Protein AF-A0A2E7UTF9-F1 (afdb_monomer)

Secondary structure (DSSP, 8-state):
-PPEEEE-S--PPPSSPPPP-------------S-------SS-EEEHHHHHHHHHSSHHHIIIIIHHHHHHHHHHHHHHT-HHHHHHHHHHHHHHHHHHTTHHHHHHHHHHS--HHHHHHHHHHHHHHHHHH--PBPTTSS-B---HHHHHHHH-S--TTTEEEEES-TTSSHHHHHHHHT--EEE-PPP-PPSEEEE-TTTHHHHHHHHHHHHHTTS-SEEEESSPPP-SHHHHHHHHHHHHH-TTHHHHHHHTTHHHH-TT---HHHH--PPPP---PPP-TT-BEEESSEEEEESS-HHHHTTT----EEEEE-SSS---EEE-HHHHHHHHH--SSSBHHHHHHHHT--HHHHHHHHHHHHHTTSEEE-

Nearest PDB structures (foldseek):
  5myp-assembly1_B  TM=1.744E-01  e=9.513E-02  Trypanosoma brucei
  5tgz-assembly1_A  TM=2.271E-01  e=2.728E+00  Homo sapiens

Sequence (374 aa):
MSLRFILPPGPFPPVDPPEPDTEDELSDDFDLPEPETEFVPAGERLDLGAVFRDRLYTGHHLDGPARSALQSRLKEALESGDMAKGAEVLAAWADTWSLSAMVDDANEQWSTDPDGVSLSVLTRAAEVIELALGWKTGPNGPWPWPDAAALRAAVGAIDPERDCVLARHPLDGAEQLAEALGIPLQVGNPLALPPHVLVAPEELVERRAELGAALAEGTYTAVVLLGEPPDMPATALARGELRLEGDAQVAVDRHGLAGLLAPDAPAWTAVRAPAPVAADAPPTLDTVLDAACDGALVPGPPGRIRRGDLDTVGVLLWVGPHPPVWVAPVAVHVLRGLNGTRSLGQLAEAMGAPPDALLEVATELLRVGAAVRV

Mean predicted aligned error: 7.33 Å

Structure (mmCIF, N/CA/C/O backbone):
data_AF-A0A2E7UTF9-F1
#
_entry.id   AF-A0A2E7UTF9-F1
#
loop_
_atom_site.group_PDB
_atom_site.id
_atom_site.type_symbol
_atom_site.label_atom_id
_atom_site.label_alt_id
_atom_site.label_comp_id
_atom_site.label_asym_id
_atom_site.label_entity_id
_atom_site.label_seq_id
_atom_site.pdbx_PDB_ins_code
_atom_site.Cartn_x
_atom_site.Cartn_y
_atom_site.Cartn_z
_atom_site.occupancy
_atom_site.B_iso_or_equiv
_atom_site.auth_seq_id
_atom_site.auth_comp_id
_atom_site.auth_asym_id
_atom_site.auth_atom_id
_atom_site.pdbx_PDB_model_num
ATOM 1 N N . MET A 1 1 ? 5.833 19.556 -37.700 1.00 64.31 1 MET A N 1
ATOM 2 C CA . MET A 1 1 ? 4.759 19.386 -36.698 1.00 64.31 1 MET A CA 1
ATOM 3 C C . MET A 1 1 ? 5.425 18.835 -35.453 1.00 64.31 1 MET A C 1
ATOM 5 O O . MET A 1 1 ? 6.304 18.000 -35.624 1.00 64.31 1 MET A O 1
ATOM 9 N N . SER A 1 2 ? 5.114 19.361 -34.266 1.00 80.38 2 SER A N 1
ATOM 10 C CA . SER A 1 2 ? 5.706 18.850 -33.022 1.00 80.38 2 SER A CA 1
ATOM 11 C C . SER A 1 2 ? 5.034 17.532 -32.643 1.00 80.38 2 SER A C 1
ATOM 13 O O . SER A 1 2 ? 3.817 17.420 -32.805 1.00 80.38 2 SER A O 1
ATOM 15 N N . LEU A 1 3 ? 5.818 16.549 -32.203 1.00 85.00 3 LEU A N 1
ATOM 16 C CA . LEU A 1 3 ? 5.296 15.302 -31.644 1.00 85.00 3 LEU A CA 1
ATOM 17 C C . LEU A 1 3 ? 4.885 15.532 -30.183 1.00 85.00 3 LEU A C 1
ATOM 19 O O . LEU A 1 3 ? 5.520 16.321 -29.483 1.00 85.00 3 LEU A O 1
ATOM 23 N N . ARG A 1 4 ? 3.848 14.828 -29.726 1.00 89.00 4 ARG A N 1
ATOM 24 C CA . ARG A 1 4 ? 3.503 14.671 -28.310 1.00 89.00 4 ARG A CA 1
ATOM 25 C C . ARG A 1 4 ? 4.021 13.314 -27.837 1.00 89.00 4 ARG A C 1
ATOM 27 O O . ARG A 1 4 ? 3.777 12.284 -28.470 1.00 89.00 4 ARG A O 1
ATOM 34 N N . PHE A 1 5 ? 4.754 13.320 -26.733 1.00 90.06 5 PHE A N 1
ATOM 35 C CA . PHE A 1 5 ? 5.394 12.136 -26.170 1.00 90.06 5 PHE A CA 1
ATOM 36 C C . PHE A 1 5 ? 4.621 11.652 -24.952 1.00 90.06 5 PHE A C 1
ATOM 38 O O . PHE A 1 5 ? 4.411 12.419 -24.020 1.00 90.06 5 PHE A O 1
ATOM 45 N N . ILE A 1 6 ? 4.228 10.383 -24.928 1.00 90.12 6 ILE A N 1
ATOM 46 C CA . ILE A 1 6 ? 3.490 9.786 -23.811 1.00 90.12 6 ILE A CA 1
ATOM 47 C C . ILE A 1 6 ? 4.409 8.804 -23.085 1.00 90.12 6 ILE A C 1
ATOM 49 O O . ILE A 1 6 ? 5.001 7.923 -23.711 1.00 90.12 6 ILE A O 1
ATOM 53 N N . LEU A 1 7 ? 4.549 8.953 -21.769 1.00 88.62 7 LEU A N 1
ATOM 54 C CA . LEU A 1 7 ? 5.307 8.016 -20.942 1.00 88.62 7 LEU A CA 1
ATOM 55 C C . LEU A 1 7 ? 4.388 7.002 -20.250 1.00 88.62 7 LEU A C 1
ATOM 57 O O . LEU A 1 7 ? 3.245 7.339 -19.938 1.00 88.62 7 LEU A O 1
ATOM 61 N N . PRO A 1 8 ? 4.886 5.787 -19.962 1.00 86.06 8 PRO A N 1
ATOM 62 C CA . PRO A 1 8 ? 4.161 4.779 -19.190 1.00 86.06 8 PRO A CA 1
ATOM 63 C C . PRO A 1 8 ? 3.726 5.246 -17.790 1.00 86.06 8 PRO A C 1
ATOM 65 O O . PRO A 1 8 ? 4.415 6.068 -17.192 1.00 86.06 8 PRO A O 1
ATOM 68 N N . PRO A 1 9 ? 2.661 4.653 -17.210 1.00 74.69 9 PRO A N 1
ATOM 69 C CA . PRO A 1 9 ? 2.166 4.925 -15.852 1.00 74.69 9 PRO A CA 1
ATOM 70 C C . PRO A 1 9 ? 3.121 4.496 -14.712 1.00 74.69 9 PRO A C 1
ATOM 72 O O . PRO A 1 9 ? 2.737 4.496 -13.546 1.00 74.69 9 PRO A O 1
ATOM 75 N N . GLY A 1 10 ? 4.368 4.128 -15.025 1.00 69.94 10 GLY A N 1
ATOM 76 C CA . GLY A 1 10 ? 5.372 3.746 -14.038 1.00 69.94 10 GLY A CA 1
ATOM 77 C C . GLY A 1 10 ? 5.818 4.954 -13.203 1.00 69.94 10 GLY A C 1
ATOM 78 O O . GLY A 1 10 ? 6.117 6.007 -13.763 1.00 69.94 10 GLY A O 1
ATOM 79 N N . PRO A 1 11 ? 5.932 4.835 -11.876 1.00 62.16 11 PRO A N 1
ATOM 80 C CA . PRO A 1 11 ? 6.293 5.913 -10.987 1.00 62.16 11 PRO A CA 1
ATOM 81 C C . PRO A 1 11 ? 7.797 5.984 -10.829 1.00 62.16 11 PRO A C 1
ATOM 83 O O . PRO A 1 11 ? 8.332 5.963 -9.730 1.00 62.16 11 PRO A O 1
ATOM 86 N N . PHE A 1 12 ? 8.502 6.043 -11.946 1.00 74.00 12 PHE A N 1
ATOM 87 C CA . PHE A 1 12 ? 9.840 6.588 -11.863 1.00 74.00 12 PHE A CA 1
ATOM 88 C C . PHE A 1 12 ? 9.707 8.083 -11.573 1.00 74.00 12 PHE A C 1
ATOM 90 O O . PHE A 1 12 ? 8.769 8.708 -12.093 1.00 74.00 12 PHE A O 1
ATOM 97 N N . PRO A 1 13 ? 10.603 8.655 -10.752 1.00 67.06 13 PRO A N 1
ATOM 98 C CA . PRO A 1 13 ? 10.677 10.100 -10.635 1.00 67.06 13 PRO A CA 1
ATOM 99 C C . PRO A 1 13 ? 10.783 10.702 -12.043 1.00 67.06 13 PRO A C 1
ATOM 101 O O . PRO A 1 13 ? 11.397 10.098 -12.943 1.00 67.06 13 PRO A O 1
ATOM 104 N N . PRO A 1 14 ? 10.140 11.852 -12.285 1.00 63.16 14 PRO A N 1
ATOM 105 C CA . PRO A 1 14 ? 10.307 12.539 -13.550 1.00 63.16 14 PRO A CA 1
ATOM 106 C C . PRO A 1 14 ? 11.804 12.830 -13.751 1.00 63.16 14 PRO A C 1
ATOM 108 O O . PRO A 1 14 ? 12.527 13.154 -12.818 1.00 63.16 14 PRO A O 1
ATOM 111 N N . VAL A 1 15 ? 12.294 12.634 -14.980 1.00 58.62 15 VAL A N 1
ATOM 112 C CA . VAL A 1 15 ? 13.733 12.798 -15.299 1.00 58.62 15 VAL A CA 1
ATOM 113 C C . VAL A 1 15 ? 14.166 14.264 -15.211 1.00 58.62 15 VAL A C 1
ATOM 115 O O . VAL A 1 15 ? 15.341 14.529 -14.995 1.00 58.62 15 VAL A O 1
ATOM 118 N N . ASP A 1 16 ? 13.203 15.177 -15.313 1.00 55.31 16 ASP A N 1
ATOM 119 C CA . ASP A 1 16 ? 13.348 16.585 -14.981 1.00 55.31 16 ASP A CA 1
ATOM 120 C C . ASP A 1 16 ? 12.218 16.889 -13.987 1.00 55.31 16 ASP A C 1
ATOM 122 O O . ASP A 1 16 ? 11.053 16.712 -14.368 1.00 55.31 16 ASP A O 1
ATOM 126 N N . PRO A 1 17 ? 12.493 17.258 -12.722 1.00 45.97 17 PRO A N 1
ATOM 127 C CA . PRO A 1 17 ? 11.436 17.807 -11.884 1.00 45.97 17 PRO A CA 1
ATOM 128 C C . PRO A 1 17 ? 10.841 19.011 -12.629 1.00 45.97 17 PRO A C 1
ATOM 130 O O . PRO A 1 17 ? 11.601 19.727 -13.291 1.00 45.97 17 PRO A O 1
ATOM 133 N N . PRO A 1 18 ? 9.515 19.242 -12.582 1.00 46.97 18 PRO A N 1
ATOM 134 C CA . PRO A 1 18 ? 8.992 20.524 -13.028 1.00 46.97 18 PRO A CA 1
ATOM 135 C C . PRO A 1 18 ? 9.799 21.601 -12.301 1.00 46.97 18 PRO A C 1
ATOM 137 O O . PRO A 1 18 ? 9.942 21.539 -11.076 1.00 46.97 18 PRO A O 1
ATOM 140 N N . GLU A 1 19 ? 10.415 22.519 -13.052 1.00 43.94 19 GLU A N 1
ATOM 141 C CA . GLU A 1 19 ? 10.974 23.709 -12.421 1.00 43.94 19 GLU A CA 1
ATOM 142 C C . GLU A 1 19 ? 9.816 24.319 -11.625 1.00 43.94 19 GLU A C 1
ATOM 144 O O . GLU A 1 19 ? 8.736 24.486 -12.196 1.00 43.94 19 GLU A O 1
ATOM 149 N N . PRO A 1 20 ? 9.958 24.539 -10.305 1.00 43.59 20 PRO A N 1
ATOM 150 C CA . PRO A 1 20 ? 8.900 25.204 -9.573 1.00 43.59 20 PRO A CA 1
ATOM 151 C C . PRO A 1 20 ? 8.690 26.546 -10.267 1.00 43.59 20 PRO A C 1
ATOM 153 O O . PRO A 1 20 ? 9.646 27.317 -10.378 1.00 43.59 20 PRO A O 1
ATOM 156 N N . ASP A 1 21 ? 7.476 26.801 -10.760 1.00 46.59 21 ASP A N 1
ATOM 157 C CA . ASP A 1 21 ? 7.073 28.112 -11.263 1.00 46.59 21 ASP A CA 1
ATOM 158 C C . ASP A 1 21 ? 7.162 29.094 -10.087 1.00 46.59 21 ASP A C 1
ATOM 160 O O . ASP A 1 21 ? 6.212 29.363 -9.359 1.00 46.59 21 ASP A O 1
ATOM 164 N N . THR A 1 22 ? 8.365 29.608 -9.840 1.00 44.31 22 THR A N 1
ATOM 165 C CA . THR A 1 22 ? 8.630 30.659 -8.854 1.00 44.31 22 THR A CA 1
ATOM 166 C C . THR A 1 22 ? 8.310 32.048 -9.407 1.00 44.31 22 THR A C 1
ATOM 168 O O . THR A 1 22 ? 8.806 33.043 -8.885 1.00 44.31 22 THR A O 1
ATOM 171 N N . GLU A 1 23 ? 7.468 32.137 -10.436 1.00 42.16 23 GLU A N 1
ATOM 172 C CA . GLU A 1 23 ? 6.983 33.401 -10.992 1.00 42.16 23 GLU A CA 1
ATOM 173 C C . GLU A 1 23 ? 5.450 33.475 -11.018 1.00 42.16 23 GLU A C 1
ATOM 175 O O . GLU A 1 23 ? 4.877 33.930 -11.998 1.00 42.16 23 GLU A O 1
ATOM 180 N N . ASP A 1 24 ? 4.778 33.110 -9.921 1.00 44.81 24 ASP A N 1
ATOM 181 C CA . ASP A 1 24 ? 3.466 33.696 -9.627 1.00 44.81 24 ASP A CA 1
ATOM 182 C C . ASP A 1 24 ? 3.610 34.742 -8.521 1.00 44.81 24 ASP A C 1
ATOM 184 O O . ASP A 1 24 ? 3.692 34.472 -7.317 1.00 44.81 24 ASP A O 1
ATOM 188 N N . GLU A 1 25 ? 3.682 35.990 -8.980 1.00 42.88 25 GLU A N 1
ATOM 189 C CA . GLU A 1 25 ? 3.392 37.166 -8.181 1.00 42.88 25 GLU A CA 1
ATOM 190 C C . GLU A 1 25 ? 2.034 36.959 -7.497 1.00 42.88 25 GLU A C 1
ATOM 192 O O . GLU A 1 25 ? 0.995 36.886 -8.151 1.00 42.88 25 GLU A O 1
ATOM 197 N N . LEU A 1 26 ? 2.059 36.863 -6.165 1.00 40.53 26 LEU A N 1
ATOM 198 C CA . LEU A 1 26 ? 0.889 36.868 -5.290 1.00 40.53 26 LEU A CA 1
ATOM 199 C C . LEU A 1 26 ? -0.087 37.977 -5.717 1.00 40.53 26 LEU A C 1
ATOM 201 O O . LEU A 1 26 ? 0.104 39.147 -5.373 1.00 40.53 26 LEU A O 1
ATOM 205 N N . SER A 1 27 ? -1.134 37.612 -6.455 1.00 45.28 27 SER A N 1
ATOM 206 C CA . SER A 1 27 ? -2.299 38.464 -6.661 1.00 45.28 27 SER A CA 1
ATOM 207 C C . SER A 1 27 ? -3.422 37.978 -5.747 1.00 45.28 27 SER A C 1
ATOM 209 O O . SER A 1 27 ? -3.901 36.850 -5.836 1.00 45.28 27 SER A O 1
ATOM 211 N N . ASP A 1 28 ? -3.769 38.843 -4.793 1.00 47.09 28 ASP A N 1
ATOM 212 C CA . ASP A 1 28 ? -4.840 38.668 -3.814 1.00 47.09 28 ASP A CA 1
ATOM 213 C C . ASP A 1 28 ? -6.215 38.744 -4.502 1.00 47.09 28 ASP A C 1
ATOM 215 O O . ASP A 1 28 ? -6.864 39.785 -4.448 1.00 47.09 28 ASP A O 1
ATOM 219 N N . ASP A 1 29 ? -6.689 37.667 -5.127 1.00 45.34 29 ASP A N 1
ATOM 220 C CA . ASP A 1 29 ? -8.114 37.529 -5.460 1.00 45.34 29 ASP A CA 1
ATOM 221 C C . ASP A 1 29 ? -8.593 36.087 -5.211 1.00 45.34 29 ASP A C 1
ATOM 223 O O . ASP A 1 29 ? -8.527 35.193 -6.053 1.00 45.34 29 ASP A O 1
ATOM 227 N N . PHE A 1 30 ? -9.083 35.874 -3.987 1.00 50.28 30 PHE A N 1
ATOM 228 C CA . PHE A 1 30 ? -9.843 34.702 -3.559 1.00 50.28 30 PHE A CA 1
ATOM 229 C C . PHE A 1 30 ? -11.292 34.825 -4.047 1.00 50.28 30 PHE A C 1
ATOM 231 O O . PHE A 1 30 ? -12.032 35.646 -3.511 1.00 50.28 30 PHE A O 1
ATOM 238 N N . ASP A 1 31 ? -11.680 34.017 -5.038 1.00 52.69 31 ASP A N 1
ATOM 239 C CA . ASP A 1 31 ? -12.990 33.338 -5.144 1.00 52.69 31 ASP A CA 1
ATOM 240 C C . ASP A 1 31 ? -13.211 32.828 -6.580 1.00 52.69 31 ASP A C 1
ATOM 242 O O . ASP A 1 31 ? -13.802 33.551 -7.372 1.00 52.69 31 ASP A O 1
ATOM 246 N N . LEU A 1 32 ? -12.824 31.585 -6.920 1.00 39.00 32 LEU A N 1
ATOM 247 C CA . LEU A 1 32 ? -13.447 30.801 -8.009 1.00 39.00 32 LEU A CA 1
ATOM 248 C C . LEU A 1 32 ? -13.238 29.266 -7.836 1.00 39.00 32 LEU A C 1
ATOM 250 O O . LEU A 1 32 ? -12.340 28.857 -7.101 1.00 39.00 32 LEU A O 1
ATOM 254 N N . PRO A 1 33 ? -14.127 28.427 -8.421 1.00 39.59 33 PRO A N 1
ATOM 255 C CA . PRO A 1 33 ? -14.438 27.059 -7.981 1.00 39.59 33 PRO A CA 1
ATOM 256 C C . PRO A 1 33 ? -13.636 25.951 -8.689 1.00 39.59 33 PRO A C 1
ATOM 258 O O . PRO A 1 33 ? -13.218 26.162 -9.815 1.00 39.59 33 PRO A O 1
ATOM 261 N N . GLU A 1 34 ? -13.553 24.787 -8.014 1.00 38.00 34 GLU A N 1
ATOM 262 C CA . GLU A 1 34 ? -13.114 23.420 -8.412 1.00 38.00 34 GLU A CA 1
ATOM 263 C C . GLU A 1 34 ? -11.896 23.273 -9.355 1.00 38.00 34 GLU A C 1
ATOM 265 O O . GLU A 1 34 ? -11.823 23.938 -10.380 1.00 38.00 34 GLU A O 1
ATOM 270 N N . PRO A 1 35 ? -10.947 22.349 -9.079 1.00 34.47 35 PRO A N 1
ATOM 271 C CA . PRO A 1 35 ? -9.748 22.208 -9.900 1.00 34.47 35 PRO A CA 1
ATOM 272 C C . PRO A 1 35 ? -10.126 21.741 -11.310 1.00 34.47 35 PRO A C 1
ATOM 274 O O . PRO A 1 35 ? -10.440 20.570 -11.543 1.00 34.47 35 PRO A O 1
ATOM 277 N N . GLU A 1 36 ? -10.100 22.677 -12.257 1.00 32.84 36 GLU A N 1
ATOM 278 C CA . GLU A 1 36 ? -10.098 22.370 -13.676 1.00 32.84 36 GLU A CA 1
ATOM 279 C C . GLU A 1 36 ? -8.862 21.508 -13.947 1.00 32.84 36 GLU A C 1
ATOM 281 O O . GLU A 1 36 ? -7.738 21.863 -13.602 1.00 32.84 36 GLU A O 1
ATOM 286 N N . THR A 1 37 ? -9.067 20.326 -14.526 1.00 37.50 37 THR A N 1
ATOM 287 C CA . THR A 1 37 ? -7.974 19.521 -15.068 1.00 37.50 37 THR A CA 1
ATOM 288 C C . THR A 1 37 ? -7.291 20.337 -16.160 1.00 37.50 37 THR A C 1
ATOM 290 O O . THR A 1 37 ? -7.779 20.360 -17.293 1.00 37.50 37 THR A O 1
ATOM 293 N N . GLU A 1 38 ? -6.206 21.027 -15.816 1.00 34.22 38 GLU A N 1
ATOM 294 C CA . GLU A 1 38 ? -5.393 21.765 -16.773 1.00 34.22 38 GLU A CA 1
ATOM 295 C C . GLU A 1 38 ? -4.889 20.800 -17.849 1.00 34.22 38 GLU A C 1
ATOM 297 O O . GLU A 1 38 ? -4.169 19.830 -17.603 1.00 34.22 38 GLU A O 1
ATOM 302 N N . PHE A 1 39 ? -5.364 21.035 -19.069 1.00 38.59 39 PHE A N 1
ATOM 303 C CA . PHE A 1 39 ? -4.923 20.333 -20.259 1.00 38.59 39 PHE A CA 1
ATOM 304 C C . PHE A 1 39 ? -3.578 20.908 -20.700 1.00 38.59 39 PHE A C 1
ATOM 306 O O . PHE A 1 39 ? -3.478 22.090 -21.019 1.00 38.59 39 PHE A O 1
ATOM 313 N N . VAL A 1 40 ? -2.575 20.039 -20.772 1.00 38.22 40 VAL A N 1
ATOM 314 C CA . VAL A 1 40 ? -1.217 20.334 -21.246 1.00 38.22 40 VAL A CA 1
ATOM 315 C C . VAL A 1 40 ? -1.287 20.665 -22.777 1.00 38.22 40 VAL A C 1
ATOM 317 O O . VAL A 1 40 ? -1.868 19.862 -23.526 1.00 38.22 40 VAL A O 1
ATOM 320 N N . PRO A 1 41 ? -0.843 21.861 -23.257 1.00 32.25 41 PRO A N 1
ATOM 321 C CA . PRO A 1 41 ? -0.810 22.309 -24.681 1.00 32.25 41 PRO A CA 1
ATOM 322 C C . PRO A 1 41 ? 0.391 21.925 -25.623 1.00 32.25 41 PRO A C 1
ATOM 324 O O . PRO A 1 41 ? 1.443 22.550 -25.649 1.00 32.25 41 PRO A O 1
ATOM 327 N N . ALA A 1 42 ? 0.201 20.975 -26.548 1.00 30.52 42 ALA A N 1
ATOM 328 C CA . ALA A 1 42 ? 0.994 20.653 -27.764 1.00 30.52 42 ALA A CA 1
ATOM 329 C C . ALA A 1 42 ? 2.494 21.078 -27.892 1.00 30.52 42 ALA A C 1
ATOM 331 O O . ALA A 1 42 ? 2.847 22.133 -28.422 1.00 30.52 42 ALA A O 1
ATOM 332 N N . GLY A 1 43 ? 3.380 20.115 -27.628 1.00 46.25 43 GLY A N 1
ATOM 333 C CA . GLY A 1 43 ? 4.849 20.187 -27.759 1.00 46.25 43 GLY A CA 1
ATOM 334 C C . GLY A 1 43 ? 5.554 19.262 -26.760 1.00 46.25 43 GLY A C 1
ATOM 335 O O . GLY A 1 43 ? 6.712 19.460 -26.410 1.00 46.25 43 GLY A O 1
ATOM 336 N N . GLU A 1 44 ? 4.807 18.286 -26.255 1.00 69.69 44 GLU A N 1
ATOM 337 C CA . GLU A 1 44 ? 4.678 18.077 -24.823 1.00 69.69 44 GLU A CA 1
ATOM 338 C C . GLU A 1 44 ? 4.844 16.633 -24.441 1.00 69.69 44 GLU A C 1
ATOM 340 O O . GLU A 1 44 ? 4.441 15.710 -25.154 1.00 69.69 44 GLU A O 1
ATOM 345 N N . ARG A 1 45 ? 5.421 16.467 -23.264 1.00 79.75 45 ARG A N 1
ATOM 346 C CA . ARG A 1 45 ? 5.606 15.187 -22.627 1.00 79.75 45 ARG A CA 1
ATOM 347 C C . ARG A 1 45 ? 4.468 14.985 -21.635 1.00 79.75 45 ARG A C 1
ATOM 349 O O . ARG A 1 45 ? 4.405 15.670 -20.624 1.00 79.75 45 ARG A O 1
ATOM 356 N N . LEU A 1 46 ? 3.590 14.034 -21.923 1.00 84.62 46 LEU A N 1
ATOM 357 C CA . LEU A 1 46 ? 2.583 13.550 -20.991 1.00 84.62 46 LEU A CA 1
ATOM 358 C C . LEU A 1 46 ? 3.175 12.384 -20.198 1.00 84.62 46 LEU A C 1
ATOM 360 O O . LEU A 1 46 ? 3.308 11.275 -20.720 1.00 84.62 46 LEU A O 1
ATOM 364 N N . ASP A 1 47 ? 3.534 12.624 -18.942 1.00 85.62 47 ASP A N 1
ATOM 365 C CA . ASP A 1 47 ? 3.961 11.560 -18.037 1.00 85.62 47 ASP A CA 1
ATOM 366 C C . ASP A 1 47 ? 2.735 10.934 -17.364 1.00 85.62 47 ASP A C 1
ATOM 368 O O . ASP A 1 47 ? 2.208 11.468 -16.389 1.00 85.62 47 ASP A O 1
ATOM 372 N N . LEU A 1 48 ? 2.244 9.805 -17.896 1.00 84.12 48 LEU A N 1
ATOM 373 C CA . LEU A 1 48 ? 1.097 9.130 -17.282 1.00 84.12 48 LEU A CA 1
ATOM 374 C C . LEU A 1 48 ? 1.422 8.646 -15.872 1.00 84.12 48 LEU A C 1
ATOM 376 O O . LEU A 1 48 ? 0.515 8.564 -15.051 1.00 84.12 48 LEU A O 1
ATOM 380 N N . GLY A 1 49 ? 2.692 8.356 -15.577 1.00 81.12 49 GLY A N 1
ATOM 381 C CA . GLY A 1 49 ? 3.131 8.050 -14.226 1.00 81.12 49 GLY A CA 1
ATOM 382 C C . GLY A 1 49 ? 2.778 9.202 -13.299 1.00 81.12 49 GLY A C 1
ATOM 383 O O . GLY A 1 49 ? 2.077 8.976 -12.322 1.00 81.12 49 GLY A O 1
ATOM 384 N N . ALA A 1 50 ? 3.192 10.427 -13.627 1.00 80.81 50 ALA A N 1
ATOM 385 C CA . ALA A 1 50 ? 2.850 11.613 -12.836 1.00 80.81 50 ALA A CA 1
ATOM 386 C C . ALA A 1 50 ? 1.328 11.804 -12.721 1.00 80.81 50 ALA A C 1
ATOM 388 O O . ALA A 1 50 ? 0.798 11.843 -11.616 1.00 80.81 50 ALA A O 1
ATOM 389 N N . VAL A 1 51 ? 0.602 11.760 -13.845 1.00 83.62 51 VAL A N 1
ATOM 390 C CA . VAL A 1 51 ? -0.862 11.947 -13.865 1.00 83.62 51 VAL A CA 1
ATOM 391 C C . VAL A 1 51 ? -1.597 10.953 -12.965 1.00 83.62 51 VAL A C 1
ATOM 393 O O . VAL A 1 51 ? -2.538 11.323 -12.263 1.00 83.62 51 VAL A O 1
ATOM 396 N N . PHE A 1 52 ? -1.222 9.672 -13.003 1.00 83.19 52 PHE A N 1
ATOM 397 C CA . PHE A 1 52 ? -1.846 8.677 -12.135 1.00 83.19 52 PHE A CA 1
ATOM 398 C C . PHE A 1 52 ? -1.381 8.816 -10.692 1.00 83.19 52 PHE A C 1
ATOM 400 O O . PHE A 1 52 ? -2.196 8.590 -9.797 1.00 83.19 52 PHE A O 1
ATOM 407 N N . ARG A 1 53 ? -0.131 9.227 -10.442 1.00 82.06 53 ARG A N 1
ATOM 408 C CA . ARG A 1 53 ? 0.323 9.472 -9.075 1.00 82.06 53 ARG A CA 1
ATOM 409 C C . ARG A 1 53 ? -0.464 10.595 -8.410 1.00 82.06 53 ARG A C 1
ATOM 411 O O . ARG A 1 53 ? -1.057 10.354 -7.364 1.00 82.06 53 ARG A O 1
ATOM 418 N N . ASP A 1 54 ? -0.594 11.734 -9.078 1.00 81.00 54 ASP A N 1
ATOM 419 C CA . ASP A 1 54 ? -1.285 12.920 -8.556 1.00 81.00 54 ASP A CA 1
ATOM 420 C C . ASP A 1 54 ? -2.783 12.682 -8.311 1.00 81.00 54 ASP A C 1
ATOM 422 O O . ASP A 1 54 ? -3.435 13.403 -7.561 1.00 81.00 54 ASP A O 1
ATOM 426 N N . ARG A 1 55 ? -3.359 11.649 -8.938 1.00 84.06 55 ARG A N 1
ATOM 427 C CA . ARG A 1 55 ? -4.772 11.279 -8.769 1.00 84.06 55 ARG A CA 1
ATOM 428 C C . ARG A 1 55 ? -4.999 10.172 -7.747 1.00 84.06 55 ARG A C 1
ATOM 430 O O . ARG A 1 55 ? -6.042 10.166 -7.094 1.00 84.06 55 ARG A O 1
ATOM 437 N N . LEU A 1 56 ? -4.097 9.195 -7.674 1.00 85.25 56 LEU A N 1
ATOM 438 C CA . LEU A 1 56 ? -4.311 7.952 -6.924 1.00 85.25 56 LEU A CA 1
ATOM 439 C C . LEU A 1 56 ? -3.522 7.901 -5.618 1.00 85.25 56 LEU A C 1
ATOM 441 O O . LEU A 1 56 ? -4.004 7.332 -4.641 1.00 85.25 56 LEU A O 1
ATOM 445 N N . TYR A 1 57 ? -2.323 8.479 -5.591 1.00 86.56 57 TYR A N 1
ATOM 446 C CA . TYR A 1 57 ? -1.461 8.521 -4.412 1.00 86.56 57 TYR A CA 1
ATOM 447 C C . TYR A 1 57 ? -1.685 9.813 -3.642 1.00 86.56 57 TYR A C 1
ATOM 449 O O . TYR A 1 57 ? -0.743 10.542 -3.358 1.00 86.56 57 TYR A O 1
ATOM 457 N N . THR A 1 58 ? -2.951 10.072 -3.315 1.00 91.50 58 THR A N 1
ATOM 458 C CA . THR A 1 58 ? -3.332 11.208 -2.481 1.00 91.50 58 THR A CA 1
ATOM 459 C C . THR A 1 58 ? -4.011 10.756 -1.207 1.00 91.50 58 THR A C 1
ATOM 461 O O . THR A 1 58 ? -4.714 9.734 -1.197 1.00 91.50 58 THR A O 1
ATOM 464 N N . GLY A 1 59 ? -3.851 11.534 -0.134 1.00 93.12 59 GLY A N 1
ATOM 465 C CA . GLY A 1 59 ? -4.542 11.275 1.127 1.00 93.12 59 GLY A CA 1
ATOM 466 C C . GLY A 1 59 ? -6.051 11.110 0.926 1.00 93.12 59 GLY A C 1
ATOM 467 O O . GLY A 1 59 ? -6.648 10.129 1.381 1.00 93.12 59 GLY A O 1
ATOM 468 N N . HIS A 1 60 ? -6.626 12.001 0.113 1.00 93.62 60 HIS A N 1
ATOM 469 C CA . HIS A 1 60 ? -8.042 12.014 -0.248 1.00 93.62 60 HIS A CA 1
ATOM 470 C C . HIS A 1 60 ? -8.502 10.773 -1.035 1.00 93.62 60 HIS A C 1
ATOM 472 O O . HIS A 1 60 ? -9.600 10.249 -0.833 1.00 93.62 60 HIS A O 1
ATOM 478 N N . HIS A 1 61 ? -7.682 10.269 -1.962 1.00 93.38 61 HIS A N 1
ATOM 479 C CA . HIS A 1 61 ? -8.047 9.063 -2.703 1.00 93.38 61 HIS A CA 1
ATOM 480 C C . HIS A 1 61 ? -8.114 7.841 -1.775 1.00 93.38 61 HIS A C 1
ATOM 482 O O . HIS A 1 61 ? -9.017 7.001 -1.891 1.00 93.38 61 HIS A O 1
ATOM 488 N N . LEU A 1 62 ? -7.162 7.747 -0.843 1.00 94.88 62 LEU A N 1
ATOM 489 C CA . LEU A 1 62 ? -7.052 6.621 0.076 1.00 94.88 62 LEU A CA 1
ATOM 490 C C . LEU A 1 62 ? -8.125 6.641 1.166 1.00 94.88 62 LEU A C 1
ATOM 492 O O . LEU A 1 62 ? -8.663 5.580 1.493 1.00 94.88 62 LEU A O 1
ATOM 496 N N . ASP A 1 63 ? -8.480 7.813 1.697 1.00 93.50 63 ASP A N 1
ATOM 497 C CA . ASP A 1 63 ? -9.493 7.936 2.749 1.00 93.50 63 ASP A CA 1
ATOM 498 C C . ASP A 1 63 ? -10.952 7.904 2.245 1.00 93.50 63 ASP A C 1
ATOM 500 O O . ASP A 1 63 ? -11.855 7.548 3.016 1.00 93.50 63 ASP A O 1
ATOM 504 N N . GLY A 1 64 ? -11.186 8.187 0.960 1.00 93.81 64 GLY A N 1
ATOM 505 C CA . GLY A 1 64 ? -12.513 8.223 0.347 1.00 93.81 64 GLY A CA 1
ATOM 506 C C . GLY A 1 64 ? -12.758 7.090 -0.662 1.00 93.81 64 GLY A C 1
ATOM 507 O O . GLY A 1 64 ? -13.286 6.031 -0.280 1.00 93.81 64 GLY A O 1
ATOM 508 N N . PRO A 1 65 ? -12.446 7.289 -1.960 1.00 95.31 65 PRO A N 1
ATOM 509 C CA . PRO A 1 65 ? -12.730 6.324 -3.025 1.00 95.31 65 PRO A CA 1
ATOM 510 C C . PRO A 1 65 ? -12.177 4.915 -2.778 1.00 95.31 65 PRO A C 1
ATOM 512 O O . PRO A 1 65 ? -12.943 3.946 -2.831 1.00 95.31 65 PRO A O 1
ATOM 515 N N . ALA A 1 66 ? -10.882 4.778 -2.466 1.00 95.38 66 ALA A N 1
ATOM 516 C CA . ALA A 1 66 ? -10.253 3.469 -2.286 1.00 95.38 66 ALA A CA 1
ATOM 517 C C . ALA A 1 66 ? -10.861 2.720 -1.093 1.00 95.38 66 ALA A C 1
ATOM 519 O O . ALA A 1 66 ? -11.239 1.551 -1.206 1.00 95.38 66 ALA A O 1
ATOM 520 N N . ARG A 1 67 ? -11.048 3.412 0.036 1.00 96.19 67 ARG A N 1
ATOM 521 C CA . ARG A 1 67 ? -11.686 2.858 1.236 1.00 96.19 67 ARG A CA 1
ATOM 522 C C . ARG A 1 67 ? -13.096 2.334 0.948 1.00 96.19 67 ARG A C 1
ATOM 524 O O . ARG A 1 67 ? -13.435 1.229 1.377 1.00 96.19 67 ARG A O 1
ATOM 531 N N . SER A 1 68 ? -13.899 3.089 0.200 1.00 97.19 68 SER A N 1
ATOM 532 C CA . SER A 1 68 ? -15.274 2.713 -0.165 1.00 97.19 68 SER A CA 1
ATOM 533 C C . SER A 1 68 ? -15.318 1.503 -1.106 1.00 97.19 68 SER A C 1
ATOM 535 O O . SER A 1 68 ? -16.130 0.586 -0.931 1.00 97.19 68 SER A O 1
ATOM 537 N N . ALA A 1 69 ? -14.408 1.458 -2.083 1.00 97.25 69 ALA A N 1
ATOM 538 C CA . ALA A 1 69 ? -14.262 0.315 -2.976 1.00 97.25 69 ALA A CA 1
ATOM 539 C C . ALA A 1 69 ? -13.855 -0.949 -2.200 1.00 97.25 69 ALA A C 1
ATOM 541 O O . ALA A 1 69 ? -14.495 -1.990 -2.347 1.00 97.25 69 ALA A O 1
ATOM 542 N N . LEU A 1 70 ? -12.872 -0.852 -1.298 1.00 98.06 70 LEU A N 1
ATOM 543 C CA . LEU A 1 70 ? -12.432 -1.974 -0.463 1.00 98.06 70 LEU A CA 1
ATOM 544 C C . LEU A 1 70 ? -13.538 -2.503 0.456 1.00 98.06 70 LEU A C 1
ATOM 546 O O . LEU A 1 70 ? -13.644 -3.712 0.635 1.00 98.06 70 LEU A O 1
ATOM 550 N N . GLN A 1 71 ? -14.404 -1.643 1.001 1.00 96.56 71 GLN A N 1
ATOM 551 C CA . GLN A 1 71 ? -15.572 -2.099 1.770 1.00 96.56 71 GLN A CA 1
ATOM 552 C C . GLN A 1 71 ? -16.520 -2.951 0.919 1.00 96.56 71 GLN A C 1
ATOM 554 O O . GLN A 1 71 ? -16.981 -4.004 1.366 1.00 96.56 71 GLN A O 1
ATOM 559 N N . SER A 1 72 ? -16.777 -2.524 -0.319 1.00 97.25 72 SER A N 1
ATOM 560 C CA . SER A 1 72 ? -17.611 -3.274 -1.263 1.00 97.25 72 SER A CA 1
ATOM 561 C C . SER A 1 72 ? -16.960 -4.612 -1.631 1.00 97.25 72 SER A C 1
ATOM 563 O O . SER A 1 72 ? -17.607 -5.655 -1.556 1.00 97.25 72 SER A O 1
ATOM 565 N N . ARG A 1 73 ? -15.651 -4.611 -1.910 1.00 97.25 73 ARG A N 1
ATOM 566 C CA . ARG A 1 73 ? -14.861 -5.822 -2.194 1.00 97.25 73 ARG A CA 1
ATOM 567 C C . ARG A 1 73 ? -14.804 -6.788 -1.017 1.00 97.25 73 ARG A C 1
ATOM 569 O O . ARG A 1 73 ? -14.862 -7.997 -1.216 1.00 97.25 73 ARG A O 1
ATOM 576 N N . LEU A 1 74 ? -14.708 -6.276 0.208 1.00 97.38 74 LEU A N 1
ATOM 577 C CA . LEU A 1 74 ? -14.712 -7.101 1.412 1.00 97.38 74 LEU A CA 1
ATOM 578 C C . LEU A 1 74 ? -16.045 -7.835 1.536 1.00 97.38 74 LEU A C 1
ATOM 580 O O . LEU A 1 74 ? -16.065 -9.038 1.785 1.00 97.38 74 LEU A O 1
ATOM 584 N N . LYS A 1 75 ? -17.154 -7.123 1.316 1.00 96.81 75 LYS A N 1
ATOM 585 C CA . LYS A 1 75 ? -18.486 -7.724 1.295 1.00 96.81 75 LYS A CA 1
ATOM 586 C C . LYS A 1 75 ? -18.586 -8.818 0.226 1.00 96.81 75 LYS A C 1
ATOM 588 O O . LYS A 1 75 ? -18.975 -9.932 0.561 1.00 96.81 75 LYS A O 1
ATOM 593 N N . GLU A 1 76 ? -18.172 -8.536 -1.010 1.00 97.44 76 GLU A N 1
ATOM 594 C CA . GLU A 1 76 ? -18.161 -9.515 -2.112 1.00 97.44 76 GLU A CA 1
ATOM 595 C C . GLU A 1 76 ? -17.335 -10.770 -1.772 1.00 97.44 76 GLU A C 1
ATOM 597 O O . GLU A 1 76 ? -17.780 -11.900 -1.992 1.00 97.44 76 GLU A O 1
ATOM 602 N N . ALA A 1 77 ? -16.140 -10.595 -1.201 1.00 96.81 77 ALA A N 1
ATOM 603 C CA . ALA A 1 77 ? -15.262 -11.701 -0.818 1.00 96.81 77 ALA A CA 1
ATOM 604 C C . ALA A 1 77 ? -15.888 -12.580 0.278 1.00 96.81 77 ALA A C 1
ATOM 606 O O . ALA A 1 77 ? -15.845 -13.808 0.203 1.00 96.81 77 ALA A O 1
ATOM 607 N N . LEU A 1 78 ? -16.526 -11.967 1.277 1.00 95.62 78 LEU A N 1
ATOM 608 C CA . LEU A 1 78 ? -17.196 -12.701 2.351 1.00 95.62 78 LEU A CA 1
ATOM 609 C C . LEU A 1 78 ? -18.454 -13.426 1.857 1.00 95.62 78 LEU A C 1
ATOM 611 O O . LEU A 1 78 ? -18.674 -14.575 2.235 1.00 95.62 78 LEU A O 1
ATOM 615 N N . GLU A 1 79 ? -19.250 -12.794 0.991 1.00 96.44 79 GLU A N 1
ATOM 616 C CA . GLU A 1 79 ? -20.457 -13.393 0.401 1.00 96.44 79 GLU A CA 1
ATOM 617 C C . GLU A 1 79 ? -20.130 -14.560 -0.543 1.00 96.44 79 GLU A C 1
ATOM 619 O O . GLU A 1 79 ? -20.870 -15.543 -0.590 1.00 96.44 79 GLU A O 1
ATOM 624 N N . SER A 1 80 ? -19.007 -14.485 -1.261 1.00 96.94 80 SER A N 1
ATOM 625 C CA . SER A 1 80 ? -18.525 -15.555 -2.147 1.00 96.94 80 SER A CA 1
ATOM 626 C C . SER A 1 80 ? -17.768 -16.676 -1.426 1.00 96.94 80 SER A C 1
ATOM 628 O O . SER A 1 80 ? -17.497 -17.715 -2.028 1.00 96.94 80 SER A O 1
ATOM 630 N N . GLY A 1 81 ? -17.448 -16.506 -0.140 1.00 96.56 81 GLY A N 1
ATOM 631 C CA . GLY A 1 81 ? -16.703 -17.490 0.645 1.00 96.56 81 GLY A CA 1
ATOM 632 C C . GLY A 1 81 ? -15.181 -17.450 0.446 1.00 96.56 81 GLY A C 1
ATOM 633 O O . GLY A 1 81 ? -14.486 -18.312 0.989 1.00 96.56 81 GLY A O 1
ATOM 634 N N . ASP A 1 82 ? -14.642 -16.466 -0.281 1.00 97.38 82 ASP A N 1
ATOM 635 C CA . ASP A 1 82 ? -13.197 -16.292 -0.462 1.00 97.38 82 ASP A CA 1
ATOM 636 C C . ASP A 1 82 ? -12.569 -15.605 0.761 1.00 97.38 82 ASP A C 1
ATOM 638 O O . ASP A 1 82 ? -12.321 -14.397 0.815 1.00 97.38 82 ASP A O 1
ATOM 642 N N . MET A 1 83 ? -12.311 -16.414 1.786 1.00 96.62 83 MET A N 1
ATOM 643 C CA . MET A 1 83 ? -11.758 -15.958 3.060 1.00 96.62 83 MET A CA 1
ATOM 644 C C . MET A 1 83 ? -10.321 -15.433 2.944 1.00 96.62 83 MET A C 1
ATOM 646 O O . MET A 1 83 ? -9.918 -14.547 3.703 1.00 96.62 83 MET A O 1
ATOM 650 N N . ALA A 1 84 ? -9.532 -15.965 2.007 1.00 96.81 84 ALA A N 1
ATOM 651 C CA . ALA A 1 84 ? -8.177 -15.479 1.770 1.00 96.81 84 ALA A CA 1
ATOM 652 C C . ALA A 1 84 ? -8.227 -14.045 1.237 1.00 96.81 84 ALA A C 1
ATOM 654 O O . ALA A 1 84 ? -7.555 -13.166 1.790 1.00 96.81 84 ALA A O 1
ATOM 655 N N . LYS A 1 85 ? -9.100 -13.799 0.251 1.00 96.56 85 LYS A N 1
ATOM 656 C CA . LYS A 1 85 ? -9.321 -12.462 -0.291 1.00 96.56 85 LYS A CA 1
ATOM 657 C C . LYS A 1 85 ? -9.932 -11.516 0.732 1.00 96.56 85 LYS A C 1
ATOM 659 O O . LYS A 1 85 ? -9.455 -10.396 0.880 1.00 96.56 85 LYS A O 1
ATOM 664 N N . GLY A 1 86 ? -10.927 -11.967 1.497 1.00 97.19 86 GLY A N 1
ATOM 665 C CA . GLY A 1 86 ? -11.550 -11.157 2.548 1.00 97.19 86 GLY A CA 1
ATOM 666 C C . GLY A 1 86 ? -10.534 -10.657 3.581 1.00 97.19 86 GLY A C 1
ATOM 667 O O . GLY A 1 86 ? -10.543 -9.486 3.955 1.00 97.19 86 GLY A O 1
ATOM 668 N N . ALA A 1 87 ? -9.596 -11.511 3.997 1.00 97.38 87 ALA A N 1
ATOM 669 C CA . ALA A 1 87 ? -8.538 -11.120 4.924 1.00 97.38 87 ALA A CA 1
ATOM 670 C C . ALA A 1 87 ? -7.550 -10.103 4.330 1.00 97.38 87 ALA A C 1
ATOM 672 O O . ALA A 1 87 ? -7.102 -9.199 5.036 1.00 97.38 87 ALA A O 1
ATOM 673 N N . GLU A 1 88 ? -7.189 -10.263 3.056 1.00 97.25 88 GLU A N 1
ATOM 674 C CA . GLU A 1 88 ? -6.321 -9.334 2.330 1.00 97.25 88 GLU A CA 1
ATOM 675 C C . GLU A 1 88 ? -6.981 -7.955 2.183 1.00 97.25 88 GLU A C 1
ATOM 677 O O . GLU A 1 88 ? -6.389 -6.942 2.559 1.00 97.25 88 GLU A O 1
ATOM 682 N N . VAL A 1 89 ? -8.238 -7.927 1.732 1.00 97.81 89 VAL A N 1
ATOM 683 C CA . VAL A 1 89 ? -9.012 -6.694 1.544 1.00 97.81 89 VAL A CA 1
ATOM 684 C C . VAL A 1 89 ? -9.252 -5.980 2.875 1.00 97.81 89 VAL A C 1
ATOM 686 O O . VAL A 1 89 ? -9.129 -4.760 2.933 1.00 97.81 89 VAL A O 1
ATOM 689 N N . LEU A 1 90 ? -9.529 -6.703 3.968 1.00 97.94 90 LEU A N 1
ATOM 690 C CA . LEU A 1 90 ? -9.680 -6.078 5.285 1.00 97.94 90 LEU A CA 1
ATOM 691 C C . LEU A 1 90 ? -8.375 -5.435 5.777 1.00 97.94 90 LEU A C 1
ATOM 693 O O . LEU A 1 90 ? -8.408 -4.350 6.356 1.00 97.94 90 LEU A O 1
ATOM 697 N N . ALA A 1 91 ? -7.230 -6.090 5.563 1.00 97.44 91 ALA A N 1
ATOM 698 C CA . ALA A 1 91 ? -5.935 -5.523 5.931 1.00 97.44 91 ALA A CA 1
ATOM 699 C C . ALA A 1 91 ? -5.631 -4.251 5.122 1.00 97.44 91 ALA A C 1
ATOM 701 O O . ALA A 1 91 ? -5.218 -3.248 5.696 1.00 97.44 91 ALA A O 1
ATOM 702 N N . ALA A 1 92 ? -5.890 -4.277 3.811 1.00 97.50 92 ALA A N 1
ATOM 703 C CA . ALA A 1 92 ? -5.778 -3.110 2.937 1.00 97.50 92 ALA A CA 1
ATOM 704 C C . ALA A 1 92 ? -6.705 -1.968 3.377 1.00 97.50 92 ALA A C 1
ATOM 706 O O . ALA A 1 92 ? -6.272 -0.826 3.477 1.00 97.50 92 ALA A O 1
ATOM 707 N N . TRP A 1 93 ? -7.956 -2.287 3.714 1.00 98.00 93 TRP A N 1
ATOM 708 C CA . TRP A 1 93 ? -8.930 -1.311 4.195 1.00 98.00 93 TRP A CA 1
ATOM 709 C C . TRP A 1 93 ? -8.473 -0.629 5.490 1.00 98.00 93 TRP A C 1
ATOM 711 O O . TRP A 1 93 ? -8.535 0.596 5.589 1.00 98.00 93 TRP A O 1
ATOM 721 N N . ALA A 1 94 ? -7.964 -1.396 6.457 1.00 97.06 94 ALA A N 1
ATOM 722 C CA . ALA A 1 94 ? -7.472 -0.850 7.721 1.00 97.06 94 ALA A CA 1
ATOM 723 C C . ALA A 1 94 ? -6.217 0.024 7.540 1.00 97.06 94 ALA A C 1
ATOM 725 O O . ALA A 1 94 ? -6.053 1.015 8.247 1.00 97.06 94 ALA A O 1
ATOM 726 N N . ASP A 1 95 ? -5.357 -0.305 6.572 1.00 97.50 95 ASP A N 1
ATOM 727 C CA . ASP A 1 95 ? -4.154 0.476 6.270 1.00 97.50 95 ASP A CA 1
ATOM 728 C C . ASP A 1 95 ? -4.459 1.840 5.621 1.00 97.50 95 ASP A C 1
ATOM 730 O O . ASP A 1 95 ? -3.591 2.712 5.637 1.00 97.50 95 ASP A O 1
ATOM 734 N N . THR A 1 96 ? -5.676 2.069 5.100 1.00 97.62 96 THR A N 1
ATOM 735 C CA . THR A 1 96 ? -6.030 3.344 4.438 1.00 97.62 96 THR A CA 1
ATOM 736 C C . THR A 1 96 ? -5.886 4.566 5.342 1.00 97.62 96 THR A C 1
ATOM 738 O O . THR A 1 96 ? -5.600 5.638 4.833 1.00 97.62 96 THR A O 1
ATOM 741 N N . TRP A 1 97 ? -6.040 4.424 6.663 1.00 96.31 97 TRP A N 1
ATOM 742 C CA . TRP A 1 97 ? -5.842 5.517 7.625 1.00 96.31 97 TRP A CA 1
ATOM 743 C C . TRP A 1 97 ? -4.378 5.938 7.754 1.00 96.31 97 TRP A C 1
ATOM 745 O O . TRP A 1 97 ? -4.077 7.129 7.773 1.00 96.31 97 TRP A O 1
ATOM 755 N N . SER A 1 98 ? -3.462 4.965 7.829 1.00 96.31 98 SER A N 1
ATOM 756 C CA . SER A 1 98 ? -2.036 5.285 7.885 1.00 96.31 98 SER A CA 1
ATOM 757 C C . SER A 1 98 ? -1.556 5.835 6.556 1.00 96.31 98 SER A C 1
ATOM 759 O O . SER A 1 98 ? -0.810 6.803 6.526 1.00 96.31 98 SER A O 1
ATOM 761 N N . LEU A 1 99 ? -1.991 5.227 5.452 1.00 96.88 99 LEU A N 1
ATOM 762 C CA . LEU A 1 99 ? -1.555 5.661 4.135 1.00 96.88 99 LEU A CA 1
ATOM 763 C C . LEU A 1 99 ? -2.097 7.045 3.784 1.00 96.88 99 LEU A C 1
ATOM 765 O O . LEU A 1 99 ? -1.345 7.841 3.235 1.00 96.88 99 LEU A O 1
ATOM 769 N N . SER A 1 100 ? -3.347 7.370 4.136 1.00 96.56 100 SER A N 1
ATOM 770 C CA . SER A 1 100 ? -3.900 8.695 3.842 1.00 96.56 100 SER A CA 1
ATOM 771 C C . SER A 1 100 ? -3.126 9.827 4.519 1.00 96.56 100 SER A C 1
ATOM 773 O O . SER A 1 100 ? -3.159 10.948 4.041 1.00 96.56 100 SER A O 1
ATOM 775 N N . ALA A 1 101 ? -2.430 9.536 5.622 1.00 95.62 101 ALA A N 1
ATOM 776 C CA . ALA A 1 101 ? -1.601 10.496 6.343 1.00 95.62 101 ALA A CA 1
ATOM 777 C C . ALA A 1 101 ? -0.135 10.540 5.876 1.00 95.62 101 ALA A C 1
ATOM 779 O O . ALA A 1 101 ? 0.622 11.354 6.390 1.00 95.62 101 ALA A O 1
ATOM 780 N N . MET A 1 102 ? 0.294 9.635 4.989 1.00 96.94 102 MET A N 1
ATOM 781 C CA . MET A 1 102 ? 1.707 9.480 4.604 1.00 96.94 102 MET A CA 1
ATOM 782 C C . MET A 1 102 ? 1.950 9.563 3.097 1.00 96.94 102 MET A C 1
ATOM 784 O O . MET A 1 102 ? 3.086 9.753 2.676 1.00 96.94 102 MET A O 1
ATOM 788 N N . VAL A 1 103 ? 0.924 9.324 2.276 1.00 95.81 103 VAL A N 1
ATOM 789 C CA . VAL A 1 103 ? 1.108 9.109 0.837 1.00 95.81 103 VAL A CA 1
ATOM 790 C C . VAL A 1 103 ? 1.484 10.385 0.089 1.00 95.81 103 VAL A C 1
ATOM 792 O O . VAL A 1 103 ? 2.285 10.296 -0.835 1.00 95.81 103 VAL A O 1
ATOM 795 N N . ASP A 1 104 ? 0.963 11.541 0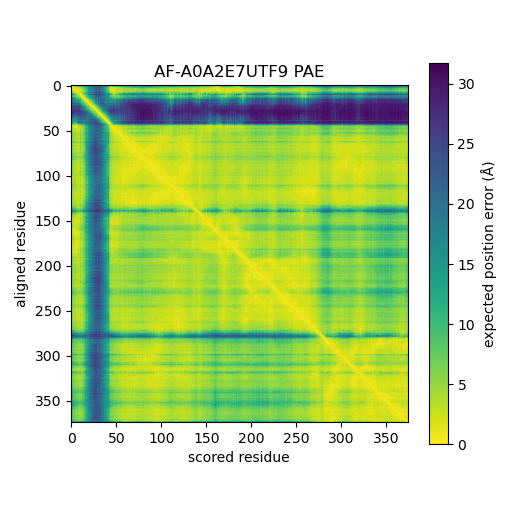.508 1.00 94.38 104 ASP A N 1
ATOM 796 C CA . ASP A 1 104 ? 1.255 12.831 -0.126 1.00 94.38 104 ASP A CA 1
ATOM 797 C C . ASP A 1 104 ? 2.747 13.174 0.038 1.00 94.38 104 ASP A C 1
ATOM 799 O O . ASP A 1 104 ? 3.460 13.302 -0.958 1.00 94.38 104 ASP A O 1
ATOM 803 N N . ASP A 1 105 ? 3.244 13.167 1.282 1.00 95.31 105 ASP A N 1
ATOM 804 C CA . ASP A 1 105 ? 4.662 13.384 1.610 1.00 95.31 105 ASP A CA 1
ATOM 805 C C . ASP A 1 105 ? 5.572 12.367 0.900 1.00 95.31 105 ASP A C 1
ATOM 807 O O . ASP A 1 105 ? 6.616 12.717 0.350 1.00 95.31 105 ASP A O 1
ATOM 811 N N . ALA A 1 106 ? 5.170 11.091 0.871 1.00 94.94 106 ALA A N 1
ATOM 812 C CA . ALA A 1 106 ? 5.926 10.049 0.182 1.00 94.94 106 ALA A CA 1
ATOM 813 C C . ALA A 1 106 ? 5.971 10.268 -1.338 1.00 94.94 106 ALA A C 1
ATOM 815 O O . ALA A 1 106 ? 6.986 9.972 -1.965 1.00 94.94 106 ALA A O 1
ATOM 816 N N . ASN A 1 107 ? 4.892 10.761 -1.951 1.00 91.62 107 ASN A N 1
ATOM 817 C CA . ASN A 1 107 ? 4.846 11.045 -3.384 1.00 91.62 107 ASN A CA 1
ATOM 818 C C . ASN A 1 107 ? 5.728 12.251 -3.751 1.00 91.62 107 ASN A C 1
ATOM 820 O O . ASN A 1 107 ? 6.441 12.207 -4.760 1.00 91.62 107 ASN A O 1
ATOM 824 N N . GLU A 1 108 ? 5.717 13.296 -2.921 1.00 91.00 108 GLU A N 1
ATOM 825 C CA . GLU A 1 108 ? 6.581 14.472 -3.072 1.00 91.00 108 GLU A CA 1
ATOM 826 C C . GLU A 1 108 ? 8.063 14.095 -2.927 1.00 91.00 108 GLU A C 1
ATOM 828 O O . GLU A 1 108 ? 8.868 14.363 -3.827 1.00 91.00 108 GLU A O 1
ATOM 833 N N . GLN A 1 109 ? 8.413 13.394 -1.844 1.00 93.00 109 GLN A N 1
ATOM 834 C CA . GLN A 1 109 ? 9.772 12.914 -1.593 1.00 93.00 109 GLN A CA 1
ATOM 835 C C . GLN A 1 109 ? 10.247 11.998 -2.724 1.00 93.00 109 GLN A C 1
ATOM 837 O O . GLN A 1 109 ? 11.337 12.178 -3.259 1.00 93.00 109 GLN A O 1
ATOM 842 N N . TRP A 1 110 ? 9.408 11.059 -3.169 1.00 90.69 110 TRP A N 1
ATOM 843 C CA . TRP A 1 110 ? 9.755 10.152 -4.261 1.00 90.69 110 TRP A CA 1
ATOM 844 C C . TRP A 1 110 ? 9.996 10.866 -5.592 1.00 90.69 110 TRP A C 1
ATOM 846 O O . TRP A 1 110 ? 10.789 10.403 -6.407 1.00 90.69 110 TRP A O 1
ATOM 856 N N . SER A 1 111 ? 9.316 11.985 -5.834 1.00 85.81 111 SER A N 1
ATOM 857 C CA . SER A 1 111 ? 9.472 12.753 -7.070 1.00 85.81 111 SER A CA 1
ATOM 858 C C . SER A 1 111 ? 10.720 13.641 -7.072 1.00 85.81 111 SER A C 1
ATOM 860 O O . SER A 1 111 ? 11.171 14.029 -8.148 1.00 85.81 111 SER A O 1
ATOM 862 N N . THR A 1 112 ? 11.277 13.950 -5.898 1.00 86.75 112 THR A N 1
ATOM 863 C CA . THR A 1 112 ? 12.398 14.887 -5.725 1.00 86.75 112 THR A CA 1
ATOM 864 C C . THR A 1 112 ? 13.707 14.184 -5.363 1.00 86.75 112 THR A C 1
ATOM 866 O O . THR A 1 112 ? 14.708 14.378 -6.050 1.00 86.75 112 THR A O 1
ATOM 869 N N . ASP A 1 113 ? 13.698 13.344 -4.330 1.00 89.94 113 ASP A N 1
ATOM 870 C CA . ASP A 1 113 ? 14.847 12.575 -3.842 1.00 89.94 113 ASP A CA 1
ATOM 871 C C . ASP A 1 113 ? 14.370 11.195 -3.335 1.00 89.94 113 ASP A C 1
ATOM 873 O O . ASP A 1 113 ? 14.052 11.033 -2.154 1.00 89.94 113 ASP A O 1
ATOM 877 N N . PRO A 1 114 ? 14.231 10.199 -4.235 1.00 91.44 114 PRO A N 1
ATOM 878 C CA . PRO A 1 114 ? 13.692 8.883 -3.901 1.00 91.44 114 PRO A CA 1
ATOM 879 C C . PRO A 1 114 ? 14.387 8.219 -2.705 1.00 91.44 114 PRO A C 1
ATOM 881 O O . PRO A 1 114 ? 15.598 8.012 -2.723 1.00 91.44 114 PRO A O 1
ATOM 884 N N . ASP A 1 115 ? 13.606 7.790 -1.708 1.00 94.88 115 ASP A N 1
ATOM 885 C CA . ASP A 1 115 ? 14.114 7.066 -0.539 1.00 94.88 115 ASP A CA 1
ATOM 886 C C . ASP A 1 115 ? 13.326 5.777 -0.228 1.00 94.88 115 ASP A C 1
ATOM 888 O O . ASP A 1 115 ? 12.250 5.498 -0.777 1.00 94.88 115 ASP A O 1
ATOM 892 N N . GLY A 1 116 ? 13.883 4.956 0.670 1.00 95.56 116 GLY A N 1
ATOM 893 C CA . GLY A 1 116 ? 13.293 3.681 1.076 1.00 95.56 116 GLY A CA 1
ATOM 894 C C . GLY A 1 116 ? 11.926 3.803 1.743 1.00 95.56 116 GLY A C 1
ATOM 895 O O . GLY A 1 116 ? 11.044 2.965 1.512 1.00 95.56 116 GLY A O 1
ATOM 896 N N . VAL A 1 117 ? 11.724 4.828 2.574 1.00 96.69 117 VAL A N 1
ATOM 897 C CA . VAL A 1 117 ? 10.468 5.028 3.311 1.00 96.69 117 VAL A CA 1
ATOM 898 C C . VAL A 1 117 ? 9.341 5.355 2.337 1.00 96.69 117 VAL A C 1
ATOM 900 O O . VAL A 1 117 ? 8.296 4.700 2.368 1.00 96.69 117 VAL A O 1
ATOM 903 N N . SER A 1 118 ? 9.586 6.286 1.424 1.00 95.50 118 SER A N 1
ATOM 904 C CA . SER A 1 118 ? 8.660 6.720 0.384 1.00 95.50 118 SER A CA 1
ATOM 905 C C . SER A 1 118 ? 8.294 5.565 -0.539 1.00 95.50 118 SER A C 1
ATOM 907 O O . SER A 1 118 ? 7.109 5.305 -0.754 1.00 95.50 118 SER A O 1
ATOM 909 N N . LEU A 1 119 ? 9.279 4.771 -0.986 1.00 95.06 119 LEU A N 1
ATOM 910 C CA . LEU A 1 119 ? 9.011 3.563 -1.775 1.00 95.06 119 LEU A CA 1
ATOM 911 C C . LEU A 1 119 ? 8.093 2.587 -1.034 1.00 95.06 119 LEU A C 1
ATOM 913 O O . LEU A 1 119 ? 7.188 2.000 -1.629 1.00 95.06 119 LEU A O 1
ATOM 917 N N . SER A 1 120 ? 8.313 2.407 0.266 1.00 95.81 120 SER A N 1
ATOM 918 C CA . SER A 1 120 ? 7.531 1.483 1.088 1.00 95.81 120 SER A CA 1
ATOM 919 C C . SER A 1 120 ? 6.078 1.938 1.240 1.00 95.81 120 SER A C 1
ATOM 921 O O . SER A 1 120 ? 5.167 1.112 1.137 1.00 95.81 120 SER A O 1
ATOM 923 N N . VAL A 1 121 ? 5.855 3.243 1.443 1.00 96.31 121 VAL A N 1
ATOM 924 C CA . VAL A 1 121 ? 4.516 3.855 1.492 1.00 96.31 121 VAL A CA 1
ATOM 925 C C . VAL A 1 121 ? 3.820 3.710 0.141 1.00 96.31 121 VAL A C 1
ATOM 927 O O . VAL A 1 121 ? 2.718 3.163 0.077 1.00 96.31 121 VAL A O 1
ATOM 930 N N . LEU A 1 122 ? 4.470 4.138 -0.944 1.00 94.50 122 LEU A N 1
ATOM 931 C CA . LEU A 1 122 ? 3.887 4.131 -2.286 1.00 94.50 122 LEU A CA 1
ATOM 932 C C . LEU A 1 122 ? 3.616 2.711 -2.787 1.00 94.50 122 LEU A C 1
ATOM 934 O O . LEU A 1 122 ? 2.576 2.464 -3.391 1.00 94.50 122 LEU A O 1
ATOM 938 N N . THR A 1 123 ? 4.495 1.752 -2.481 1.00 94.25 123 THR A N 1
ATOM 939 C CA . THR A 1 123 ? 4.259 0.330 -2.775 1.00 94.25 123 THR A CA 1
ATOM 940 C C . THR A 1 123 ? 3.011 -0.167 -2.062 1.00 94.25 123 THR A C 1
ATOM 942 O O . THR A 1 123 ? 2.153 -0.798 -2.677 1.00 94.25 123 THR A O 1
ATOM 945 N N . ARG A 1 124 ? 2.864 0.139 -0.768 1.00 96.12 124 ARG A N 1
ATOM 946 C CA . ARG A 1 124 ? 1.683 -0.302 -0.030 1.00 96.12 124 ARG A CA 1
ATOM 947 C C . ARG A 1 124 ? 0.409 0.383 -0.530 1.00 96.12 124 ARG A C 1
ATOM 949 O O . ARG A 1 124 ? -0.631 -0.266 -0.619 1.00 96.12 124 ARG A O 1
ATOM 956 N N . ALA A 1 125 ? 0.482 1.664 -0.886 1.00 95.25 125 ALA A N 1
ATOM 957 C CA . ALA A 1 125 ? -0.624 2.372 -1.520 1.00 95.25 125 ALA A CA 1
ATOM 958 C C . ALA A 1 125 ? -0.996 1.732 -2.867 1.00 95.25 125 ALA A C 1
ATOM 960 O O . ALA A 1 125 ? -2.175 1.554 -3.159 1.00 95.25 125 ALA A O 1
ATOM 961 N N . ALA A 1 126 ? -0.005 1.311 -3.653 1.00 93.12 126 ALA A N 1
ATOM 962 C CA . ALA A 1 126 ? -0.208 0.639 -4.927 1.00 93.12 126 ALA A CA 1
ATOM 963 C C . ALA A 1 126 ? -0.944 -0.704 -4.770 1.00 93.12 126 ALA A C 1
ATOM 965 O O . ALA A 1 126 ? -1.929 -0.937 -5.466 1.00 93.12 126 ALA A O 1
ATOM 966 N N . GLU A 1 127 ? -0.552 -1.527 -3.791 1.00 94.19 127 GLU A N 1
ATOM 967 C CA . GLU A 1 127 ? -1.266 -2.763 -3.429 1.00 94.19 127 GLU A CA 1
ATOM 968 C C . GLU A 1 127 ? -2.721 -2.479 -3.009 1.00 94.19 127 GLU A C 1
ATOM 970 O O . GLU A 1 127 ? -3.652 -3.188 -3.391 1.00 94.19 127 GLU A O 1
ATOM 975 N N . VAL A 1 128 ? -2.942 -1.419 -2.224 1.00 95.75 128 VAL A N 1
ATOM 976 C CA . VAL A 1 128 ? -4.282 -0.975 -1.809 1.00 95.75 128 VAL A CA 1
ATOM 977 C C . VAL A 1 128 ? -5.135 -0.568 -3.014 1.00 95.75 128 VAL A C 1
ATOM 979 O O . VAL A 1 128 ? -6.299 -0.968 -3.101 1.00 95.75 128 VAL A O 1
ATOM 982 N N . ILE A 1 129 ? -4.561 0.178 -3.958 1.00 93.38 129 ILE A N 1
ATOM 983 C CA . ILE A 1 129 ? -5.229 0.620 -5.188 1.00 93.38 129 ILE A CA 1
ATOM 984 C C . ILE A 1 129 ? -5.534 -0.569 -6.103 1.00 93.38 129 ILE A C 1
ATOM 986 O O . ILE A 1 129 ? -6.644 -0.651 -6.630 1.00 93.38 129 ILE A O 1
ATOM 990 N N . GLU A 1 130 ? -4.612 -1.523 -6.255 1.00 92.75 130 GLU A N 1
ATOM 991 C CA . GLU A 1 130 ? -4.859 -2.764 -6.999 1.00 92.75 130 GLU A CA 1
ATOM 992 C C . GLU A 1 130 ? -6.066 -3.513 -6.424 1.00 92.75 130 GLU A C 1
ATOM 994 O O . GLU A 1 130 ? -6.961 -3.922 -7.164 1.00 92.75 130 GLU A O 1
ATOM 999 N N . LEU A 1 131 ? -6.140 -3.654 -5.099 1.00 94.88 131 LEU A N 1
ATOM 1000 C CA . LEU A 1 131 ? -7.256 -4.332 -4.436 1.00 94.88 131 LEU A CA 1
ATOM 1001 C C . LEU A 1 131 ? -8.578 -3.567 -4.560 1.00 94.88 131 LEU A C 1
ATOM 1003 O O . LEU A 1 131 ? -9.639 -4.190 -4.654 1.00 94.88 131 LEU A O 1
ATOM 1007 N N . ALA A 1 132 ? -8.525 -2.235 -4.564 1.00 94.94 132 ALA A N 1
ATOM 1008 C CA . ALA A 1 132 ? -9.693 -1.376 -4.707 1.00 94.94 132 ALA A CA 1
ATOM 1009 C C . ALA A 1 132 ? -10.243 -1.386 -6.146 1.00 94.94 132 ALA A C 1
ATOM 1011 O O . ALA A 1 132 ? -11.435 -1.628 -6.357 1.00 94.94 132 ALA A O 1
ATOM 1012 N N . LEU A 1 133 ? -9.376 -1.152 -7.135 1.00 90.81 133 LEU A N 1
ATOM 1013 C CA . LEU A 1 133 ? -9.747 -0.919 -8.535 1.00 90.81 133 LEU A CA 1
ATOM 1014 C C . LEU A 1 133 ? -9.672 -2.181 -9.407 1.00 90.81 133 LEU A C 1
ATOM 1016 O O . LEU A 1 133 ? -10.327 -2.250 -10.445 1.00 90.81 133 LEU A O 1
ATOM 1020 N N . GLY A 1 134 ? -8.923 -3.202 -8.989 1.00 89.94 134 GLY A N 1
ATOM 1021 C CA . GLY A 1 134 ? -8.650 -4.406 -9.783 1.00 89.94 134 GLY A CA 1
ATOM 1022 C C . GLY A 1 134 ? -7.559 -4.218 -10.844 1.00 89.94 134 GLY A C 1
ATOM 1023 O O . GLY A 1 134 ? -7.440 -5.044 -11.751 1.00 89.94 134 GLY A O 1
ATOM 1024 N N . TRP A 1 135 ? -6.787 -3.132 -10.762 1.00 89.56 135 TRP A N 1
ATOM 1025 C CA . TRP A 1 135 ? -5.672 -2.845 -11.663 1.00 89.56 135 TRP A CA 1
ATOM 1026 C C . TRP A 1 135 ? -4.428 -3.597 -11.214 1.00 89.56 135 TRP A C 1
ATOM 1028 O O . TRP A 1 135 ? -3.836 -3.258 -10.196 1.00 89.56 135 TRP A O 1
ATOM 1038 N N . LYS A 1 136 ? -4.043 -4.617 -11.983 1.00 87.50 136 LYS A N 1
ATOM 1039 C CA . LYS A 1 136 ? -2.845 -5.418 -11.710 1.00 87.50 136 LYS A CA 1
ATOM 1040 C C . LYS A 1 136 ? -1.594 -4.555 -11.708 1.00 87.50 136 LYS A C 1
ATOM 1042 O O . LYS A 1 136 ? -1.549 -3.556 -12.422 1.00 87.50 136 LYS A O 1
ATOM 1047 N N . THR A 1 137 ? -0.563 -4.986 -10.998 1.00 82.62 137 THR A N 1
ATOM 1048 C CA . THR A 1 137 ? 0.746 -4.344 -11.097 1.00 82.62 137 THR A CA 1
ATOM 1049 C C . THR A 1 137 ? 1.326 -4.429 -12.511 1.00 82.62 137 THR A C 1
ATOM 1051 O O . THR A 1 137 ? 1.106 -5.391 -13.255 1.00 82.62 137 THR A O 1
ATOM 1054 N N . GLY A 1 138 ? 2.050 -3.383 -12.902 1.00 77.50 138 GLY A N 1
ATOM 1055 C CA . GLY A 1 138 ? 2.817 -3.356 -14.137 1.00 77.50 138 GLY A CA 1
ATOM 1056 C C . GLY A 1 138 ? 4.020 -4.309 -14.078 1.00 77.50 138 GLY A C 1
ATOM 1057 O O . GLY A 1 138 ? 4.437 -4.727 -12.999 1.00 77.50 138 GLY A O 1
ATOM 1058 N N . PRO A 1 139 ? 4.645 -4.614 -15.224 1.00 66.94 139 PRO A N 1
ATOM 1059 C CA . PRO A 1 139 ? 5.741 -5.589 -15.316 1.00 66.94 139 PRO A CA 1
ATOM 1060 C C . PRO A 1 139 ? 7.025 -5.223 -14.536 1.00 66.94 139 PRO A C 1
ATOM 1062 O O . PRO A 1 139 ? 7.977 -5.998 -14.507 1.00 66.94 139 PRO A O 1
ATOM 1065 N N . ASN A 1 140 ? 7.074 -4.048 -13.903 1.00 71.75 140 ASN A N 1
ATOM 1066 C CA . ASN A 1 140 ? 8.321 -3.349 -13.572 1.00 71.75 140 ASN A CA 1
ATOM 1067 C C . ASN A 1 140 ? 8.420 -2.933 -12.104 1.00 71.75 140 ASN A C 1
ATOM 1069 O O . ASN A 1 140 ? 9.352 -2.231 -11.712 1.00 71.75 140 ASN A O 1
ATOM 1073 N N . GLY A 1 141 ? 7.423 -3.288 -11.306 1.00 75.12 141 GLY A N 1
ATOM 1074 C CA . GLY A 1 141 ? 7.301 -2.843 -9.931 1.00 75.12 141 GLY A CA 1
ATOM 1075 C C . GLY A 1 141 ? 5.862 -2.934 -9.449 1.00 75.12 141 GLY A C 1
ATOM 1076 O O . GLY A 1 141 ? 4.982 -3.337 -10.206 1.00 75.12 141 GLY A O 1
ATOM 1077 N N . PRO A 1 142 ? 5.597 -2.546 -8.198 1.00 80.31 142 PRO A N 1
ATOM 1078 C CA . PRO A 1 142 ? 4.317 -2.778 -7.539 1.00 80.31 142 PRO A CA 1
ATOM 1079 C C . PRO A 1 142 ? 3.193 -1.864 -8.043 1.00 80.31 142 PRO A C 1
ATOM 1081 O O . PRO A 1 142 ? 2.144 -1.775 -7.427 1.00 80.31 142 PRO A O 1
ATOM 1084 N N . TRP A 1 143 ? 3.410 -1.145 -9.136 1.00 86.56 143 TRP A N 1
ATOM 1085 C CA . TRP A 1 143 ? 2.620 0.009 -9.539 1.00 86.56 143 TRP A CA 1
ATOM 1086 C C . TRP A 1 143 ? 1.380 -0.421 -10.306 1.00 86.56 143 TRP A C 1
ATOM 1088 O O . TRP A 1 143 ? 1.521 -1.210 -11.241 1.00 86.56 143 TRP A O 1
ATOM 1098 N N . PRO A 1 144 ? 0.183 0.079 -9.961 1.00 84.75 144 PRO A N 1
ATOM 1099 C CA . PRO A 1 144 ? -1.043 -0.353 -10.598 1.00 84.75 144 PRO A CA 1
ATOM 1100 C C . PRO A 1 144 ? -1.004 0.048 -12.071 1.00 84.75 144 PRO A C 1
ATOM 1102 O O . PRO A 1 144 ? -0.610 1.159 -12.423 1.00 84.75 144 PRO A O 1
ATOM 1105 N N . TRP A 1 145 ? -1.424 -0.867 -12.933 1.00 88.62 145 TRP A N 1
ATOM 1106 C CA . TRP A 1 145 ? -1.515 -0.667 -14.367 1.00 88.62 145 TRP A CA 1
ATOM 1107 C C . TRP A 1 145 ? -2.978 -0.435 -14.756 1.00 88.62 145 TRP A C 1
ATOM 1109 O O . TRP A 1 145 ? -3.770 -1.387 -14.751 1.00 88.62 145 TRP A O 1
ATOM 1119 N N . PRO A 1 146 ? -3.368 0.810 -15.086 1.00 88.19 146 PRO A N 1
ATOM 1120 C CA . PRO A 1 146 ? -4.746 1.125 -15.427 1.00 88.19 146 PRO A CA 1
ATOM 1121 C C . PRO A 1 146 ? -5.207 0.384 -16.682 1.00 88.19 146 PRO A C 1
ATOM 1123 O O . PRO A 1 146 ? -4.421 0.074 -17.582 1.00 88.19 146 PRO A O 1
ATOM 1126 N N . ASP A 1 147 ? -6.509 0.114 -16.765 1.00 88.69 147 ASP A N 1
ATOM 1127 C CA . ASP A 1 147 ? -7.084 -0.471 -17.973 1.00 88.69 147 ASP A CA 1
ATOM 1128 C C . ASP A 1 147 ? -7.038 0.502 -19.169 1.00 88.69 147 ASP A C 1
ATOM 1130 O O . ASP A 1 147 ? -6.826 1.710 -19.041 1.00 88.69 147 ASP A O 1
ATOM 1134 N N . ALA A 1 148 ? -7.265 -0.026 -20.374 1.00 88.19 148 ALA A N 1
ATOM 1135 C CA . ALA A 1 148 ? -7.204 0.769 -21.597 1.00 88.19 148 ALA A CA 1
ATOM 1136 C C . ALA A 1 148 ? -8.227 1.922 -21.637 1.00 88.19 148 ALA A C 1
ATOM 1138 O O . ALA A 1 148 ? -8.012 2.893 -22.362 1.00 88.19 148 ALA A O 1
ATOM 1139 N N . ALA A 1 149 ? -9.343 1.837 -20.903 1.00 89.12 149 ALA A N 1
ATOM 1140 C CA . ALA A 1 149 ? -10.317 2.922 -20.843 1.00 89.12 149 ALA A CA 1
ATOM 1141 C C . ALA A 1 149 ? -9.794 4.071 -19.971 1.00 89.12 149 ALA A C 1
ATOM 1143 O O . ALA A 1 149 ? -9.840 5.222 -20.405 1.00 89.12 149 ALA A O 1
ATOM 1144 N N . ALA A 1 150 ? -9.227 3.762 -18.803 1.00 88.56 150 ALA A N 1
ATOM 1145 C CA . ALA A 1 150 ? -8.580 4.733 -17.926 1.00 88.56 150 ALA A CA 1
ATOM 1146 C C . ALA A 1 150 ? -7.363 5.392 -18.596 1.00 88.56 150 ALA A C 1
ATOM 1148 O O . ALA A 1 150 ? -7.224 6.614 -18.542 1.00 88.56 150 ALA A O 1
ATOM 1149 N N . LEU A 1 151 ? -6.531 4.611 -19.298 1.00 89.88 151 LEU A N 1
ATOM 1150 C CA . LEU A 1 151 ? -5.399 5.133 -20.072 1.00 89.88 151 LEU A CA 1
ATOM 1151 C C . LEU A 1 151 ? -5.864 6.123 -21.152 1.00 89.88 151 LEU A C 1
ATOM 1153 O O . LEU A 1 151 ? -5.337 7.228 -21.240 1.00 89.88 151 LEU A O 1
ATOM 1157 N N . ARG A 1 152 ? -6.893 5.778 -21.937 1.00 88.50 152 ARG A N 1
ATOM 1158 C CA . ARG A 1 152 ? -7.447 6.683 -22.963 1.00 88.50 152 ARG A CA 1
ATOM 1159 C C . ARG A 1 152 ? -8.075 7.936 -22.360 1.00 88.50 152 ARG A C 1
ATOM 1161 O O . ARG A 1 152 ? -7.915 9.015 -22.918 1.00 88.50 152 ARG A O 1
ATOM 1168 N N . ALA A 1 153 ? -8.767 7.807 -21.229 1.00 88.06 153 ALA A N 1
ATOM 1169 C CA . ALA A 1 153 ? -9.340 8.951 -20.528 1.00 88.06 153 ALA A CA 1
ATOM 1170 C C . ALA A 1 153 ? -8.255 9.913 -20.016 1.00 88.06 153 ALA A C 1
ATOM 1172 O O . ALA A 1 153 ? -8.441 11.123 -20.088 1.00 88.06 153 ALA A O 1
ATOM 1173 N N . ALA A 1 154 ? -7.121 9.388 -19.539 1.00 87.31 154 ALA A N 1
ATOM 1174 C CA . ALA A 1 154 ? -5.988 10.198 -19.094 1.00 87.31 154 ALA A CA 1
ATOM 1175 C C . ALA A 1 154 ? -5.244 10.876 -20.259 1.00 87.31 154 ALA A C 1
ATOM 1177 O O . ALA A 1 154 ? -4.846 12.028 -20.136 1.00 87.31 154 ALA A O 1
ATOM 1178 N N . VAL A 1 155 ? -5.084 10.185 -21.393 1.00 87.44 155 VAL A N 1
ATOM 1179 C CA . VAL A 1 155 ? -4.401 10.719 -22.589 1.00 87.44 155 VAL A CA 1
ATOM 1180 C C . VAL A 1 155 ? -5.252 11.738 -23.359 1.00 87.44 155 VAL A C 1
ATOM 1182 O O . VAL A 1 155 ? -4.718 12.646 -24.006 1.00 87.44 155 VAL A O 1
ATOM 1185 N N . GLY A 1 156 ? -6.576 11.590 -23.315 1.00 88.31 156 GLY A N 1
ATOM 1186 C CA . GLY A 1 156 ? -7.504 12.394 -24.101 1.00 88.31 156 GLY A CA 1
ATOM 1187 C C . GLY A 1 156 ? -7.538 11.981 -25.576 1.00 88.31 156 GLY A C 1
ATOM 1188 O O . GLY A 1 156 ? -7.419 10.803 -25.916 1.00 88.31 156 GLY A O 1
ATOM 1189 N N . ALA A 1 157 ? -7.752 12.950 -26.472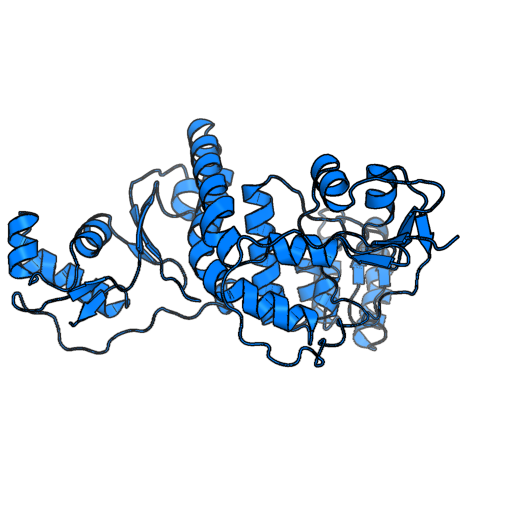 1.00 88.62 157 ALA A N 1
ATOM 1190 C CA . ALA A 1 157 ? -7.795 12.691 -27.911 1.00 88.62 157 ALA A CA 1
ATOM 1191 C C . ALA A 1 157 ? -6.421 12.232 -28.420 1.00 88.62 157 ALA A C 1
ATOM 1193 O O . ALA A 1 157 ? -5.408 12.842 -28.080 1.00 88.62 157 ALA A O 1
ATOM 1194 N N . ILE A 1 158 ? -6.400 11.175 -29.235 1.00 89.69 158 ILE A N 1
ATOM 1195 C CA . ILE A 1 158 ? -5.182 10.572 -29.787 1.00 89.69 158 ILE A CA 1
ATOM 1196 C C . ILE A 1 158 ? -5.095 10.864 -31.288 1.00 89.69 158 ILE A C 1
ATOM 1198 O O . ILE A 1 158 ? -6.046 10.603 -32.026 1.00 89.69 158 ILE A O 1
ATOM 1202 N N . ASP A 1 159 ? -3.943 11.359 -31.730 1.00 89.94 159 ASP A N 1
ATOM 1203 C CA . ASP A 1 159 ? -3.551 11.536 -33.126 1.00 89.94 159 ASP A CA 1
ATOM 1204 C C . ASP A 1 159 ? -2.338 10.632 -33.426 1.00 89.94 159 ASP A C 1
ATOM 12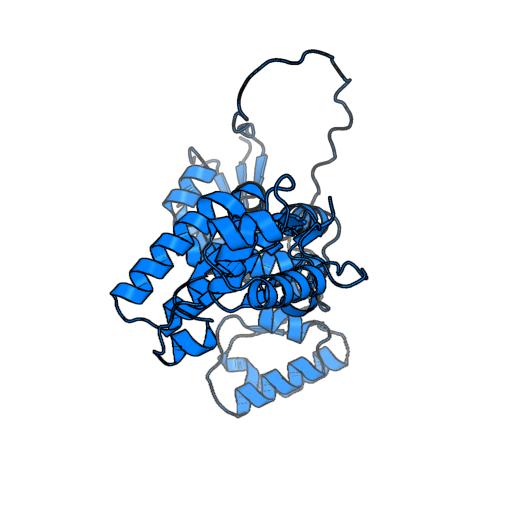06 O O . ASP A 1 159 ? -1.209 10.994 -33.093 1.00 89.94 159 ASP A O 1
ATOM 1210 N N . PRO A 1 160 ? -2.524 9.463 -34.068 1.00 87.44 160 PRO A N 1
ATOM 1211 C CA . PRO A 1 160 ? -1.429 8.534 -34.360 1.00 87.44 160 PRO A CA 1
ATOM 1212 C C . PRO A 1 160 ? -0.315 9.101 -35.256 1.00 87.44 160 PRO A C 1
ATOM 1214 O O . PRO A 1 160 ? 0.757 8.503 -35.334 1.00 87.44 160 PRO A O 1
ATOM 1217 N N . GLU A 1 161 ? -0.544 10.224 -35.951 1.00 88.31 161 GLU A N 1
ATOM 1218 C CA . GLU A 1 161 ? 0.486 10.901 -36.752 1.00 88.31 161 GLU A CA 1
ATOM 1219 C C . GLU A 1 161 ? 1.352 11.857 -35.913 1.00 88.31 161 GLU A C 1
ATOM 1221 O O . GLU A 1 161 ? 2.402 12.312 -36.379 1.00 88.31 161 GLU A O 1
ATOM 1226 N N . ARG A 1 162 ? 0.918 12.182 -34.689 1.00 89.44 162 ARG A N 1
ATOM 1227 C CA . ARG A 1 162 ? 1.564 13.164 -33.804 1.00 89.44 162 ARG A CA 1
ATOM 1228 C C . ARG A 1 162 ? 1.897 12.635 -32.417 1.00 89.44 162 ARG A C 1
ATOM 1230 O O . ARG A 1 162 ? 2.750 13.222 -31.758 1.00 89.44 162 ARG A O 1
ATOM 1237 N N . ASP A 1 163 ? 1.275 11.544 -32.000 1.00 92.44 163 ASP A N 1
ATOM 1238 C CA . ASP A 1 163 ? 1.467 10.930 -30.696 1.00 92.44 163 ASP A CA 1
ATOM 1239 C C . ASP A 1 163 ? 2.361 9.705 -30.799 1.00 92.44 163 ASP A C 1
ATOM 1241 O O . ASP A 1 163 ? 2.207 8.868 -31.689 1.00 92.44 163 ASP A O 1
ATOM 1245 N N . CYS A 1 164 ? 3.270 9.562 -29.843 1.00 93.44 164 CYS A N 1
ATOM 1246 C CA . CYS A 1 164 ? 4.033 8.334 -29.686 1.00 93.44 164 CYS A CA 1
ATOM 1247 C C . CYS A 1 164 ? 4.319 8.044 -28.215 1.00 93.44 164 CYS A C 1
ATOM 1249 O O . CYS A 1 164 ? 4.429 8.957 -27.394 1.00 93.44 164 CYS A O 1
ATOM 1251 N N . VAL A 1 165 ? 4.450 6.760 -27.888 1.00 93.75 165 VAL A N 1
ATOM 1252 C CA . VAL A 1 165 ? 4.959 6.336 -26.582 1.00 93.75 165 VAL A CA 1
ATOM 1253 C C . VAL A 1 165 ? 6.481 6.344 -26.615 1.00 93.75 165 VAL A C 1
ATOM 1255 O O . VAL A 1 165 ? 7.075 5.866 -27.582 1.00 93.75 165 VAL A O 1
ATOM 1258 N N . LEU A 1 166 ? 7.121 6.842 -25.556 1.00 91.56 166 LEU A N 1
ATOM 1259 C CA . LEU A 1 166 ? 8.570 6.726 -25.386 1.00 91.56 166 LEU A CA 1
ATOM 1260 C C . LEU A 1 166 ? 8.932 5.531 -24.497 1.00 91.56 166 LEU A C 1
ATOM 1262 O O . LEU A 1 166 ? 8.585 5.511 -23.318 1.00 91.56 166 LEU A O 1
ATOM 1266 N N . ALA A 1 167 ? 9.697 4.589 -25.050 1.00 90.94 167 ALA A N 1
ATOM 1267 C CA . ALA A 1 167 ? 10.398 3.547 -24.303 1.00 90.94 167 ALA A CA 1
ATOM 1268 C C . ALA A 1 167 ? 11.751 4.067 -23.808 1.00 90.94 167 ALA A C 1
ATOM 1270 O O . ALA A 1 167 ? 12.620 4.420 -24.605 1.00 90.94 167 ALA A O 1
ATOM 1271 N N . ARG A 1 168 ? 11.946 4.082 -22.493 1.00 88.00 168 ARG A N 1
ATOM 1272 C CA . ARG A 1 168 ? 13.190 4.443 -21.794 1.00 88.00 168 ARG A CA 1
ATOM 1273 C C . ARG A 1 168 ? 13.855 3.239 -21.126 1.00 88.00 168 ARG A C 1
ATOM 1275 O O . ARG A 1 168 ? 15.006 3.328 -20.708 1.00 88.00 168 ARG A O 1
ATOM 1282 N N . HIS A 1 169 ? 13.150 2.120 -21.009 1.00 89.69 169 HIS A N 1
ATOM 1283 C CA . HIS A 1 169 ? 13.687 0.878 -20.472 1.00 89.69 169 HIS A CA 1
ATOM 1284 C C . HIS A 1 169 ? 12.876 -0.318 -21.008 1.00 89.69 169 HIS A C 1
ATOM 1286 O O . HIS A 1 169 ? 11.666 -0.183 -21.152 1.00 89.69 169 HIS A O 1
ATOM 1292 N N . PRO A 1 170 ? 13.467 -1.502 -21.275 1.00 88.31 170 PRO A N 1
ATOM 1293 C CA . PRO A 1 170 ? 12.685 -2.682 -21.692 1.00 88.31 170 PRO A CA 1
ATOM 1294 C C . PRO A 1 170 ? 11.607 -3.047 -20.661 1.00 88.31 170 PRO A C 1
ATOM 1296 O O . PRO A 1 170 ? 10.507 -3.478 -20.980 1.00 88.31 170 PRO A O 1
ATOM 1299 N N . LEU A 1 171 ? 11.987 -2.832 -19.405 1.00 87.94 171 LEU A N 1
ATOM 1300 C CA . LEU A 1 171 ? 11.226 -2.839 -18.170 1.00 87.94 171 LEU A CA 1
ATOM 1301 C C . LEU A 1 171 ? 10.330 -1.621 -17.880 1.00 87.94 171 LEU A C 1
ATOM 1303 O O . LEU A 1 171 ? 10.267 -1.299 -16.708 1.00 87.94 171 LEU A O 1
ATOM 1307 N N . ASP A 1 172 ? 9.809 -0.804 -18.805 1.00 86.06 172 ASP A N 1
ATOM 1308 C CA . ASP A 1 172 ? 9.000 0.387 -18.413 1.00 86.06 172 ASP A CA 1
ATOM 1309 C C . ASP A 1 172 ? 7.518 0.330 -18.803 1.00 86.06 172 ASP A C 1
ATOM 1311 O O . ASP A 1 172 ? 6.734 1.165 -18.354 1.00 86.06 172 ASP A O 1
ATOM 1315 N N . GLY A 1 173 ? 7.103 -0.707 -19.534 1.00 88.50 173 GLY A N 1
ATOM 1316 C CA . GLY A 1 173 ? 5.713 -0.893 -19.956 1.00 88.50 173 GLY A CA 1
ATOM 1317 C C . GLY A 1 173 ? 5.325 -0.075 -21.192 1.00 88.50 173 GLY A C 1
ATOM 1318 O O . GLY A 1 173 ? 4.151 -0.047 -21.559 1.00 88.50 173 GLY A O 1
ATOM 1319 N N . ALA A 1 174 ? 6.275 0.577 -21.866 1.00 91.12 174 ALA A N 1
ATOM 1320 C CA . ALA A 1 174 ? 6.002 1.367 -23.062 1.00 91.12 174 ALA A CA 1
ATOM 1321 C C . ALA A 1 174 ? 5.390 0.551 -24.207 1.00 91.12 174 ALA A C 1
ATOM 1323 O O . ALA A 1 174 ? 4.478 1.037 -24.873 1.00 91.12 174 ALA A O 1
ATOM 1324 N N . GLU A 1 175 ? 5.811 -0.702 -24.398 1.00 91.56 175 GLU A N 1
ATOM 1325 C CA . GLU A 1 175 ? 5.201 -1.598 -25.390 1.00 91.56 175 GLU A CA 1
ATOM 1326 C C . GLU A 1 175 ? 3.719 -1.858 -25.086 1.00 91.56 175 GLU A C 1
ATOM 1328 O O . GLU A 1 175 ? 2.863 -1.669 -25.951 1.00 91.56 175 GLU A O 1
ATOM 1333 N N . GLN A 1 176 ? 3.404 -2.198 -23.831 1.00 90.94 176 GLN A N 1
ATOM 1334 C CA . GLN A 1 176 ? 2.035 -2.434 -23.369 1.00 90.94 176 GLN A CA 1
ATOM 1335 C C . GLN A 1 176 ? 1.162 -1.179 -23.517 1.00 90.94 176 GLN A C 1
ATOM 1337 O O . GLN A 1 176 ? -0.008 -1.267 -23.897 1.00 90.94 176 GLN A O 1
ATOM 1342 N N . LEU A 1 177 ? 1.720 0.002 -23.234 1.00 92.19 177 LEU A N 1
ATOM 1343 C CA . LEU A 1 177 ? 1.015 1.269 -23.404 1.00 92.19 177 LEU A CA 1
ATOM 1344 C C . LEU A 1 177 ? 0.760 1.585 -24.885 1.00 92.19 177 LEU A C 1
ATOM 1346 O O . LEU A 1 177 ? -0.357 1.960 -25.246 1.00 92.19 177 LEU A O 1
ATOM 1350 N N . ALA A 1 178 ? 1.773 1.423 -25.739 1.00 93.69 178 ALA A N 1
ATOM 1351 C CA . ALA A 1 178 ? 1.669 1.663 -27.176 1.00 93.69 178 ALA A CA 1
ATOM 1352 C C . ALA A 1 178 ? 0.597 0.765 -27.808 1.00 93.69 178 ALA A C 1
ATOM 1354 O O . ALA A 1 178 ? -0.236 1.245 -28.579 1.00 93.69 178 ALA A O 1
ATOM 1355 N N . GLU A 1 179 ? 0.556 -0.511 -27.412 1.00 93.06 179 GLU A N 1
ATOM 1356 C CA . GLU A 1 179 ? -0.484 -1.455 -27.821 1.00 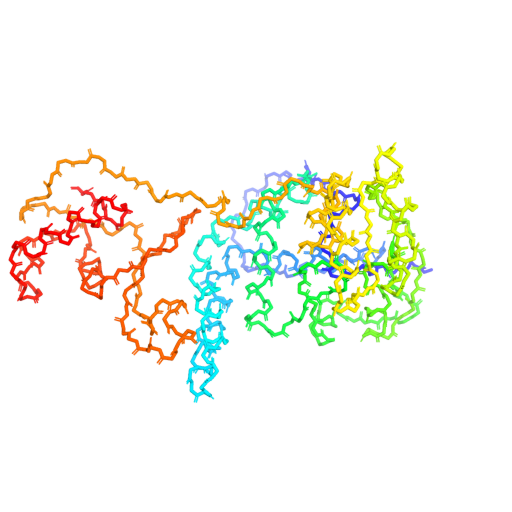93.06 179 GLU A CA 1
ATOM 1357 C C . GLU A 1 179 ? -1.879 -1.015 -27.342 1.00 93.06 179 GLU A C 1
ATOM 1359 O O . GLU A 1 179 ? -2.818 -0.958 -28.138 1.00 93.06 179 GLU A O 1
ATOM 1364 N N . ALA A 1 180 ? -2.026 -0.644 -26.065 1.00 91.44 180 ALA A N 1
ATOM 1365 C CA . ALA A 1 180 ? -3.315 -0.247 -25.492 1.00 91.44 180 ALA A CA 1
ATOM 1366 C C . ALA A 1 180 ? -3.913 1.013 -26.152 1.00 91.44 180 ALA A C 1
ATOM 1368 O O . ALA A 1 180 ? -5.138 1.122 -26.327 1.00 91.44 180 ALA A O 1
ATOM 1369 N N . LEU A 1 181 ? -3.049 1.964 -26.511 1.00 92.25 181 LEU A N 1
ATOM 1370 C CA . LEU A 1 181 ? -3.418 3.234 -27.134 1.00 92.25 181 LEU A CA 1
ATOM 1371 C C . LEU A 1 181 ? -3.469 3.167 -28.668 1.00 92.25 181 LEU A C 1
ATOM 1373 O O . LEU A 1 181 ? -4.108 4.018 -29.281 1.00 92.25 181 LEU A O 1
ATOM 1377 N N . GLY A 1 182 ? -2.847 2.159 -29.285 1.00 93.19 182 GLY A N 1
ATOM 1378 C CA . GLY A 1 182 ? -2.765 2.026 -30.740 1.00 93.19 182 GLY A CA 1
ATOM 1379 C C . GLY A 1 182 ? -1.902 3.104 -31.401 1.00 93.19 182 GLY A C 1
ATOM 1380 O O . GLY A 1 182 ? -2.222 3.544 -32.504 1.00 93.19 182 GLY A O 1
ATOM 1381 N N . ILE A 1 183 ? -0.837 3.547 -30.727 1.00 94.19 183 ILE A N 1
ATOM 1382 C CA . ILE A 1 183 ? 0.078 4.602 -31.198 1.00 94.19 183 ILE A CA 1
ATOM 1383 C C . ILE A 1 183 ? 1.509 4.071 -31.337 1.00 94.19 183 ILE A C 1
ATOM 1385 O O . ILE A 1 183 ? 1.864 3.095 -30.673 1.00 94.19 183 ILE A O 1
ATOM 1389 N N . PRO A 1 184 ? 2.348 4.675 -32.198 1.00 95.25 184 PRO A N 1
ATOM 1390 C CA . PRO A 1 184 ? 3.711 4.206 -32.407 1.00 95.25 184 PRO A CA 1
ATOM 1391 C C . PRO A 1 184 ? 4.578 4.311 -31.149 1.00 95.25 184 PRO A C 1
ATOM 1393 O O . PRO A 1 184 ? 4.444 5.230 -30.341 1.00 95.25 184 PRO A O 1
ATOM 1396 N N . LEU A 1 185 ? 5.523 3.379 -31.040 1.00 95.12 185 LEU A N 1
ATOM 1397 C CA . LEU A 1 185 ? 6.571 3.373 -30.029 1.00 95.12 185 LEU A CA 1
ATOM 1398 C C . LEU A 1 185 ? 7.846 4.022 -30.585 1.00 95.12 185 LEU A C 1
ATOM 1400 O O . LEU A 1 185 ? 8.251 3.738 -31.714 1.00 95.12 185 LEU A O 1
ATOM 1404 N N . GLN A 1 186 ? 8.506 4.852 -29.783 1.00 94.12 186 GLN A N 1
ATOM 1405 C CA . GLN A 1 186 ? 9.827 5.406 -30.066 1.00 94.12 186 GLN A CA 1
ATOM 1406 C C . GLN A 1 186 ? 10.787 5.128 -28.911 1.00 94.12 186 GLN A C 1
ATOM 1408 O O . GLN A 1 186 ? 10.393 5.094 -27.748 1.00 94.12 186 GLN A O 1
ATOM 1413 N N . VAL A 1 187 ? 12.066 4.948 -29.234 1.00 91.19 187 VAL A N 1
ATOM 1414 C CA . VAL A 1 187 ? 13.121 4.794 -28.227 1.00 91.19 187 VAL A CA 1
ATOM 1415 C C . VAL A 1 187 ? 13.509 6.181 -27.719 1.00 91.19 187 VAL A C 1
ATOM 1417 O O . VAL A 1 187 ? 13.945 7.029 -28.497 1.00 91.19 187 VAL A O 1
ATOM 1420 N N . GLY A 1 188 ? 13.319 6.407 -26.424 1.00 87.31 188 GLY A N 1
ATOM 1421 C CA . GLY A 1 188 ? 13.716 7.618 -25.717 1.00 87.31 188 GLY A CA 1
ATOM 1422 C C . GLY A 1 188 ? 15.070 7.479 -25.021 1.00 87.31 188 GLY A C 1
ATOM 1423 O O . GLY A 1 188 ? 15.759 6.463 -25.127 1.00 87.31 188 GLY A O 1
ATOM 1424 N N . ASN A 1 189 ? 15.445 8.519 -24.275 1.00 84.69 189 ASN A N 1
ATOM 1425 C CA . ASN A 1 189 ? 16.640 8.484 -23.434 1.00 84.69 189 ASN A CA 1
ATOM 1426 C C . ASN A 1 189 ? 16.467 7.451 -22.306 1.00 84.69 189 ASN A C 1
ATOM 1428 O O . ASN A 1 189 ? 15.425 7.478 -21.640 1.00 84.69 189 ASN A O 1
ATOM 1432 N N . PRO A 1 190 ? 17.462 6.577 -22.064 1.00 84.44 190 PRO A N 1
ATOM 1433 C CA . PRO A 1 190 ? 17.389 5.594 -20.994 1.00 84.44 190 PRO A CA 1
ATOM 1434 C C . PRO A 1 190 ? 17.157 6.221 -19.618 1.00 84.44 190 PRO A C 1
ATOM 1436 O O . PRO A 1 190 ? 17.646 7.318 -19.340 1.00 84.44 190 PRO A O 1
ATOM 1439 N N . LEU A 1 191 ? 16.442 5.510 -18.743 1.00 83.44 191 LEU A N 1
ATOM 1440 C CA . LEU A 1 191 ? 16.335 5.895 -17.334 1.00 83.44 191 LEU A CA 1
ATOM 1441 C C . LEU A 1 191 ? 17.719 5.868 -16.668 1.00 83.44 191 LEU A C 1
ATOM 1443 O O . LEU A 1 191 ? 18.492 4.929 -16.865 1.00 83.44 191 LEU A O 1
ATOM 1447 N N . ALA A 1 192 ? 18.009 6.874 -15.843 1.00 85.31 192 ALA A N 1
ATOM 1448 C CA . ALA A 1 192 ? 19.209 6.912 -15.014 1.00 85.31 192 ALA A CA 1
ATOM 1449 C C . ALA A 1 192 ? 19.041 5.974 -13.805 1.00 85.31 192 ALA A C 1
ATOM 1451 O O . ALA A 1 192 ? 18.747 6.411 -12.698 1.00 85.31 192 ALA A O 1
ATOM 1452 N N . LEU A 1 193 ? 19.168 4.668 -14.040 1.00 89.69 193 LEU A N 1
ATOM 1453 C CA . LEU A 1 193 ? 19.085 3.642 -13.001 1.00 89.69 193 LEU A CA 1
ATOM 1454 C C . LEU A 1 193 ? 20.487 3.173 -12.591 1.00 89.69 193 LEU A C 1
ATOM 1456 O O . LEU A 1 193 ? 21.388 3.135 -13.436 1.00 89.69 193 LEU A O 1
ATOM 1460 N N . PRO A 1 194 ? 20.674 2.755 -11.326 1.00 94.00 194 PRO A N 1
ATOM 1461 C CA . PRO A 1 194 ? 21.882 2.062 -10.902 1.00 94.00 194 PRO A CA 1
ATOM 1462 C C . PRO A 1 194 ? 22.226 0.863 -11.802 1.00 94.00 194 PRO A C 1
ATOM 1464 O O . PRO A 1 194 ? 21.317 0.255 -12.385 1.00 94.00 194 PRO A O 1
ATOM 1467 N N . PRO A 1 195 ? 23.520 0.510 -11.931 1.00 95.44 195 PRO A N 1
ATOM 1468 C CA . PRO A 1 195 ? 23.961 -0.588 -12.783 1.00 95.44 195 PRO A CA 1
ATOM 1469 C C . PRO A 1 195 ? 23.240 -1.891 -12.444 1.00 95.44 195 PRO A C 1
ATOM 1471 O O . PRO A 1 195 ? 23.316 -2.382 -11.324 1.00 95.44 195 PRO A O 1
ATOM 1474 N N . HIS A 1 196 ? 22.557 -2.473 -13.418 1.00 96.12 196 HIS A N 1
ATOM 1475 C CA . HIS A 1 196 ? 21.831 -3.725 -13.252 1.00 96.12 196 HIS A CA 1
ATOM 1476 C C . HIS A 1 196 ? 21.859 -4.515 -14.556 1.00 96.12 196 HIS A C 1
ATOM 1478 O O . HIS A 1 196 ? 22.188 -3.984 -15.621 1.00 96.12 196 HIS A O 1
ATOM 1484 N N . VAL A 1 197 ? 21.502 -5.792 -14.473 1.00 96.75 197 VAL A N 1
ATOM 1485 C CA . VAL A 1 197 ? 21.420 -6.678 -15.635 1.00 96.75 197 VAL A CA 1
ATOM 1486 C C . VAL A 1 197 ? 20.048 -7.330 -15.713 1.00 96.75 197 VAL A C 1
ATOM 1488 O O . VAL A 1 197 ? 19.496 -7.768 -14.702 1.00 96.75 197 VAL A O 1
ATOM 1491 N N . LEU A 1 198 ? 19.502 -7.385 -16.928 1.00 95.25 198 LEU A N 1
ATOM 1492 C CA . LEU A 1 198 ? 18.269 -8.104 -17.226 1.00 95.25 198 LEU A CA 1
ATOM 1493 C C . LEU A 1 198 ? 18.599 -9.559 -17.544 1.00 95.25 198 LEU A C 1
ATOM 1495 O O . LEU A 1 198 ? 19.484 -9.834 -18.358 1.00 95.25 198 LEU A O 1
ATOM 1499 N N . VAL A 1 199 ? 17.888 -10.485 -16.911 1.00 96.19 199 VAL A N 1
ATOM 1500 C CA . VAL A 1 199 ? 18.114 -11.924 -17.070 1.00 96.19 199 VAL A CA 1
ATOM 1501 C C . VAL A 1 199 ? 16.787 -12.615 -17.357 1.00 96.19 199 VAL A C 1
ATOM 1503 O O . VAL A 1 199 ? 15.785 -12.378 -16.675 1.00 96.19 199 VAL A O 1
ATOM 1506 N N . ALA A 1 200 ? 16.769 -13.467 -18.382 1.00 95.12 200 ALA A N 1
ATOM 1507 C CA . ALA A 1 200 ? 15.614 -14.312 -18.652 1.00 95.12 200 ALA A CA 1
ATOM 1508 C C . ALA A 1 200 ? 15.437 -15.329 -17.504 1.00 95.12 200 ALA A C 1
ATOM 1510 O O . ALA A 1 200 ? 16.438 -15.843 -16.992 1.00 95.12 200 ALA A O 1
ATOM 1511 N N . PRO A 1 201 ? 14.206 -15.643 -17.067 1.00 93.81 201 PRO A N 1
ATOM 1512 C CA . PRO A 1 201 ? 13.993 -16.470 -15.876 1.00 93.81 201 PRO A CA 1
ATOM 1513 C C . PRO A 1 201 ? 14.651 -17.859 -15.948 1.00 93.81 201 PRO A C 1
ATOM 1515 O O . PRO A 1 201 ? 15.115 -18.386 -14.936 1.00 93.81 201 PRO A O 1
ATOM 1518 N N . GLU A 1 202 ? 14.733 -18.438 -17.145 1.00 95.50 202 GLU A N 1
ATOM 1519 C CA . GLU A 1 202 ? 15.374 -19.720 -17.440 1.00 95.50 202 GLU A CA 1
ATOM 1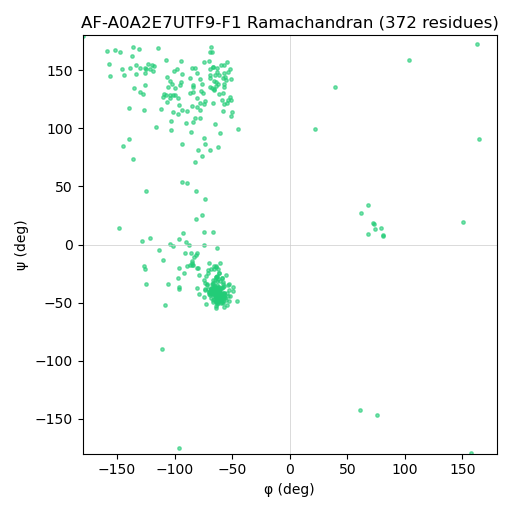520 C C . GLU A 1 202 ? 16.909 -19.696 -17.349 1.00 95.50 202 GLU A C 1
ATOM 1522 O O . GLU A 1 202 ? 17.520 -20.729 -17.076 1.00 95.50 202 GLU A O 1
ATOM 1527 N N . GLU A 1 203 ? 17.541 -18.532 -17.519 1.00 96.75 203 GLU A N 1
ATOM 1528 C CA . GLU A 1 203 ? 19.003 -18.380 -17.487 1.00 96.75 203 GLU A CA 1
ATOM 1529 C C . GLU A 1 203 ? 19.553 -18.231 -16.064 1.00 96.75 203 GLU A C 1
ATOM 1531 O O . GLU A 1 203 ? 20.751 -18.417 -15.838 1.00 96.75 203 GLU A O 1
ATOM 1536 N N . LEU A 1 204 ? 18.696 -17.904 -15.091 1.00 97.06 204 LEU A N 1
ATOM 1537 C CA . LEU A 1 204 ? 19.102 -17.537 -13.732 1.00 97.06 204 LEU A CA 1
ATOM 1538 C C . LEU A 1 204 ? 20.015 -18.586 -13.080 1.00 97.06 204 LEU A C 1
ATOM 1540 O O . LEU A 1 204 ? 21.017 -18.245 -12.455 1.00 97.06 204 LEU A O 1
ATOM 1544 N N . VAL A 1 205 ? 19.673 -19.869 -13.213 1.00 97.44 205 VAL A N 1
ATOM 1545 C CA . VAL A 1 205 ? 20.432 -20.954 -12.574 1.00 97.44 205 VAL A CA 1
ATOM 1546 C C . VAL A 1 205 ? 21.762 -21.202 -13.284 1.00 97.44 205 VAL A C 1
ATOM 1548 O O . VAL A 1 205 ? 22.766 -21.431 -12.613 1.00 97.44 205 VAL A O 1
ATOM 1551 N N . GLU A 1 206 ? 21.785 -21.140 -14.617 1.00 97.50 206 GLU A N 1
ATOM 1552 C CA . GLU A 1 206 ? 23.000 -21.342 -15.416 1.00 97.50 206 GLU A CA 1
ATOM 1553 C C . GLU A 1 206 ? 24.008 -20.211 -15.187 1.00 97.50 206 GLU A C 1
ATOM 1555 O O . GLU A 1 206 ? 25.194 -20.462 -14.973 1.00 97.50 206 GLU A O 1
ATOM 1560 N N . ARG A 1 207 ? 23.520 -18.967 -15.149 1.00 97.75 207 ARG A N 1
ATOM 1561 C CA . ARG A 1 207 ? 24.340 -17.761 -14.991 1.00 97.75 207 ARG A CA 1
ATOM 1562 C C . ARG A 1 207 ? 24.603 -17.381 -13.538 1.00 97.75 207 ARG A C 1
ATOM 1564 O O . ARG A 1 207 ? 25.324 -16.426 -13.281 1.00 97.75 207 ARG A O 1
ATOM 1571 N N . ARG A 1 208 ? 24.077 -18.133 -12.567 1.00 97.00 208 ARG A N 1
ATOM 1572 C CA . ARG A 1 208 ? 24.160 -17.827 -11.127 1.00 97.00 208 ARG A CA 1
ATOM 1573 C C . ARG A 1 208 ? 25.561 -17.419 -10.663 1.00 97.00 208 ARG A C 1
ATOM 1575 O O . ARG A 1 208 ? 25.705 -16.406 -9.990 1.00 97.00 208 ARG A O 1
ATOM 1582 N N . ALA A 1 209 ? 26.584 -18.194 -11.030 1.00 96.69 209 ALA A N 1
ATOM 1583 C CA . ALA A 1 209 ? 27.961 -17.936 -10.607 1.00 96.69 209 ALA A CA 1
ATOM 1584 C C . ALA A 1 209 ? 28.549 -16.657 -11.232 1.00 96.69 209 ALA A C 1
ATOM 1586 O O . ALA A 1 209 ? 29.256 -15.920 -10.554 1.00 96.69 209 ALA A O 1
ATOM 1587 N N . GLU A 1 210 ? 28.237 -16.387 -12.504 1.00 98.06 210 GLU A N 1
ATOM 1588 C CA . GLU A 1 210 ? 28.618 -15.153 -13.208 1.00 98.06 210 GLU A CA 1
ATOM 1589 C C . GLU A 1 210 ? 27.944 -13.937 -12.563 1.00 98.06 210 GLU A C 1
ATOM 1591 O O . GLU A 1 210 ? 28.607 -12.956 -12.237 1.00 98.06 210 GLU A O 1
ATOM 1596 N N . LEU A 1 211 ? 26.631 -14.026 -12.336 1.00 97.88 211 LEU A N 1
ATOM 1597 C CA . LEU A 1 211 ? 25.828 -12.953 -11.755 1.00 97.88 211 LEU A CA 1
ATOM 1598 C C . LEU A 1 211 ? 26.260 -12.644 -10.317 1.00 97.88 211 LEU A C 1
ATOM 1600 O O . LEU A 1 211 ? 26.444 -11.480 -9.977 1.00 97.88 211 LEU A O 1
ATOM 1604 N N . GLY A 1 212 ? 26.477 -13.675 -9.495 1.00 97.25 212 GLY A N 1
ATOM 1605 C CA . GLY A 1 212 ? 26.967 -13.516 -8.125 1.00 97.25 212 GLY A CA 1
ATOM 1606 C C . GLY A 1 212 ? 28.350 -12.865 -8.070 1.00 97.25 212 GLY A C 1
ATOM 1607 O O . GLY A 1 212 ? 28.556 -11.952 -7.278 1.00 97.25 212 GLY A O 1
ATOM 1608 N N . ALA A 1 213 ? 29.274 -13.264 -8.953 1.00 97.50 213 ALA A N 1
ATOM 1609 C CA . ALA A 1 213 ? 30.588 -12.627 -9.047 1.00 97.50 213 ALA A CA 1
ATOM 1610 C C . ALA A 1 213 ? 30.482 -11.149 -9.461 1.00 97.50 213 ALA A C 1
ATOM 1612 O O . ALA A 1 213 ? 31.116 -10.296 -8.849 1.00 97.50 213 ALA A O 1
ATOM 1613 N N . ALA A 1 214 ? 29.637 -10.831 -10.446 1.00 97.88 214 ALA A N 1
ATOM 1614 C CA . ALA A 1 214 ? 29.441 -9.457 -10.899 1.00 97.88 214 ALA A CA 1
ATOM 1615 C C . ALA A 1 214 ? 28.817 -8.549 -9.819 1.00 97.88 214 ALA A C 1
ATOM 1617 O O . ALA A 1 214 ? 29.184 -7.376 -9.736 1.00 97.88 214 ALA A O 1
ATOM 1618 N N . LEU A 1 215 ? 27.909 -9.078 -8.987 1.00 97.56 215 LEU A N 1
ATOM 1619 C CA . LEU A 1 215 ? 27.372 -8.371 -7.817 1.00 97.56 215 LEU A CA 1
ATOM 1620 C C . LEU A 1 215 ? 28.455 -8.154 -6.751 1.00 97.56 215 LEU A C 1
ATOM 1622 O O . LEU A 1 215 ? 28.671 -7.024 -6.327 1.00 97.56 215 LEU A O 1
ATOM 1626 N N . ALA A 1 216 ? 29.201 -9.204 -6.392 1.00 96.69 216 ALA A N 1
ATOM 1627 C CA . ALA A 1 216 ? 30.262 -9.128 -5.384 1.00 96.69 216 ALA A CA 1
ATOM 1628 C C . ALA A 1 216 ? 31.404 -8.166 -5.777 1.00 96.69 216 ALA A C 1
ATOM 1630 O O . ALA A 1 216 ? 32.047 -7.560 -4.919 1.00 96.69 216 ALA A O 1
ATOM 1631 N N . GLU A 1 217 ? 31.665 -8.012 -7.078 1.00 97.00 217 GLU A N 1
ATOM 1632 C CA . GLU A 1 217 ? 32.630 -7.050 -7.626 1.00 97.00 217 GLU A CA 1
ATOM 1633 C C . GLU A 1 217 ? 32.072 -5.617 -7.739 1.00 97.00 217 GLU A C 1
ATOM 1635 O O . GLU A 1 217 ? 32.822 -4.696 -8.068 1.00 97.00 217 GLU A O 1
ATOM 1640 N N . GLY A 1 218 ? 30.774 -5.409 -7.491 1.00 95.44 218 GLY A N 1
ATOM 1641 C CA . GLY A 1 218 ? 30.099 -4.117 -7.635 1.00 95.44 218 GLY A CA 1
ATOM 1642 C C . GLY A 1 218 ? 29.869 -3.687 -9.089 1.00 95.44 218 GLY A C 1
ATOM 1643 O O . GLY A 1 218 ? 29.632 -2.509 -9.352 1.00 95.44 218 GLY A O 1
ATOM 1644 N N . THR A 1 219 ? 29.947 -4.617 -10.049 1.00 97.31 219 THR A N 1
ATOM 1645 C CA . THR A 1 219 ? 29.631 -4.344 -11.465 1.00 97.31 219 THR A CA 1
ATOM 1646 C C . THR A 1 219 ? 28.138 -4.069 -11.646 1.00 97.31 219 THR A C 1
ATOM 1648 O O . THR A 1 219 ? 27.752 -3.200 -12.429 1.00 97.31 219 THR A O 1
ATOM 1651 N N . TYR A 1 220 ? 27.304 -4.793 -10.898 1.00 97.38 220 TYR A N 1
ATOM 1652 C CA . TYR A 1 220 ? 25.864 -4.581 -10.810 1.00 97.38 220 TYR A CA 1
ATOM 1653 C C . TYR A 1 220 ? 25.463 -4.398 -9.345 1.00 97.38 220 TYR A C 1
ATOM 1655 O O . TYR A 1 220 ? 26.088 -4.970 -8.458 1.00 97.38 220 TYR A O 1
ATOM 1663 N N . THR A 1 221 ? 24.396 -3.645 -9.095 1.00 96.75 221 THR A N 1
ATOM 1664 C CA . THR A 1 221 ? 23.767 -3.528 -7.773 1.00 96.75 221 THR A CA 1
ATOM 1665 C C . THR A 1 221 ? 22.642 -4.545 -7.584 1.00 96.75 221 THR A C 1
ATOM 1667 O O . THR A 1 221 ? 22.324 -4.912 -6.451 1.00 96.75 221 THR A O 1
ATOM 1670 N N . ALA A 1 222 ? 22.040 -5.014 -8.684 1.00 97.38 222 ALA A N 1
ATOM 1671 C CA . ALA A 1 222 ? 21.043 -6.080 -8.690 1.00 97.38 222 ALA A CA 1
ATOM 1672 C C . ALA A 1 222 ? 20.906 -6.762 -10.063 1.00 97.38 222 ALA A C 1
ATOM 1674 O O . ALA A 1 222 ? 21.332 -6.255 -11.106 1.00 97.38 222 ALA A O 1
ATOM 1675 N N . VAL A 1 223 ? 20.234 -7.910 -10.047 1.00 96.94 223 VAL A N 1
ATOM 1676 C CA . VAL A 1 223 ? 19.741 -8.646 -11.210 1.00 96.94 223 VAL A CA 1
ATOM 1677 C C . VAL A 1 223 ? 18.222 -8.507 -11.275 1.00 96.94 223 VAL A C 1
ATOM 1679 O O . VAL A 1 223 ? 17.520 -8.801 -10.305 1.00 96.94 223 VAL A O 1
ATOM 1682 N N . VAL A 1 224 ? 17.711 -8.104 -12.437 1.00 94.81 224 VAL A N 1
ATOM 1683 C CA . VAL A 1 224 ? 16.275 -7.966 -12.699 1.00 94.81 224 VAL A CA 1
ATOM 1684 C C . VAL A 1 224 ? 15.831 -9.109 -13.604 1.00 94.81 224 VAL A C 1
ATOM 1686 O O . VAL A 1 224 ? 16.350 -9.286 -14.707 1.00 94.81 224 VAL A O 1
ATOM 1689 N N . LEU A 1 225 ? 14.862 -9.894 -13.140 1.00 92.38 225 LEU A N 1
ATOM 1690 C CA . LEU A 1 225 ? 14.302 -10.992 -13.922 1.00 92.38 225 LEU A CA 1
ATOM 1691 C C . LEU A 1 225 ? 13.207 -10.472 -14.853 1.00 92.38 225 LEU A C 1
ATOM 1693 O O . LEU A 1 225 ? 12.337 -9.717 -14.430 1.00 92.38 225 LEU A O 1
ATOM 1697 N N . LEU A 1 226 ? 13.222 -10.919 -16.110 1.00 90.12 226 LEU A N 1
ATOM 1698 C CA . LEU A 1 226 ? 12.207 -10.549 -17.109 1.00 90.12 226 LEU A CA 1
ATOM 1699 C C . LEU A 1 226 ? 10.847 -11.251 -16.893 1.00 90.12 226 LEU A C 1
ATOM 1701 O O . LEU A 1 226 ? 9.910 -11.045 -17.660 1.00 90.12 226 LEU A O 1
ATOM 1705 N N . GLY A 1 227 ? 10.736 -12.102 -15.872 1.00 88.50 227 GLY A N 1
ATOM 1706 C CA . GLY A 1 227 ? 9.537 -12.861 -15.525 1.00 88.50 227 GLY A CA 1
ATOM 1707 C C . GLY A 1 227 ? 9.750 -13.733 -14.285 1.00 88.50 227 GLY A C 1
ATOM 1708 O O . GLY A 1 227 ? 10.840 -13.759 -13.710 1.00 88.50 227 GLY A O 1
ATOM 1709 N N . GLU A 1 228 ? 8.712 -14.465 -13.875 1.00 89.38 228 GLU A N 1
ATOM 1710 C CA . GLU A 1 228 ? 8.801 -15.359 -12.715 1.00 89.38 228 GLU A CA 1
ATOM 1711 C C . GLU A 1 228 ? 9.622 -16.614 -13.068 1.00 89.38 228 GLU A C 1
ATOM 1713 O O . GLU A 1 228 ? 9.275 -17.329 -14.017 1.00 89.38 228 GLU A O 1
ATOM 1718 N N . PRO A 1 229 ? 10.709 -16.916 -12.335 1.00 90.81 229 PRO A N 1
ATOM 1719 C CA . PRO A 1 229 ? 11.495 -18.114 -12.582 1.00 90.81 229 PRO A CA 1
ATOM 1720 C C . PRO A 1 229 ? 10.776 -19.375 -12.076 1.00 90.81 229 PRO A C 1
ATOM 1722 O O . PRO A 1 229 ? 9.943 -19.300 -11.172 1.00 90.81 229 PRO A O 1
ATOM 1725 N N . PRO A 1 230 ? 11.107 -20.567 -12.608 1.00 92.12 230 PRO A N 1
ATOM 1726 C CA . PRO A 1 230 ? 10.499 -21.815 -12.157 1.00 92.12 230 PRO A CA 1
ATOM 1727 C C . PRO A 1 230 ? 10.698 -22.043 -10.653 1.00 92.12 230 PRO A C 1
ATOM 1729 O O . PRO A 1 230 ? 11.817 -21.903 -10.148 1.00 92.12 230 PRO A O 1
ATOM 1732 N N . ASP A 1 231 ? 9.639 -22.463 -9.955 1.00 93.75 231 ASP A N 1
ATOM 1733 C CA . ASP A 1 231 ? 9.689 -22.789 -8.525 1.00 93.75 231 ASP A CA 1
ATOM 1734 C C . ASP A 1 231 ? 10.413 -24.127 -8.296 1.00 93.75 231 ASP A C 1
ATOM 1736 O O . ASP A 1 231 ? 9.826 -25.211 -8.283 1.00 93.75 231 ASP A O 1
ATOM 1740 N N . MET A 1 232 ? 11.741 -24.052 -8.190 1.00 96.62 232 MET A N 1
ATOM 1741 C CA . MET A 1 232 ? 12.619 -25.191 -7.945 1.00 96.62 232 MET A CA 1
ATOM 1742 C C . MET A 1 232 ? 13.732 -24.834 -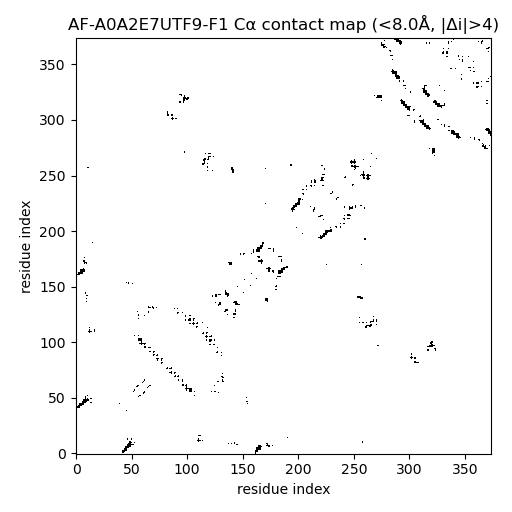6.952 1.00 96.62 232 MET A C 1
ATOM 1744 O O . MET A 1 232 ? 14.183 -23.686 -6.912 1.00 96.62 232 MET A O 1
ATOM 1748 N N . PRO A 1 233 ? 14.261 -25.813 -6.189 1.00 97.62 233 PRO A N 1
ATOM 1749 C CA . PRO A 1 233 ? 15.285 -25.550 -5.175 1.00 97.62 233 PRO A CA 1
ATOM 1750 C C . PRO A 1 233 ? 16.523 -24.804 -5.692 1.00 97.62 233 PRO A C 1
ATOM 1752 O O . PRO A 1 233 ? 17.088 -23.985 -4.973 1.00 97.62 233 PRO A O 1
ATOM 1755 N N . ALA A 1 234 ? 16.943 -25.049 -6.938 1.00 97.19 234 ALA A N 1
ATOM 1756 C CA . ALA A 1 234 ? 18.097 -24.359 -7.516 1.00 97.19 234 ALA A CA 1
ATOM 1757 C C . ALA A 1 234 ? 17.811 -22.882 -7.844 1.00 97.19 234 ALA A C 1
ATOM 1759 O O . ALA A 1 234 ? 18.696 -22.051 -7.658 1.00 97.19 234 ALA A O 1
ATOM 1760 N N . THR A 1 235 ? 16.584 -22.542 -8.253 1.00 96.50 235 THR A N 1
ATOM 1761 C CA . THR A 1 235 ? 16.132 -21.149 -8.405 1.00 96.50 235 THR A CA 1
ATOM 1762 C C . THR A 1 235 ? 16.124 -20.441 -7.057 1.00 96.50 235 THR A C 1
ATOM 1764 O O . THR A 1 235 ? 16.641 -19.334 -6.937 1.00 96.50 235 THR A O 1
ATOM 1767 N N . ALA A 1 236 ? 15.585 -21.090 -6.019 1.00 95.81 236 ALA A N 1
ATOM 1768 C CA . ALA A 1 236 ? 15.563 -20.532 -4.669 1.00 95.81 236 ALA A CA 1
ATOM 1769 C C . ALA A 1 236 ? 16.982 -20.275 -4.135 1.00 95.81 236 ALA A C 1
ATOM 1771 O O . ALA A 1 236 ? 17.235 -19.221 -3.552 1.00 95.81 236 ALA A O 1
ATOM 1772 N N . LEU A 1 237 ? 17.915 -21.201 -4.388 1.00 97.00 237 LEU A N 1
ATOM 1773 C CA . LEU A 1 237 ? 19.331 -21.021 -4.069 1.00 97.00 237 LEU A CA 1
ATOM 1774 C C . LEU A 1 237 ? 19.939 -19.841 -4.839 1.00 97.00 237 LEU A C 1
ATOM 1776 O O . LEU A 1 237 ? 20.575 -18.997 -4.220 1.00 97.00 237 LEU A O 1
ATOM 1780 N N . ALA A 1 238 ? 19.709 -19.750 -6.153 1.00 97.44 238 ALA A N 1
ATOM 1781 C CA . ALA A 1 238 ? 20.206 -18.643 -6.968 1.00 97.44 238 ALA A CA 1
ATOM 1782 C C . ALA A 1 238 ? 19.708 -17.289 -6.459 1.00 97.44 238 ALA A C 1
ATOM 1784 O O . ALA A 1 238 ? 20.514 -16.404 -6.202 1.00 97.44 238 ALA A O 1
ATOM 1785 N N . ARG A 1 239 ? 18.404 -17.149 -6.199 1.00 96.44 239 ARG A N 1
ATOM 1786 C CA . ARG A 1 239 ? 17.843 -15.927 -5.600 1.00 96.44 239 ARG A CA 1
ATOM 1787 C C . ARG A 1 239 ? 18.431 -15.636 -4.220 1.00 96.44 239 ARG A C 1
ATOM 1789 O O . ARG A 1 239 ? 18.657 -14.479 -3.888 1.00 96.44 239 ARG A O 1
ATOM 1796 N N . GLY A 1 240 ? 18.673 -16.672 -3.417 1.00 96.94 240 GLY A N 1
ATOM 1797 C CA . GLY A 1 240 ? 19.341 -16.547 -2.124 1.00 96.94 240 GLY A CA 1
ATOM 1798 C C . GLY A 1 240 ? 20.744 -15.954 -2.249 1.00 96.94 240 GLY A C 1
ATOM 1799 O O . GLY A 1 240 ? 21.051 -15.008 -1.537 1.00 96.94 240 GLY A O 1
ATOM 1800 N N . GLU A 1 241 ? 21.556 -16.461 -3.179 1.00 97.31 241 GLU A N 1
ATOM 1801 C CA . GLU A 1 241 ? 22.906 -15.948 -3.453 1.00 97.31 241 GLU A CA 1
ATOM 1802 C C . GLU A 1 241 ? 22.869 -14.501 -3.963 1.00 97.31 241 GLU A C 1
ATOM 1804 O O . GLU A 1 241 ? 23.574 -13.653 -3.426 1.00 97.31 241 GLU A O 1
ATOM 1809 N N . LEU A 1 242 ? 21.983 -14.173 -4.911 1.00 97.56 242 LEU A N 1
ATOM 1810 C CA . LEU A 1 242 ? 21.853 -12.796 -5.402 1.00 97.56 242 LEU A CA 1
ATOM 1811 C C . LEU A 1 242 ? 21.492 -11.809 -4.278 1.00 97.56 242 LEU A C 1
ATOM 1813 O O . LEU A 1 242 ? 21.990 -10.691 -4.268 1.00 97.56 242 LEU A O 1
ATOM 1817 N N . ARG A 1 243 ? 20.650 -12.209 -3.313 1.00 97.00 243 ARG A N 1
ATOM 1818 C CA . ARG A 1 243 ? 20.286 -11.369 -2.152 1.00 97.00 243 ARG A CA 1
ATOM 1819 C C . ARG A 1 243 ? 21.415 -11.188 -1.144 1.00 97.00 243 ARG A C 1
ATOM 1821 O O . ARG A 1 243 ? 21.338 -10.267 -0.339 1.00 97.00 243 ARG A O 1
ATOM 1828 N N . LEU A 1 244 ? 22.389 -12.096 -1.127 1.00 96.94 244 LEU A N 1
ATOM 1829 C CA . LEU A 1 244 ? 23.560 -11.981 -0.260 1.00 96.94 244 LEU A CA 1
ATOM 1830 C C . LEU A 1 244 ? 24.595 -11.023 -0.851 1.00 96.94 244 LEU A C 1
ATOM 1832 O O . LEU A 1 244 ? 25.218 -10.296 -0.087 1.00 96.94 244 LEU A O 1
ATOM 1836 N N . GLU A 1 245 ? 24.758 -11.031 -2.175 1.00 96.56 245 GLU A N 1
ATOM 1837 C CA . GLU A 1 245 ? 25.808 -10.262 -2.858 1.00 96.56 245 GLU A CA 1
ATOM 1838 C C . GLU A 1 245 ? 25.325 -8.909 -3.406 1.00 96.56 245 GLU A C 1
ATOM 1840 O O . GLU A 1 245 ? 26.119 -7.986 -3.540 1.00 96.56 245 GLU A O 1
ATOM 1845 N N . GLY A 1 246 ? 24.046 -8.778 -3.770 1.00 95.62 246 GLY A N 1
ATOM 1846 C CA . GLY A 1 246 ? 23.512 -7.573 -4.407 1.00 95.62 246 GLY A CA 1
ATOM 1847 C C . GLY A 1 246 ? 22.910 -6.583 -3.417 1.00 95.62 246 GLY A C 1
ATOM 1848 O O . GLY A 1 246 ? 21.860 -6.861 -2.832 1.00 95.62 246 GLY A O 1
ATOM 1849 N N . ASP A 1 247 ? 23.510 -5.395 -3.320 1.00 94.69 247 ASP A N 1
ATOM 1850 C CA . ASP A 1 247 ? 23.089 -4.308 -2.421 1.00 94.69 247 ASP A CA 1
ATOM 1851 C C . ASP A 1 247 ? 21.603 -3.937 -2.563 1.00 94.69 247 ASP A C 1
ATOM 1853 O O . ASP A 1 247 ? 20.924 -3.685 -1.569 1.00 94.69 247 ASP A O 1
ATOM 1857 N N . ALA A 1 248 ? 21.074 -3.935 -3.792 1.00 96.25 248 ALA A N 1
ATOM 1858 C CA . ALA A 1 248 ? 19.683 -3.577 -4.077 1.00 96.25 248 ALA A CA 1
ATOM 1859 C C . ALA A 1 248 ? 18.771 -4.793 -4.306 1.00 96.25 248 ALA A C 1
ATOM 1861 O O . ALA A 1 248 ? 17.571 -4.634 -4.536 1.00 96.25 248 ALA A O 1
ATOM 1862 N N . GLN A 1 249 ? 19.297 -6.023 -4.252 1.00 96.75 249 GLN A N 1
ATOM 1863 C CA . GLN A 1 249 ? 18.560 -7.198 -4.724 1.00 96.75 249 GLN A CA 1
ATOM 1864 C C . GLN A 1 249 ? 17.294 -7.475 -3.904 1.00 96.75 249 GLN A C 1
ATOM 1866 O O . GLN A 1 249 ? 16.266 -7.852 -4.462 1.00 96.75 249 GLN A O 1
ATOM 1871 N N . VAL A 1 250 ? 17.332 -7.276 -2.582 1.00 95.06 250 VAL A N 1
ATOM 1872 C CA . VAL A 1 250 ? 16.152 -7.480 -1.721 1.00 95.06 250 VAL A CA 1
ATOM 1873 C C . VAL A 1 250 ? 15.039 -6.485 -2.060 1.00 95.06 250 VAL A C 1
ATOM 1875 O O . VAL A 1 250 ? 13.869 -6.872 -2.101 1.00 95.06 250 VAL A O 1
ATOM 1878 N N . ALA A 1 251 ? 15.396 -5.226 -2.321 1.00 94.56 251 ALA A N 1
ATOM 1879 C CA . ALA A 1 251 ? 14.443 -4.201 -2.718 1.00 94.56 251 ALA A CA 1
ATOM 1880 C C . ALA A 1 251 ? 13.899 -4.469 -4.125 1.00 94.56 251 ALA A C 1
ATOM 1882 O O . ALA A 1 251 ? 12.692 -4.373 -4.324 1.00 94.56 251 ALA A O 1
ATOM 1883 N N . VAL A 1 252 ? 14.739 -4.888 -5.077 1.00 94.06 252 VAL A N 1
ATOM 1884 C CA . VAL A 1 252 ? 14.306 -5.252 -6.438 1.00 94.06 252 VAL A CA 1
ATOM 1885 C C . VAL A 1 252 ? 13.346 -6.438 -6.435 1.00 94.06 252 VAL A C 1
ATOM 1887 O O . VAL A 1 252 ? 12.305 -6.393 -7.086 1.00 94.06 252 VAL A O 1
ATOM 1890 N N . ASP A 1 253 ? 13.633 -7.469 -5.644 1.00 92.12 253 ASP A N 1
ATOM 1891 C CA . ASP A 1 253 ? 12.755 -8.631 -5.493 1.00 92.12 253 ASP A CA 1
ATOM 1892 C C . ASP A 1 253 ? 11.355 -8.261 -4.974 1.00 92.12 253 ASP A C 1
ATOM 1894 O O . ASP A 1 253 ? 10.394 -8.981 -5.246 1.00 92.12 253 ASP A O 1
ATOM 1898 N N . ARG A 1 254 ? 11.240 -7.179 -4.192 1.00 90.69 254 ARG A N 1
ATOM 1899 C CA . ARG A 1 254 ? 9.981 -6.736 -3.576 1.00 90.69 254 ARG A CA 1
ATOM 1900 C C . ARG A 1 254 ? 9.272 -5.648 -4.384 1.00 90.69 254 ARG A C 1
ATOM 1902 O O . ARG A 1 254 ? 8.049 -5.648 -4.452 1.00 90.69 254 ARG A O 1
ATOM 1909 N N . HIS A 1 255 ? 10.031 -4.727 -4.967 1.00 91.00 255 HIS A N 1
ATOM 1910 C CA . HIS A 1 255 ? 9.538 -3.473 -5.538 1.00 91.00 255 HIS A CA 1
ATOM 1911 C C . HIS A 1 255 ? 9.857 -3.320 -7.036 1.00 91.00 255 HIS A C 1
ATOM 1913 O O . HIS A 1 255 ? 9.604 -2.266 -7.622 1.00 91.00 255 HIS A O 1
ATOM 1919 N N . GLY A 1 256 ? 10.418 -4.346 -7.678 1.00 91.25 256 GLY A N 1
ATOM 1920 C CA . GLY A 1 256 ? 10.858 -4.281 -9.070 1.00 91.25 256 GLY A CA 1
ATOM 1921 C C . GLY A 1 256 ? 11.948 -3.230 -9.280 1.00 91.25 256 GLY A C 1
ATOM 1922 O O . GLY A 1 256 ? 12.804 -3.013 -8.426 1.00 91.25 256 GLY A O 1
ATOM 1923 N N . LEU A 1 257 ? 11.915 -2.536 -10.415 1.00 91.12 257 LEU A N 1
ATOM 1924 C CA . LEU A 1 257 ? 12.949 -1.565 -10.786 1.00 91.12 257 LEU A CA 1
ATOM 1925 C C . LEU A 1 257 ? 13.047 -0.373 -9.834 1.00 91.12 257 LEU A C 1
ATOM 1927 O O . LEU A 1 257 ? 14.122 0.200 -9.691 1.00 91.12 257 LEU A O 1
ATOM 1931 N N . ALA A 1 258 ? 11.958 -0.011 -9.157 1.00 91.44 258 ALA A N 1
ATOM 1932 C CA . ALA A 1 258 ? 11.988 1.059 -8.167 1.00 91.44 258 ALA A CA 1
ATOM 1933 C C . ALA A 1 258 ? 12.896 0.725 -6.973 1.00 91.44 258 ALA A C 1
ATOM 1935 O O . ALA A 1 258 ? 13.506 1.621 -6.397 1.00 91.44 258 ALA A O 1
ATOM 1936 N N . GLY A 1 259 ? 13.062 -0.565 -6.658 1.00 94.12 259 GLY A N 1
ATOM 1937 C CA . GLY A 1 259 ? 13.988 -1.021 -5.624 1.00 94.12 259 GLY A CA 1
ATOM 1938 C C . GLY A 1 259 ? 15.458 -0.724 -5.932 1.00 94.12 259 GLY A C 1
ATOM 1939 O O . GLY A 1 259 ? 16.264 -0.692 -5.010 1.00 94.12 259 GLY A O 1
ATOM 1940 N N . LEU A 1 260 ? 15.815 -0.454 -7.196 1.00 93.81 260 LEU A N 1
ATOM 1941 C CA . LEU A 1 260 ? 17.160 0.013 -7.542 1.00 93.81 260 LEU A CA 1
ATOM 1942 C C . LEU A 1 260 ? 17.437 1.405 -6.964 1.00 93.81 260 LEU A C 1
ATOM 1944 O O . LEU A 1 260 ? 18.557 1.668 -6.546 1.00 93.81 260 LEU A O 1
ATOM 1948 N N . LEU A 1 261 ? 16.431 2.285 -6.953 1.00 92.94 261 LEU A N 1
ATOM 1949 C CA . LEU A 1 261 ? 16.566 3.668 -6.486 1.00 92.94 261 LEU A CA 1
ATOM 1950 C C . LEU A 1 261 ? 16.557 3.771 -4.958 1.00 92.94 261 LEU A C 1
ATOM 1952 O O . LEU A 1 261 ? 17.141 4.697 -4.412 1.00 92.94 261 LEU A O 1
ATOM 1956 N N . ALA A 1 262 ? 15.930 2.808 -4.282 1.00 94.69 262 ALA A N 1
ATOM 1957 C CA . ALA A 1 262 ? 15.786 2.795 -2.834 1.00 94.69 262 ALA A CA 1
ATOM 1958 C C . ALA A 1 262 ? 16.064 1.388 -2.259 1.00 94.69 262 ALA A C 1
ATOM 1960 O O . ALA A 1 262 ? 15.135 0.662 -1.881 1.00 94.69 262 ALA A O 1
ATOM 1961 N N . PRO A 1 263 ? 17.345 0.966 -2.226 1.00 95.00 263 PRO A N 1
ATOM 1962 C CA . PRO A 1 263 ? 17.749 -0.383 -1.819 1.00 95.00 263 PRO A CA 1
ATOM 1963 C C . PRO A 1 263 ? 17.467 -0.695 -0.342 1.00 95.00 263 PRO A C 1
ATOM 1965 O O . PRO A 1 263 ? 17.369 -1.859 0.047 1.00 95.00 263 PRO A O 1
ATOM 1968 N N . ASP A 1 264 ? 17.311 0.335 0.484 1.00 95.12 264 ASP A N 1
ATOM 1969 C CA . ASP A 1 264 ? 17.078 0.264 1.923 1.00 95.12 264 ASP A CA 1
ATOM 1970 C C . ASP A 1 264 ? 15.588 0.278 2.310 1.00 95.12 264 ASP A C 1
ATOM 1972 O O . ASP A 1 264 ? 15.267 0.368 3.496 1.00 95.12 264 ASP A O 1
ATOM 1976 N N . ALA A 1 265 ? 14.678 0.145 1.334 1.00 95.44 265 ALA A N 1
ATOM 1977 C CA . ALA A 1 265 ? 13.234 0.171 1.550 1.00 95.44 265 ALA A CA 1
ATOM 1978 C C . ALA A 1 265 ? 12.774 -0.804 2.662 1.00 95.44 265 ALA A C 1
ATOM 1980 O O . ALA A 1 265 ? 12.828 -2.037 2.498 1.00 95.44 265 ALA A O 1
ATOM 1981 N N . PRO A 1 266 ? 12.309 -0.285 3.818 1.00 95.81 266 PRO A N 1
ATOM 1982 C CA . PRO A 1 266 ? 11.861 -1.122 4.919 1.00 95.81 266 PRO A CA 1
ATOM 1983 C C . PRO A 1 266 ? 10.565 -1.876 4.581 1.00 95.81 266 PRO A C 1
ATOM 1985 O O . PRO A 1 266 ? 9.879 -1.646 3.592 1.00 95.81 266 PRO A O 1
ATOM 1988 N N . ALA A 1 267 ? 10.180 -2.826 5.431 1.00 94.12 267 ALA A N 1
ATOM 1989 C CA . ALA A 1 267 ? 8.829 -3.376 5.342 1.00 94.12 267 ALA A CA 1
ATOM 1990 C C . ALA A 1 267 ? 7.802 -2.312 5.773 1.00 94.12 267 ALA A C 1
ATOM 1992 O O . ALA A 1 267 ? 8.044 -1.591 6.740 1.00 94.12 267 ALA A O 1
ATOM 1993 N N . TRP A 1 268 ? 6.611 -2.294 5.161 1.00 94.25 268 TRP A N 1
ATOM 1994 C CA . TRP A 1 268 ? 5.512 -1.384 5.533 1.00 94.25 268 TRP A CA 1
ATOM 1995 C C . TRP A 1 268 ? 5.215 -1.356 7.045 1.00 94.25 268 TRP A C 1
ATOM 1997 O O . TRP A 1 268 ? 4.933 -0.317 7.635 1.00 94.25 268 TRP A O 1
ATOM 2007 N N . THR A 1 269 ? 5.322 -2.499 7.725 1.00 94.00 269 THR A N 1
ATOM 2008 C CA . THR A 1 269 ? 5.123 -2.578 9.179 1.00 94.00 269 THR A CA 1
ATOM 2009 C C . THR A 1 269 ? 6.153 -1.794 9.989 1.00 94.00 269 THR A C 1
ATOM 2011 O O . THR A 1 269 ? 5.827 -1.380 11.093 1.00 94.00 269 THR A O 1
ATOM 2014 N N . ALA A 1 270 ? 7.370 -1.616 9.471 1.00 95.00 270 ALA A N 1
ATOM 2015 C CA . ALA A 1 270 ? 8.448 -0.876 10.125 1.00 95.00 270 ALA A CA 1
ATOM 2016 C C . ALA A 1 270 ? 8.403 0.634 9.833 1.00 95.00 270 ALA A C 1
ATOM 2018 O O . ALA A 1 270 ? 9.007 1.404 10.569 1.00 95.00 270 ALA A O 1
ATOM 2019 N N . VAL A 1 271 ? 7.671 1.048 8.794 1.00 95.31 271 VAL A N 1
ATOM 2020 C CA . VAL A 1 271 ? 7.436 2.462 8.452 1.00 95.31 271 VAL A CA 1
ATOM 2021 C C . VAL A 1 271 ? 6.463 3.129 9.430 1.00 95.31 271 VAL A C 1
ATOM 2023 O O . VAL A 1 271 ? 6.512 4.335 9.648 1.00 95.31 271 VAL A O 1
ATOM 2026 N N . ARG A 1 272 ? 5.575 2.343 10.046 1.00 94.06 272 ARG A N 1
ATOM 20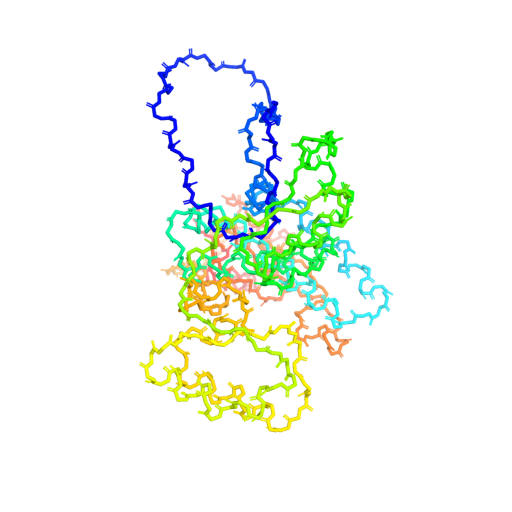27 C CA . ARG A 1 272 ? 4.559 2.844 10.975 1.00 94.06 272 ARG A CA 1
ATOM 2028 C C . ARG A 1 272 ? 5.082 2.937 12.403 1.00 94.06 272 ARG A C 1
ATOM 2030 O O . ARG A 1 272 ? 5.775 2.042 12.884 1.00 94.06 272 ARG A O 1
ATOM 2037 N N . ALA A 1 273 ? 4.653 3.975 13.111 1.00 90.81 273 ALA A N 1
ATOM 2038 C CA . ALA A 1 273 ? 4.955 4.193 14.520 1.00 90.81 273 ALA A CA 1
ATOM 2039 C C . ALA A 1 273 ? 3.719 3.908 15.389 1.00 90.81 273 ALA A C 1
ATOM 2041 O O . ALA A 1 273 ? 2.604 4.218 14.975 1.00 90.81 273 ALA A O 1
ATOM 2042 N N . PRO A 1 274 ? 3.858 3.354 16.606 1.00 88.25 274 PRO A N 1
ATOM 2043 C CA . PRO A 1 274 ? 2.736 3.244 17.538 1.00 88.25 274 PRO A CA 1
ATOM 2044 C C . PRO A 1 274 ? 2.051 4.596 17.780 1.00 88.25 274 PRO A C 1
ATOM 2046 O O . PRO A 1 274 ? 2.712 5.636 17.757 1.00 88.25 274 PRO A O 1
ATOM 2049 N N . ALA A 1 275 ? 0.739 4.575 18.030 1.00 85.88 275 ALA A N 1
ATOM 2050 C CA . ALA A 1 275 ? -0.002 5.777 18.402 1.00 85.88 275 ALA A CA 1
ATOM 2051 C C . ALA A 1 275 ? 0.586 6.417 19.677 1.00 85.88 275 ALA A C 1
ATOM 2053 O O . ALA A 1 275 ? 1.037 5.688 20.572 1.00 85.88 275 ALA A O 1
ATOM 2054 N N . PRO A 1 276 ? 0.612 7.760 19.774 1.00 79.19 276 PRO A N 1
ATOM 2055 C CA . PRO A 1 276 ? 1.140 8.449 20.943 1.00 79.19 276 PRO A CA 1
ATOM 2056 C C . PRO A 1 276 ? 0.334 8.081 22.192 1.00 79.19 276 PRO A C 1
ATOM 2058 O O . PRO A 1 276 ? -0.891 8.167 22.211 1.00 79.19 276 PRO A O 1
ATOM 2061 N N . VAL A 1 277 ? 1.037 7.677 23.250 1.00 82.06 277 VAL A N 1
ATOM 2062 C CA . VAL A 1 277 ? 0.428 7.281 24.525 1.00 82.06 277 VAL A CA 1
ATOM 2063 C C . VAL A 1 277 ? 0.458 8.461 25.489 1.00 82.06 277 VAL A C 1
ATOM 2065 O O . VAL A 1 277 ? 1.529 9.001 25.772 1.00 82.06 277 VAL A O 1
ATOM 2068 N N . ALA A 1 278 ? -0.696 8.828 26.043 1.00 66.31 278 ALA A N 1
ATOM 2069 C CA . ALA A 1 278 ? -0.754 9.768 27.156 1.00 66.31 278 ALA A CA 1
ATOM 2070 C C . ALA A 1 278 ? -0.370 9.041 28.457 1.00 66.31 278 ALA A C 1
ATOM 2072 O O . ALA A 1 278 ? -1.046 8.106 28.891 1.00 66.31 278 ALA A O 1
ATOM 2073 N N . ALA A 1 279 ? 0.740 9.447 29.078 1.00 60.59 279 ALA A N 1
ATOM 2074 C CA . ALA A 1 279 ? 1.181 8.922 30.368 1.00 60.59 279 ALA A CA 1
ATOM 2075 C C . ALA A 1 279 ? 0.439 9.628 31.513 1.00 60.59 279 ALA A C 1
ATOM 2077 O O . ALA A 1 279 ? 1.026 10.418 32.250 1.00 60.59 279 ALA A O 1
ATOM 2078 N N . ASP A 1 280 ? -0.851 9.337 31.651 1.00 69.75 280 ASP A N 1
ATOM 2079 C CA . ASP A 1 280 ? -1.696 9.952 32.671 1.00 69.75 280 ASP A CA 1
ATOM 2080 C C . ASP A 1 280 ? -2.051 8.986 33.804 1.00 69.75 280 ASP A C 1
ATOM 2082 O O . ASP A 1 280 ? -2.032 7.760 33.663 1.00 69.75 280 ASP A O 1
ATOM 2086 N N . ALA A 1 281 ? -2.416 9.559 34.954 1.00 83.56 281 ALA A N 1
ATOM 2087 C CA . ALA A 1 281 ? -3.040 8.811 36.039 1.00 83.56 281 ALA A CA 1
ATOM 2088 C C . ALA A 1 281 ? -4.299 8.067 35.535 1.00 83.56 281 ALA A C 1
ATOM 2090 O O . ALA A 1 281 ? -4.908 8.500 34.552 1.00 83.56 281 ALA A O 1
ATOM 2091 N N . PRO A 1 282 ? -4.742 6.984 36.199 1.00 90.31 282 PRO A N 1
ATOM 2092 C CA . PRO A 1 282 ? -5.967 6.279 35.823 1.00 90.31 282 PRO A CA 1
ATOM 2093 C C . PRO A 1 282 ? -7.194 7.212 35.801 1.00 90.31 282 PRO A C 1
ATOM 2095 O O . PRO A 1 282 ? -7.275 8.143 36.612 1.00 90.31 282 PRO A O 1
ATOM 2098 N N . PRO A 1 283 ? -8.153 7.024 34.878 1.00 93.69 283 PRO A N 1
ATOM 2099 C CA . PRO A 1 283 ? -9.390 7.794 34.865 1.00 93.69 283 PRO A CA 1
ATOM 2100 C C . PRO A 1 283 ? -10.267 7.488 36.085 1.00 93.69 283 PRO A C 1
ATOM 2102 O O . PRO A 1 283 ? -10.235 6.400 36.656 1.00 93.69 283 PRO A O 1
ATOM 2105 N N . THR A 1 284 ? -11.070 8.474 36.471 1.00 96.06 284 THR A N 1
ATOM 2106 C CA . THR A 1 284 ? -12.145 8.359 37.467 1.00 96.06 284 THR A CA 1
ATOM 2107 C C . THR A 1 284 ? -13.496 8.581 36.786 1.00 96.06 284 THR A C 1
ATOM 2109 O O . THR A 1 284 ? -13.545 9.043 35.647 1.00 96.06 284 THR A O 1
ATOM 2112 N N . LEU A 1 285 ? -14.614 8.302 37.465 1.00 96.44 285 LEU A N 1
ATOM 2113 C CA . LEU A 1 285 ? -15.953 8.511 36.886 1.00 96.44 285 LEU A CA 1
ATOM 2114 C C . LEU A 1 285 ? -16.258 9.979 36.551 1.00 96.44 285 LEU A C 1
ATOM 2116 O O . LEU A 1 285 ? -17.097 10.243 35.694 1.00 96.44 285 LEU A O 1
ATOM 2120 N N . ASP A 1 286 ? -15.551 10.922 37.169 1.00 96.81 286 ASP A N 1
ATOM 2121 C CA . ASP A 1 286 ? -15.671 12.353 36.872 1.00 96.81 286 ASP A CA 1
ATOM 2122 C C . ASP A 1 286 ? -14.777 12.796 35.701 1.00 96.81 286 ASP A C 1
ATOM 2124 O O . ASP A 1 286 ? -14.870 13.933 35.248 1.00 96.81 286 ASP A O 1
ATOM 2128 N N . THR A 1 287 ? -13.907 11.913 35.192 1.00 96.25 287 THR A N 1
ATOM 2129 C CA . THR A 1 287 ? -13.047 12.210 34.040 1.00 96.25 287 THR A CA 1
ATOM 2130 C C . THR A 1 287 ? -13.889 12.374 32.776 1.00 96.25 287 THR A C 1
ATOM 2132 O O . THR A 1 287 ? -14.750 11.541 32.490 1.00 96.25 287 THR A O 1
ATOM 2135 N N . VAL A 1 288 ? -13.598 13.418 32.000 1.00 96.88 288 VAL A N 1
ATOM 2136 C CA . VAL A 1 288 ? -14.135 13.643 30.653 1.00 96.88 288 VAL A CA 1
ATOM 2137 C C . VAL A 1 288 ? -13.063 13.248 29.642 1.00 96.88 288 VAL A C 1
ATOM 2139 O O . VAL A 1 288 ? -11.912 13.672 29.761 1.00 96.88 288 VAL A O 1
ATOM 2142 N N . LEU A 1 289 ? -13.436 12.402 28.683 1.00 95.88 289 LEU A N 1
ATOM 2143 C CA . LEU A 1 289 ? -12.553 11.951 27.610 1.00 95.88 289 LEU A CA 1
ATOM 2144 C C . LEU A 1 289 ? -13.135 12.311 26.244 1.00 95.88 289 LEU A C 1
ATOM 2146 O O . LEU A 1 289 ? -14.357 12.330 26.060 1.00 95.88 289 LEU A O 1
ATOM 2150 N N . ASP A 1 290 ? -12.244 12.520 25.285 1.00 95.94 290 ASP A N 1
ATOM 2151 C CA . ASP A 1 290 ? -12.560 12.623 23.866 1.00 95.94 290 ASP A CA 1
ATOM 2152 C C . ASP A 1 290 ? -11.865 11.516 23.069 1.00 95.94 290 ASP A C 1
ATOM 2154 O O . ASP A 1 290 ? -10.840 10.973 23.496 1.00 95.94 290 ASP A O 1
ATOM 2158 N N . ALA A 1 291 ? -12.447 11.145 21.933 1.00 95.62 291 ALA A N 1
ATOM 2159 C CA . ALA A 1 291 ? -11.862 10.154 21.041 1.00 95.62 291 ALA A CA 1
ATOM 2160 C C . ALA A 1 291 ? -10.715 10.782 20.236 1.00 95.62 291 ALA A C 1
ATOM 2162 O O . ALA A 1 291 ? -10.865 11.848 19.650 1.00 95.62 291 ALA A O 1
ATOM 2163 N N . ALA A 1 292 ? -9.572 10.099 20.176 1.00 94.44 292 ALA A N 1
ATOM 2164 C CA . ALA A 1 292 ? -8.407 10.517 19.389 1.00 94.44 292 ALA A CA 1
ATOM 2165 C C . ALA A 1 292 ? -8.236 9.701 18.095 1.00 94.44 292 ALA A C 1
ATOM 2167 O O . ALA A 1 292 ? -7.273 9.884 17.353 1.00 94.44 292 ALA A O 1
ATOM 2168 N N . CYS A 1 293 ? -9.145 8.757 17.848 1.00 95.25 293 CYS A N 1
ATOM 2169 C CA . CYS A 1 293 ? -9.126 7.866 16.697 1.00 95.25 293 CYS A CA 1
ATOM 2170 C C . CYS A 1 293 ? -10.544 7.425 16.322 1.00 95.25 293 CYS A C 1
ATOM 2172 O O . CYS A 1 293 ? -11.486 7.570 17.106 1.00 95.25 293 CYS A O 1
ATOM 2174 N N . ASP A 1 294 ? -10.672 6.832 15.141 1.00 96.12 294 ASP A N 1
ATOM 2175 C CA . ASP A 1 294 ? -11.884 6.164 14.697 1.00 96.12 294 ASP A CA 1
ATOM 2176 C C . ASP A 1 294 ? -11.966 4.736 15.243 1.00 96.12 294 ASP A C 1
ATOM 2178 O O . ASP A 1 294 ? -10.967 4.049 15.468 1.00 96.12 294 ASP A O 1
ATOM 2182 N N . GLY A 1 295 ? -13.198 4.252 15.402 1.00 96.75 295 GLY A N 1
ATOM 2183 C CA . GLY A 1 295 ? -13.484 2.876 15.789 1.00 96.75 295 GLY A CA 1
ATOM 2184 C C . GLY A 1 295 ? -14.459 2.209 14.828 1.00 96.75 295 GLY A C 1
ATOM 2185 O O . GLY A 1 295 ? -15.559 2.724 14.585 1.00 96.75 295 GLY A O 1
ATOM 2186 N N . ALA A 1 296 ? -14.109 1.022 14.337 1.00 97.25 296 ALA A N 1
ATOM 2187 C CA . ALA A 1 296 ? -14.955 0.222 13.455 1.00 97.25 296 ALA A CA 1
ATOM 2188 C C . ALA A 1 296 ? -15.173 -1.199 13.983 1.00 97.25 296 ALA A C 1
ATOM 2190 O O . ALA A 1 296 ? -14.337 -1.753 14.692 1.00 97.25 296 ALA A O 1
ATOM 2191 N N . LEU A 1 297 ? -16.317 -1.787 13.628 1.00 97.69 297 LEU A N 1
ATOM 2192 C CA . LEU A 1 297 ? -16.620 -3.196 13.876 1.00 97.69 297 LEU A CA 1
ATOM 2193 C C . LEU A 1 297 ? -16.471 -3.961 12.564 1.00 97.69 297 LEU A C 1
ATOM 2195 O O . LEU A 1 297 ? -17.039 -3.551 11.553 1.00 97.69 297 LEU A O 1
ATOM 2199 N N . VAL A 1 298 ? -15.711 -5.053 12.583 1.00 96.62 298 VAL A N 1
ATOM 2200 C CA . VAL A 1 298 ? -15.339 -5.814 11.381 1.00 96.62 298 VAL A CA 1
ATOM 2201 C C . VAL A 1 298 ? -15.445 -7.329 11.622 1.00 96.62 298 VAL A C 1
ATOM 2203 O O . VAL A 1 298 ? -15.460 -7.752 12.783 1.00 96.62 298 VAL A O 1
ATOM 2206 N N . PRO A 1 299 ? -15.500 -8.172 10.570 1.00 93.38 299 PRO A N 1
ATOM 2207 C CA . PRO A 1 299 ? -15.743 -9.614 10.690 1.00 93.38 299 PRO A CA 1
ATOM 2208 C C . PRO A 1 299 ? -14.480 -10.417 11.058 1.00 93.38 299 PRO A C 1
ATOM 2210 O O . PRO A 1 299 ? -14.193 -11.455 10.469 1.00 93.38 299 PRO A O 1
ATOM 2213 N N . GLY A 1 300 ? -13.721 -9.937 12.042 1.00 92.38 300 GLY A N 1
ATOM 2214 C CA . GLY A 1 300 ? -12.548 -10.606 12.603 1.00 92.38 300 GLY A CA 1
ATOM 2215 C C . GLY A 1 300 ? -11.227 -10.005 12.115 1.00 92.38 300 GLY A C 1
ATOM 2216 O O . GLY A 1 300 ? -11.187 -9.361 11.073 1.00 92.38 300 GLY A O 1
ATOM 2217 N N . PRO A 1 301 ? -10.108 -10.204 12.836 1.00 93.88 301 PRO A N 1
ATOM 2218 C CA . PRO A 1 301 ? -8.793 -9.823 12.337 1.00 93.88 301 PRO A CA 1
ATOM 2219 C C . PRO A 1 301 ? -8.410 -10.700 11.127 1.00 93.88 301 PRO A C 1
ATOM 2221 O O . PRO A 1 301 ? -8.798 -11.875 11.085 1.00 93.88 301 PRO A O 1
ATOM 2224 N N . PRO A 1 302 ? -7.565 -10.214 10.194 1.00 93.94 302 PRO A N 1
ATOM 2225 C CA . PRO A 1 302 ? -7.214 -10.935 8.964 1.00 93.94 302 PRO A CA 1
ATOM 2226 C C . PRO A 1 302 ? -6.781 -12.394 9.180 1.00 93.94 302 PRO A C 1
ATOM 2228 O O . PRO A 1 302 ? -7.186 -13.292 8.446 1.00 93.94 302 PRO A O 1
ATOM 2231 N N . GLY A 1 303 ? -6.003 -12.672 10.232 1.00 93.12 303 GLY A N 1
ATOM 2232 C CA . GLY A 1 303 ? -5.567 -14.034 10.556 1.00 93.12 303 GLY A CA 1
ATOM 2233 C C . GLY A 1 303 ? -6.695 -14.997 10.956 1.00 93.12 303 GLY A C 1
ATOM 2234 O O . GLY A 1 303 ? -6.565 -16.192 10.701 1.00 93.12 303 GLY A O 1
ATOM 2235 N N . ARG A 1 304 ? -7.785 -14.508 11.572 1.00 94.31 304 ARG A N 1
ATOM 2236 C CA . ARG A 1 304 ? -8.976 -15.319 11.901 1.00 94.31 304 ARG A CA 1
ATOM 2237 C C . ARG A 1 304 ? -9.848 -15.529 10.665 1.00 94.31 304 ARG A C 1
ATOM 2239 O O . ARG A 1 304 ? -10.211 -16.672 10.396 1.00 94.31 304 ARG A O 1
ATOM 2246 N N . ILE A 1 305 ? -10.044 -14.483 9.855 1.00 94.25 305 ILE A N 1
ATOM 2247 C CA . ILE A 1 305 ? -10.789 -14.579 8.590 1.00 94.25 305 ILE A CA 1
ATOM 2248 C C . ILE A 1 305 ? -10.189 -15.661 7.692 1.00 94.25 305 ILE A C 1
ATOM 2250 O O . ILE A 1 305 ? -10.920 -16.546 7.271 1.00 94.25 305 ILE A O 1
ATOM 2254 N N . ARG A 1 306 ? -8.860 -15.693 7.489 1.00 94.31 306 ARG A N 1
ATOM 2255 C CA . ARG A 1 306 ? -8.202 -16.739 6.667 1.00 94.31 306 ARG A CA 1
ATOM 2256 C C . ARG A 1 306 ? -8.505 -18.170 7.118 1.00 94.31 306 ARG A C 1
ATOM 2258 O O . ARG A 1 306 ? -8.416 -19.090 6.314 1.00 94.31 306 ARG A O 1
ATOM 2265 N N . ARG A 1 307 ? -8.831 -18.371 8.398 1.00 94.56 307 ARG A N 1
ATOM 2266 C CA . ARG A 1 307 ? -9.191 -19.677 8.968 1.00 94.56 307 ARG A CA 1
ATOM 2267 C C . ARG A 1 307 ? -10.694 -19.976 8.904 1.00 94.56 307 ARG A C 1
ATOM 2269 O O . ARG A 1 307 ? -11.108 -21.015 9.404 1.00 94.56 307 ARG A O 1
ATOM 2276 N N . GLY A 1 308 ? -11.498 -19.084 8.323 1.00 92.62 308 GLY A N 1
ATOM 2277 C CA . GLY A 1 308 ? -12.960 -19.174 8.288 1.00 92.62 308 GLY A CA 1
ATOM 2278 C C . GLY A 1 308 ? -13.636 -18.847 9.622 1.00 92.62 308 GLY A C 1
ATOM 2279 O O . GLY A 1 308 ? -14.813 -19.142 9.801 1.00 92.62 308 GLY A O 1
ATOM 2280 N N . ASP A 1 309 ? -12.903 -18.261 10.569 1.00 93.94 309 ASP A N 1
ATOM 2281 C CA . ASP A 1 309 ? -13.403 -17.904 11.896 1.00 93.94 309 ASP A CA 1
ATOM 2282 C C . ASP A 1 309 ? -13.885 -16.448 11.882 1.00 93.94 309 ASP A C 1
ATOM 2284 O O . ASP A 1 309 ? -13.117 -15.516 12.143 1.00 93.94 309 ASP A O 1
ATOM 2288 N N . LEU A 1 310 ? -15.147 -16.270 11.483 1.00 92.50 310 LEU A N 1
ATOM 2289 C CA . LEU A 1 310 ? -15.803 -14.969 11.388 1.00 92.50 310 LEU A CA 1
ATOM 2290 C C . LEU A 1 310 ? -16.470 -14.621 12.717 1.00 92.50 310 LEU A C 1
ATOM 2292 O O . LEU A 1 310 ? -17.436 -15.257 13.136 1.00 92.50 310 LEU A O 1
ATOM 2296 N N . ASP A 1 311 ? -15.962 -13.575 13.354 1.00 93.44 311 ASP A N 1
ATOM 2297 C CA . ASP A 1 311 ? -16.460 -13.061 14.624 1.00 93.44 311 ASP A CA 1
ATOM 2298 C C . ASP A 1 311 ? -16.343 -11.539 14.622 1.00 93.44 311 ASP A C 1
ATOM 2300 O O . ASP A 1 311 ? -15.412 -10.988 14.037 1.00 93.44 311 ASP A O 1
ATOM 2304 N N . THR A 1 312 ? -17.284 -10.844 15.256 1.00 96.12 312 THR A N 1
ATOM 2305 C CA . THR A 1 312 ? -17.245 -9.379 15.263 1.00 96.12 312 THR A CA 1
ATOM 2306 C C . THR A 1 312 ? -16.156 -8.908 16.216 1.00 96.12 312 THR A C 1
ATOM 2308 O O . THR A 1 312 ? -16.210 -9.175 17.415 1.00 96.12 312 THR A O 1
ATOM 2311 N N . VAL A 1 313 ? -15.184 -8.160 15.698 1.00 96.69 313 VAL A N 1
ATOM 2312 C CA . VAL A 1 313 ? -14.127 -7.522 16.494 1.00 96.69 313 VAL A CA 1
ATOM 2313 C C . VAL A 1 313 ? -14.115 -6.021 16.256 1.00 96.69 313 VAL A C 1
ATOM 2315 O O . VAL A 1 313 ? -14.566 -5.542 15.215 1.00 96.69 313 VAL A O 1
ATOM 2318 N N . GLY A 1 314 ? -13.598 -5.278 17.229 1.00 97.69 314 GLY A N 1
ATOM 2319 C CA . GLY A 1 314 ? -13.313 -3.863 17.065 1.00 97.69 314 GLY A CA 1
ATOM 2320 C C . GLY A 1 314 ? -11.940 -3.633 16.436 1.00 97.69 314 GLY A C 1
ATOM 2321 O O . GLY A 1 314 ? -11.015 -4.424 16.626 1.00 97.69 314 GLY A O 1
ATOM 2322 N N . VAL A 1 315 ? -11.795 -2.523 15.724 1.00 97.56 315 VAL A N 1
ATOM 2323 C CA . VAL A 1 315 ? -10.507 -1.989 15.278 1.00 97.56 315 VAL A CA 1
ATOM 2324 C C . VAL A 1 315 ? -10.460 -0.488 15.532 1.00 97.56 315 VAL A C 1
ATOM 2326 O O . VAL A 1 315 ? -11.440 0.211 15.268 1.00 97.56 315 VAL A O 1
ATOM 2329 N N . LEU A 1 316 ? -9.339 -0.029 16.082 1.00 97.31 316 LEU A N 1
ATOM 2330 C CA . LEU A 1 316 ? -9.016 1.375 16.327 1.00 97.31 316 LEU A CA 1
ATOM 2331 C C . LEU A 1 316 ? -8.099 1.877 15.207 1.00 97.31 316 LEU A C 1
ATOM 2333 O O . LEU A 1 316 ? -7.165 1.163 14.820 1.00 97.31 316 LEU A O 1
ATOM 2337 N N . LEU A 1 317 ? -8.396 3.061 14.672 1.00 96.44 317 LEU A N 1
ATOM 2338 C CA . LEU A 1 317 ? -7.838 3.584 13.424 1.00 96.44 317 LEU A CA 1
ATOM 2339 C C . LEU A 1 317 ? -7.527 5.080 13.573 1.00 96.44 317 LEU A C 1
ATOM 2341 O O . LEU A 1 317 ? -8.430 5.880 13.790 1.00 96.44 317 LEU A O 1
ATOM 2345 N N . TRP A 1 318 ? -6.260 5.476 13.461 1.00 94.44 318 TRP A N 1
ATOM 2346 C CA . TRP A 1 318 ? -5.835 6.870 13.629 1.00 94.44 318 TRP A CA 1
ATOM 2347 C C . TRP A 1 318 ? -5.530 7.511 12.286 1.00 94.44 318 TRP A C 1
ATOM 2349 O O . TRP A 1 318 ? -4.870 6.895 11.455 1.00 94.44 318 TRP A O 1
ATOM 2359 N N . VAL A 1 319 ? -5.915 8.773 12.114 1.00 87.94 319 VAL A N 1
ATOM 2360 C CA . VAL A 1 319 ? -5.402 9.602 11.017 1.00 87.94 319 VAL A CA 1
ATOM 2361 C C . VAL A 1 319 ? -3.961 9.991 11.366 1.00 87.94 319 VAL A C 1
ATOM 2363 O O . VAL A 1 319 ? -3.723 10.933 12.116 1.00 87.94 319 VAL A O 1
ATOM 2366 N N . GLY A 1 320 ? -3.006 9.179 10.915 1.00 91.31 320 GLY A N 1
ATOM 2367 C CA . GLY A 1 320 ? -1.583 9.287 11.245 1.00 91.31 320 GLY A CA 1
ATOM 2368 C C . GLY A 1 320 ? -0.836 7.988 10.925 1.00 91.31 320 GLY A C 1
ATOM 2369 O O . GLY A 1 320 ? -1.482 6.983 10.628 1.00 91.31 320 GLY A O 1
ATOM 2370 N N . PRO A 1 321 ? 0.506 7.946 11.023 1.00 93.31 321 PRO A N 1
ATOM 2371 C CA . PRO A 1 321 ? 1.339 6.806 10.618 1.00 93.31 321 PRO A CA 1
ATOM 2372 C C . PRO A 1 321 ? 1.255 5.614 11.597 1.00 93.31 321 PRO A C 1
ATOM 2374 O O . PRO A 1 321 ? 2.257 4.964 11.898 1.00 93.31 321 PRO A O 1
ATOM 2377 N N . HIS A 1 322 ? 0.067 5.327 12.132 1.00 95.06 322 HIS A N 1
ATOM 2378 C CA . HIS A 1 322 ? -0.166 4.375 13.209 1.00 95.06 322 HIS A CA 1
ATOM 2379 C C . HIS A 1 322 ? -0.811 3.087 12.707 1.00 95.06 322 HIS A C 1
ATOM 2381 O O . HIS A 1 322 ? -1.752 3.144 11.915 1.00 95.06 322 HIS A O 1
ATOM 2387 N N . PRO A 1 323 ? -0.341 1.910 13.157 1.00 94.81 323 PRO A N 1
ATOM 2388 C CA . PRO A 1 323 ? -0.946 0.649 12.764 1.00 94.81 323 PRO A CA 1
ATOM 2389 C C . PRO A 1 323 ? -2.349 0.489 13.379 1.00 94.81 323 PRO A C 1
ATOM 2391 O O . PRO A 1 323 ? -2.592 0.977 14.485 1.00 94.81 323 PRO A O 1
ATOM 2394 N N . PRO A 1 324 ? -3.258 -0.252 12.721 1.00 95.19 324 PRO A N 1
ATOM 2395 C CA . PRO A 1 324 ? -4.560 -0.568 13.294 1.00 95.19 324 PRO A CA 1
ATOM 2396 C C . PRO A 1 324 ? -4.407 -1.427 14.553 1.00 95.19 324 PRO A C 1
ATOM 2398 O O . PRO A 1 324 ? -3.606 -2.369 14.586 1.00 95.19 324 PRO A O 1
ATOM 2401 N N . VAL A 1 325 ? -5.221 -1.152 15.574 1.00 95.62 325 VAL A N 1
ATOM 2402 C CA . VAL A 1 325 ? -5.226 -1.924 16.828 1.00 95.62 325 VAL A CA 1
ATOM 2403 C C . VAL A 1 325 ? -6.534 -2.699 16.955 1.00 95.62 325 VAL A C 1
ATOM 2405 O O . VAL A 1 325 ? -7.613 -2.120 17.049 1.00 95.62 325 VAL A O 1
ATOM 2408 N N . TRP A 1 326 ? -6.435 -4.029 16.966 1.00 95.00 326 TRP A N 1
ATOM 2409 C CA . TRP A 1 326 ? -7.579 -4.934 17.108 1.00 95.00 326 TRP A CA 1
ATOM 2410 C C . TRP A 1 326 ? -7.997 -5.053 18.577 1.00 95.00 326 TRP A C 1
ATOM 2412 O O . TRP A 1 326 ? -7.180 -5.394 19.431 1.00 95.00 326 TRP A O 1
ATOM 2422 N N . VAL A 1 327 ? -9.274 -4.807 18.866 1.00 96.19 327 VAL A N 1
ATOM 2423 C CA . VAL A 1 327 ? -9.827 -4.734 20.227 1.00 96.19 327 VAL A CA 1
ATOM 2424 C C . VAL A 1 327 ? -11.158 -5.478 20.346 1.00 96.19 327 VAL A C 1
ATOM 2426 O O . VAL A 1 327 ? -11.773 -5.882 19.357 1.00 96.19 327 VAL A O 1
ATOM 2429 N N . ALA A 1 328 ? -11.636 -5.657 21.576 1.00 95.62 328 ALA A N 1
ATOM 2430 C CA . ALA A 1 328 ? -12.987 -6.154 21.812 1.00 95.62 328 ALA A CA 1
ATOM 2431 C C . ALA A 1 328 ? -14.043 -5.141 21.307 1.00 95.62 328 ALA A C 1
ATOM 2433 O O . ALA A 1 328 ? -13.830 -3.934 21.449 1.00 95.62 328 ALA A O 1
ATOM 2434 N N . PRO A 1 329 ? -15.210 -5.587 20.794 1.00 96.81 329 PRO A N 1
ATOM 2435 C CA . PRO A 1 329 ? -16.265 -4.690 20.300 1.00 96.81 329 PRO A CA 1
ATOM 2436 C C . PRO A 1 329 ? -16.701 -3.612 21.300 1.00 96.81 329 PRO A C 1
ATOM 2438 O O . PRO A 1 329 ? -16.986 -2.480 20.914 1.00 96.81 329 PRO A O 1
ATOM 2441 N N . VAL A 1 330 ? -16.697 -3.938 22.598 1.00 96.06 330 VAL A N 1
ATOM 2442 C CA . VAL A 1 330 ? -17.043 -2.993 23.672 1.00 96.06 330 VAL A CA 1
ATOM 2443 C C . VAL A 1 330 ? -16.154 -1.747 23.665 1.00 96.06 330 VAL A C 1
ATOM 2445 O O . VAL A 1 330 ? -16.664 -0.654 23.876 1.00 96.06 330 VAL A O 1
ATOM 2448 N N . ALA A 1 331 ? -14.863 -1.874 23.341 1.00 97.12 331 ALA A N 1
ATOM 2449 C CA . ALA A 1 331 ? -13.947 -0.737 23.299 1.00 97.12 331 ALA A CA 1
ATOM 2450 C C . ALA A 1 331 ? -14.345 0.275 22.215 1.00 97.12 331 ALA A C 1
ATOM 2452 O O . ALA A 1 331 ? -14.309 1.476 22.459 1.00 97.12 331 ALA A O 1
ATOM 2453 N N . VAL A 1 332 ? -14.816 -0.200 21.056 1.00 97.81 332 VAL A N 1
ATOM 2454 C CA . VAL A 1 332 ? -15.324 0.662 19.975 1.00 97.81 332 VAL A CA 1
ATOM 2455 C C . VAL A 1 332 ? -16.625 1.356 20.380 1.00 97.81 332 VAL A C 1
ATOM 2457 O O . VAL A 1 332 ? -16.824 2.526 20.063 1.00 97.81 332 VAL A O 1
ATOM 2460 N N . HIS A 1 333 ? -17.513 0.664 21.098 1.00 96.75 333 HIS A N 1
ATOM 2461 C CA . HIS A 1 333 ? -18.739 1.282 21.610 1.00 96.75 333 HIS A CA 1
ATOM 2462 C C . HIS A 1 333 ? -18.452 2.372 22.643 1.00 96.75 333 HIS A C 1
ATOM 2464 O O . HIS A 1 333 ? -19.075 3.429 22.580 1.00 96.75 333 HIS A O 1
ATOM 2470 N N . VAL A 1 334 ? -17.500 2.133 23.552 1.00 97.06 334 VAL A N 1
ATOM 2471 C CA . VAL A 1 334 ? -17.054 3.140 24.522 1.00 97.06 334 VAL A CA 1
ATOM 2472 C C . VAL A 1 334 ? -16.423 4.326 23.801 1.00 97.06 334 VAL A C 1
ATOM 2474 O O . VAL A 1 334 ? -16.858 5.447 24.036 1.00 97.06 334 VAL A O 1
ATOM 2477 N N . LEU A 1 335 ? -15.486 4.084 22.875 1.00 97.25 335 LEU A N 1
ATOM 2478 C CA . LEU A 1 335 ? -14.825 5.122 22.078 1.00 97.25 335 LEU A CA 1
ATOM 2479 C C . LEU A 1 335 ? -15.834 6.043 21.378 1.00 97.25 335 LEU A C 1
ATOM 2481 O O . LEU A 1 335 ? -15.742 7.255 21.502 1.00 97.25 335 LEU A O 1
ATOM 2485 N N . ARG A 1 336 ? -16.843 5.475 20.704 1.00 96.44 336 ARG A N 1
ATOM 2486 C CA . ARG A 1 336 ? -17.903 6.241 20.017 1.00 96.44 336 ARG A CA 1
ATOM 2487 C C . ARG A 1 336 ? -18.803 7.042 20.963 1.00 96.44 336 ARG A C 1
ATOM 2489 O O . ARG A 1 336 ? -19.537 7.915 20.510 1.00 96.44 336 ARG A O 1
ATOM 2496 N N . GLY A 1 337 ? -18.809 6.698 22.249 1.00 95.69 337 GLY A N 1
ATOM 2497 C CA . GLY A 1 337 ? -19.502 7.445 23.293 1.00 95.69 337 GLY A CA 1
ATOM 2498 C C . GLY A 1 337 ? -18.684 8.604 23.866 1.00 95.69 337 GLY A C 1
ATOM 2499 O O . GLY A 1 337 ? -19.269 9.471 24.518 1.00 95.69 337 GLY A O 1
ATOM 2500 N N . LEU A 1 338 ? -17.366 8.627 23.632 1.00 96.31 338 LEU A N 1
ATOM 2501 C CA . LEU A 1 338 ? -16.487 9.728 24.021 1.00 96.31 338 LEU A CA 1
ATOM 2502 C C . LEU A 1 338 ? -16.707 10.896 23.061 1.00 96.31 338 LEU A C 1
ATOM 2504 O O . LEU A 1 338 ? -16.736 10.714 21.847 1.00 96.31 338 LEU A O 1
ATOM 2508 N N . ASN A 1 339 ? -16.920 12.084 23.613 1.00 94.81 339 ASN A N 1
ATOM 2509 C CA . ASN A 1 339 ? -17.233 13.278 22.827 1.00 94.81 339 ASN A CA 1
ATOM 2510 C C . ASN A 1 339 ? -16.698 14.570 23.462 1.00 94.81 339 ASN A C 1
ATOM 2512 O O . ASN A 1 339 ? -17.215 15.651 23.178 1.00 94.81 339 ASN A O 1
ATOM 2516 N N . GLY A 1 340 ? -15.802 14.445 24.444 1.00 96.12 340 GLY A N 1
ATOM 2517 C CA . GLY A 1 340 ? -15.212 15.571 25.162 1.00 96.12 340 GLY A CA 1
ATOM 2518 C C . GLY A 1 340 ? -16.164 16.372 26.054 1.00 96.12 340 GLY A C 1
ATOM 2519 O O . GLY A 1 340 ? -15.778 17.423 26.555 1.00 96.12 340 GLY A O 1
ATOM 2520 N N . THR A 1 341 ? -17.404 15.914 26.280 1.00 96.50 341 THR A N 1
ATOM 2521 C CA . THR A 1 341 ? -18.392 16.664 27.089 1.00 96.50 341 THR A CA 1
ATOM 2522 C C . THR A 1 341 ? -18.976 15.884 28.259 1.00 96.50 341 THR A C 1
ATOM 2524 O O . THR A 1 341 ? -19.279 16.478 29.293 1.00 96.50 341 THR A O 1
ATOM 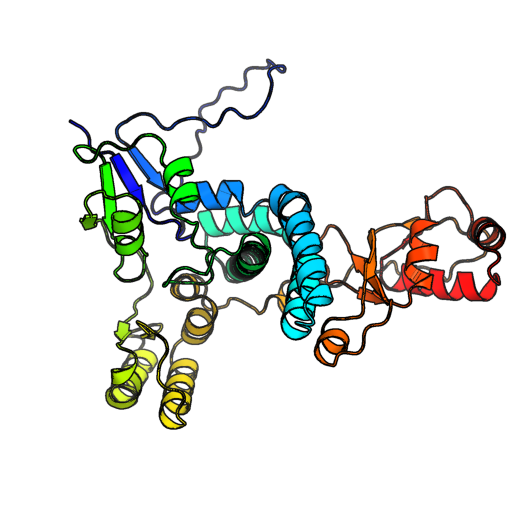2527 N N . ARG A 1 342 ? -19.165 14.567 28.121 1.00 95.50 342 ARG A N 1
ATOM 2528 C CA . ARG A 1 342 ? -19.746 13.724 29.175 1.00 95.50 342 ARG A CA 1
ATOM 2529 C C . ARG A 1 342 ? -18.654 13.094 30.023 1.00 95.50 342 ARG A C 1
ATOM 2531 O O . ARG A 1 342 ? -17.648 12.627 29.492 1.00 95.50 342 ARG A O 1
ATOM 2538 N N . SER A 1 343 ? -18.881 13.029 31.333 1.00 97.44 343 SER A N 1
ATOM 2539 C CA . SER A 1 343 ? -18.002 12.254 32.205 1.00 97.44 343 SER A CA 1
ATOM 2540 C C . SER A 1 343 ? -18.183 10.753 31.966 1.00 97.44 343 SER A C 1
ATOM 2542 O O . SER A 1 343 ? -19.235 10.299 31.500 1.00 97.44 343 SER A O 1
ATOM 2544 N N . LEU A 1 344 ? -17.180 9.957 32.331 1.00 96.94 344 LEU A N 1
ATOM 2545 C CA . LEU A 1 344 ? -17.269 8.498 32.254 1.00 96.94 344 LEU A CA 1
ATOM 2546 C C . LEU A 1 344 ? -18.443 7.944 33.077 1.00 96.94 344 LEU A C 1
ATOM 2548 O O . LEU A 1 344 ? -19.094 7.000 32.644 1.00 96.94 344 LEU A O 1
ATOM 2552 N N . GLY A 1 345 ? -18.790 8.555 34.212 1.00 97.06 345 GLY A N 1
ATOM 2553 C CA . GLY A 1 345 ? -19.968 8.174 34.996 1.00 97.06 345 GLY A CA 1
ATOM 2554 C C . GLY A 1 345 ? -21.279 8.352 34.225 1.00 97.06 345 GLY A C 1
ATOM 2555 O O . GLY A 1 345 ? -22.112 7.447 34.205 1.00 97.06 345 GLY A O 1
ATOM 2556 N N . GLN A 1 346 ? -21.434 9.478 33.522 1.00 97.25 346 GLN A N 1
ATOM 2557 C CA . GLN A 1 346 ? -22.604 9.735 32.672 1.00 97.25 346 GLN A CA 1
ATOM 2558 C C . GLN A 1 346 ? -22.657 8.782 31.473 1.00 97.25 346 GLN A C 1
ATOM 2560 O O . GLN A 1 346 ? -23.735 8.345 31.070 1.00 97.25 346 GLN A O 1
ATOM 2565 N N . LEU A 1 347 ? -21.499 8.445 30.899 1.00 97.00 347 LEU A N 1
ATOM 2566 C CA . LEU A 1 347 ? -21.416 7.467 29.819 1.00 97.00 347 LEU A CA 1
ATOM 2567 C C . LEU A 1 347 ? -21.775 6.053 30.302 1.00 97.00 347 LEU A C 1
ATOM 2569 O O . LEU A 1 347 ? -22.525 5.359 29.618 1.00 97.00 347 LEU A O 1
ATOM 2573 N N . ALA A 1 348 ? -21.301 5.644 31.484 1.00 96.62 348 ALA A N 1
ATOM 2574 C CA . ALA A 1 348 ? -21.624 4.348 32.083 1.00 96.62 348 ALA A CA 1
ATOM 2575 C C . ALA A 1 348 ? -23.137 4.195 32.272 1.00 96.62 348 ALA A C 1
ATOM 2577 O O . ALA A 1 348 ? -23.710 3.177 31.880 1.00 96.62 348 ALA A O 1
ATOM 2578 N N . GLU A 1 349 ? -23.786 5.234 32.806 1.00 96.44 349 GLU A N 1
ATOM 2579 C CA . GLU A 1 349 ? -25.239 5.287 32.967 1.00 96.44 349 GLU A CA 1
ATOM 2580 C C . GLU A 1 349 ? -25.958 5.181 31.615 1.00 96.44 349 GLU A C 1
ATOM 2582 O O . GLU A 1 349 ? -26.846 4.344 31.454 1.00 96.44 349 GLU A O 1
ATOM 2587 N N . ALA A 1 350 ? -25.530 5.957 30.613 1.00 95.50 350 ALA A N 1
ATOM 2588 C CA . ALA A 1 350 ? -26.130 5.943 29.279 1.00 95.50 350 ALA A CA 1
ATOM 2589 C C . ALA A 1 350 ? -25.986 4.589 28.560 1.00 95.50 350 ALA A C 1
ATOM 2591 O O . ALA A 1 350 ? -26.881 4.185 27.819 1.00 95.50 350 ALA A O 1
ATOM 2592 N N . MET A 1 351 ? -24.871 3.886 28.772 1.00 94.94 351 MET A N 1
ATOM 2593 C CA . MET A 1 351 ? -24.618 2.558 28.203 1.00 94.94 351 MET A CA 1
ATOM 2594 C C . MET A 1 351 ? -25.244 1.421 29.025 1.00 94.94 351 MET A C 1
ATOM 2596 O O . MET A 1 351 ? -25.250 0.280 28.564 1.00 94.94 351 MET A O 1
ATOM 2600 N N . GLY A 1 352 ? -25.738 1.696 30.239 1.00 95.00 352 GLY A N 1
ATOM 2601 C CA . GLY A 1 352 ? -26.155 0.664 31.191 1.00 95.00 352 GLY A CA 1
ATOM 2602 C C . GLY A 1 352 ? -25.008 -0.265 31.611 1.00 95.00 352 GLY A C 1
ATOM 2603 O O . GLY A 1 352 ? -25.243 -1.434 31.919 1.00 95.00 352 GLY A O 1
ATOM 2604 N N . ALA A 1 353 ? -23.768 0.228 31.575 1.00 92.94 353 ALA A N 1
ATOM 2605 C CA . ALA A 1 353 ? -22.565 -0.549 31.849 1.00 92.94 353 ALA A CA 1
ATOM 2606 C C . ALA A 1 353 ? -22.143 -0.435 33.328 1.00 92.94 353 ALA A C 1
ATOM 2608 O O . ALA A 1 353 ? -22.304 0.629 33.931 1.00 92.94 353 ALA A O 1
ATOM 2609 N N . PRO A 1 354 ? -21.556 -1.489 33.928 1.00 95.44 354 PRO A N 1
ATOM 2610 C CA . PRO A 1 354 ? -20.936 -1.382 35.245 1.00 95.44 354 PRO A CA 1
ATOM 2611 C C . PRO A 1 354 ? -19.829 -0.309 35.242 1.00 95.44 354 PRO A C 1
ATOM 2613 O O . PRO A 1 354 ? -18.960 -0.367 34.366 1.00 95.44 354 PRO A O 1
ATOM 2616 N N . PRO A 1 355 ? -19.810 0.635 36.205 1.00 94.56 355 PRO A N 1
ATOM 2617 C CA . PRO A 1 355 ? -18.825 1.719 36.234 1.00 94.56 355 PRO A CA 1
ATOM 2618 C C . PRO A 1 355 ? -17.370 1.233 36.188 1.00 94.56 355 PRO A C 1
ATOM 2620 O O . PRO A 1 355 ? -16.571 1.773 35.428 1.00 94.56 355 PRO A O 1
ATOM 2623 N N . ASP A 1 356 ? -17.048 0.169 36.928 1.00 94.81 356 ASP A N 1
ATOM 2624 C CA . ASP A 1 356 ? -15.695 -0.399 36.973 1.00 94.81 356 ASP A CA 1
ATOM 2625 C C . ASP A 1 356 ? -15.255 -0.950 35.608 1.00 94.81 356 ASP A C 1
ATOM 2627 O O . ASP A 1 356 ? -14.139 -0.694 35.163 1.00 94.81 356 ASP A O 1
ATOM 2631 N N . ALA A 1 357 ? -16.158 -1.627 34.890 1.00 93.88 357 ALA A N 1
ATOM 2632 C CA . ALA A 1 357 ? -15.870 -2.159 33.558 1.00 93.88 357 ALA A CA 1
ATOM 2633 C C . ALA A 1 357 ? -15.633 -1.036 32.534 1.00 93.88 357 ALA A C 1
ATOM 2635 O O . ALA A 1 357 ? -14.767 -1.157 31.667 1.00 93.88 357 ALA A O 1
ATOM 2636 N N . LEU A 1 358 ? -16.375 0.075 32.635 1.00 95.50 358 LEU A N 1
ATOM 2637 C CA . LEU A 1 358 ? -16.129 1.240 31.787 1.00 95.50 358 LEU A CA 1
ATOM 2638 C C . LEU A 1 358 ? -14.761 1.868 32.090 1.00 95.50 358 LEU A C 1
ATOM 2640 O O . LEU A 1 358 ? -14.046 2.230 31.158 1.00 95.50 358 LEU A O 1
ATOM 2644 N N . LEU A 1 359 ? -14.383 1.979 33.368 1.00 96.00 359 LEU A N 1
ATOM 2645 C CA . LEU A 1 359 ? -13.083 2.523 33.770 1.00 96.00 359 LEU A CA 1
ATOM 2646 C C . LEU A 1 359 ? -11.916 1.666 33.268 1.00 96.00 359 LEU A C 1
ATOM 2648 O O . LEU A 1 359 ? -10.923 2.226 32.804 1.00 96.00 359 LEU A O 1
ATOM 2652 N N . GLU A 1 360 ? -12.035 0.336 33.301 1.00 94.94 360 GLU A N 1
ATOM 2653 C CA . GLU A 1 360 ? -11.039 -0.576 32.721 1.00 94.94 360 GLU A CA 1
ATOM 2654 C C . GLU A 1 360 ? -10.859 -0.324 31.218 1.00 94.94 360 GLU A C 1
ATOM 2656 O O . GLU A 1 360 ? -9.740 -0.102 30.752 1.00 94.94 360 GLU A O 1
ATOM 2661 N N . VAL A 1 361 ? -11.961 -0.269 30.461 1.00 95.69 361 VAL A N 1
ATOM 2662 C CA . VAL A 1 361 ? -11.915 0.005 29.016 1.00 95.69 361 VAL A CA 1
ATOM 2663 C C . VAL A 1 361 ? -11.344 1.397 28.732 1.00 95.69 361 VAL A C 1
ATOM 2665 O O . VAL A 1 361 ? -10.490 1.537 27.862 1.00 95.69 361 VAL A O 1
ATOM 2668 N N . ALA A 1 362 ? -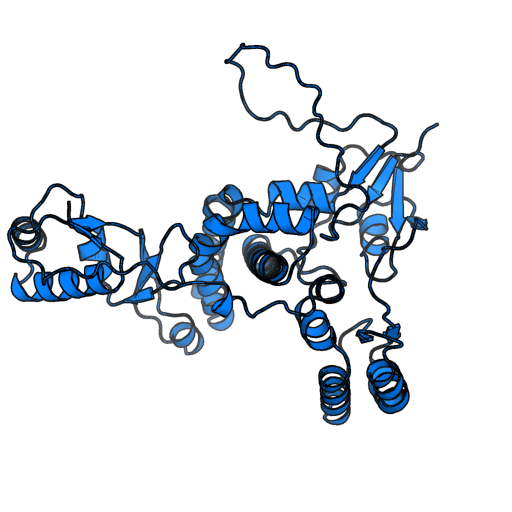11.766 2.424 29.472 1.00 95.12 362 ALA A N 1
ATOM 2669 C CA . ALA A 1 362 ? -11.272 3.791 29.310 1.00 95.12 362 ALA A CA 1
ATOM 2670 C C . ALA A 1 362 ? -9.771 3.911 29.623 1.00 95.12 362 ALA A C 1
ATOM 2672 O O . ALA A 1 362 ? -9.051 4.634 28.935 1.00 95.12 362 ALA A O 1
ATOM 2673 N N . THR A 1 363 ? -9.289 3.173 30.627 1.00 94.50 363 THR A N 1
ATOM 2674 C CA . THR A 1 363 ? -7.860 3.099 30.962 1.00 94.50 363 THR A CA 1
ATOM 2675 C C . THR A 1 363 ? -7.065 2.513 29.802 1.00 94.50 363 THR A C 1
ATOM 2677 O O . THR A 1 363 ? -6.043 3.074 29.412 1.00 94.50 363 THR A O 1
ATOM 2680 N N . GLU A 1 364 ? -7.549 1.423 29.205 1.00 93.88 364 GLU A N 1
ATOM 2681 C CA . GLU A 1 364 ? -6.898 0.818 28.044 1.00 93.88 364 GLU A CA 1
ATOM 2682 C C . GLU A 1 364 ? -6.943 1.728 26.811 1.00 93.88 364 GLU A C 1
ATOM 2684 O O . GLU A 1 364 ? -5.933 1.843 26.121 1.00 93.88 364 GLU A O 1
ATOM 2689 N N . LEU A 1 365 ? -8.056 2.431 26.562 1.00 94.88 365 LEU A N 1
ATOM 2690 C CA . LEU A 1 365 ? -8.160 3.404 25.467 1.00 94.88 365 LEU A CA 1
ATOM 2691 C C . LEU A 1 365 ? -7.156 4.558 25.621 1.00 94.88 365 LEU A C 1
ATOM 2693 O O . LEU A 1 365 ? -6.514 4.928 24.641 1.00 94.88 365 LEU A O 1
ATOM 2697 N N . LEU A 1 366 ? -6.956 5.080 26.836 1.00 93.75 366 LEU A N 1
ATOM 2698 C CA . LEU A 1 366 ? -5.900 6.061 27.127 1.00 93.75 366 LEU A CA 1
ATOM 2699 C C . LEU A 1 366 ? -4.501 5.466 26.902 1.00 93.75 366 LEU A C 1
ATOM 2701 O O . LEU A 1 366 ? -3.656 6.079 26.249 1.00 93.75 366 LEU A O 1
ATOM 2705 N N . ARG A 1 367 ? -4.265 4.241 27.393 1.00 92.06 367 ARG A N 1
ATOM 2706 C CA . ARG A 1 367 ? -2.972 3.543 27.289 1.00 92.06 367 ARG A CA 1
ATOM 2707 C C . ARG A 1 367 ? -2.541 3.298 25.844 1.00 92.06 367 ARG A C 1
ATOM 2709 O O . ARG A 1 367 ? -1.345 3.250 25.577 1.00 92.06 367 ARG A O 1
ATOM 2716 N N . VAL A 1 368 ? -3.485 3.101 24.927 1.00 92.00 368 VAL A N 1
ATOM 2717 C CA . VAL A 1 368 ? -3.190 2.905 23.497 1.00 92.00 368 VAL A CA 1
ATOM 2718 C C . VAL A 1 368 ? -3.307 4.189 22.673 1.00 92.00 368 VAL A C 1
ATOM 2720 O O . VAL A 1 368 ? -3.183 4.121 21.456 1.00 92.00 368 VAL A O 1
ATOM 2723 N N . GLY A 1 369 ? -3.554 5.345 23.302 1.00 93.19 369 GLY A N 1
ATOM 2724 C CA . GLY A 1 369 ? -3.677 6.626 22.598 1.00 93.19 369 GLY A CA 1
ATOM 2725 C C . GLY A 1 369 ? -4.964 6.783 21.786 1.00 93.19 369 GLY A C 1
ATOM 2726 O O . GLY A 1 369 ? -5.027 7.606 20.878 1.00 93.19 369 GLY A O 1
ATOM 2727 N N . ALA A 1 370 ? -5.990 5.976 22.062 1.00 95.25 370 ALA A N 1
ATOM 2728 C CA . ALA A 1 370 ? -7.281 6.034 21.376 1.00 95.25 370 ALA A CA 1
ATOM 2729 C C . ALA A 1 370 ? -8.232 7.079 21.974 1.00 95.25 370 ALA A C 1
ATOM 2731 O O . ALA A 1 370 ? -9.193 7.479 21.321 1.00 95.25 370 ALA A O 1
ATOM 2732 N N . ALA A 1 371 ? -7.967 7.525 23.201 1.00 94.50 371 ALA A N 1
ATOM 2733 C CA . ALA A 1 371 ? -8.707 8.576 23.883 1.00 94.50 371 ALA A CA 1
ATOM 2734 C C . ALA A 1 371 ? -7.746 9.585 24.521 1.00 94.50 371 ALA A C 1
ATOM 2736 O O . ALA A 1 371 ? -6.619 9.233 24.870 1.00 94.50 371 ALA A O 1
ATOM 2737 N N . VAL A 1 372 ? -8.215 10.817 24.710 1.00 93.50 372 VAL A N 1
ATOM 2738 C CA . VAL A 1 372 ? -7.492 11.903 25.387 1.00 93.50 372 VAL A CA 1
ATOM 2739 C C . VAL A 1 372 ? -8.371 12.545 26.454 1.00 93.50 372 VAL A C 1
ATOM 2741 O O . VAL A 1 372 ? -9.597 12.518 26.363 1.00 93.50 372 VAL A O 1
ATOM 2744 N N . ARG A 1 373 ? -7.751 13.102 27.496 1.00 92.81 373 ARG A N 1
ATOM 2745 C CA . ARG A 1 373 ? -8.454 13.887 28.522 1.00 92.81 373 ARG A CA 1
ATOM 2746 C C . ARG A 1 373 ? -8.755 15.289 27.992 1.00 92.81 373 ARG A C 1
ATOM 2748 O O . ARG A 1 373 ? -7.909 15.859 27.306 1.00 92.81 373 ARG A O 1
ATOM 2755 N N . VAL A 1 374 ? -9.928 15.819 28.345 1.00 90.88 374 VAL A N 1
ATOM 2756 C CA . VAL A 1 374 ? -10.370 17.189 28.011 1.00 90.88 374 VAL A CA 1
ATOM 2757 C C . VAL A 1 374 ? -10.283 18.108 29.216 1.00 90.88 374 VAL A C 1
ATOM 2759 O O . VAL A 1 374 ? -10.646 17.651 30.327 1.00 90.88 374 VAL A O 1
#

Foldseek 3Di:
DAFEEEEALDQQQDPDQPPPCPPDDDDPDDDDDDDDPDDDDPNYYHYNVVVCLVVQLALCNLVPQLLVLLVVLLVVCVVVVVLLLNLLSVQLNQCSLLLSLCRVVLSVCNNPANAQLSLQSVLSSQSSCCSRPVFQDAQFFSHGHDALVVLCVSVDDDDQVRYEYEDQDPRRCSVVSCVSPVHHYDYDHHDPFFAEEEDELVCLLVCLVVLLVCLQVSVGLAYAYSDDHDPDPSSVVSLVSRVVRHQQSVQCVHTGRSSRSYSPNDHLVVSADAADADPDDQADQQFAKAFQWAKDWDQDNSVCSSVVNGDIWMWTHHNHSHGIDIHHPVLNVLNVLHHRPHGLNRSCVVVVHDSVVSSVSVRVCNRRNRMDTD

Solvent-accessible surface area (backbone atoms only — not comparable to full-atom values): 20077 Å² total; per-residue (Å²): 133,72,54,33,40,35,38,35,60,48,81,64,49,57,96,63,64,78,74,76,79,86,79,70,78,89,70,95,74,93,83,87,81,78,90,72,82,80,77,85,81,88,68,38,76,47,50,38,13,58,59,49,39,76,60,57,49,28,26,66,32,28,64,41,61,37,35,54,36,20,54,54,49,28,51,53,22,56,76,71,65,40,30,62,56,24,17,53,34,48,51,41,42,55,44,23,37,21,42,27,61,43,26,47,64,23,49,53,39,34,44,75,61,56,38,18,65,25,50,26,48,52,40,54,51,21,50,38,46,22,68,34,74,67,25,53,58,40,98,34,28,48,43,45,37,72,53,59,66,55,48,42,64,74,67,50,87,83,48,65,93,38,35,30,22,39,32,38,46,97,67,44,48,22,68,62,46,16,63,61,71,68,32,49,74,42,84,48,73,64,67,96,64,70,52,60,44,82,39,55,37,84,46,46,60,80,42,32,68,61,52,36,50,36,18,66,71,62,69,22,36,32,75,45,61,79,50,86,52,71,98,43,75,61,45,56,49,35,55,52,48,39,48,74,39,12,76,16,23,63,20,28,77,71,30,28,62,60,8,56,69,18,39,74,38,53,58,61,78,72,73,41,44,79,56,68,58,60,94,66,81,80,73,54,52,80,38,30,34,22,50,59,42,48,61,46,78,42,63,35,59,42,77,37,19,54,71,71,47,72,42,81,24,13,35,38,42,33,87,30,54,25,70,66,45,80,42,59,48,66,53,33,56,53,44,74,67,35,70,50,74,54,27,45,45,58,47,20,62,75,68,73,45,60,63,68,61,49,44,54,48,51,41,52,32,25,61,56,26,41,32,43,81,103

pLDDT: mean 88.45, std 14.79, range [30.52, 98.06]

Radius of gyration: 24.89 Å; Cα contacts (8 Å, |Δi|>4): 672; chains: 1; bounding box: 59×64×74 Å